Protein AF-0000000065790594 (afdb_homodimer)

InterPro domains:
  IPR002811 Aspartate dehydrogenase [PF01958] (142-223)
  IPR005106 Aspartate/homoserine dehydrogenase, NAD-binding [PF03447] (7-107)
  IPR011182 L-aspartate dehydrogenase [PIRSF005227] (1-236)
  IPR020626 L-aspartate dehydrogenase, prokaryotic [MF_01265] (1-236)
  IPR022487 L-aspartate dehydrogenase, archaeal [TIGR03855] (24-236)
  IPR036291 NAD(P)-binding domain superfamily [SSF51735] (3-116)

pLDDT: mean 95.72, std 4.86, range [65.0, 98.94]

Organism: Archaeoglobus fulgidus (strain ATCC 49558 / DSM 4304 / JCM 9628 / NBRC 100126 / VC-16) (NCBI:txid224325)

Radius of gyration: 21.97 Å; Cα contacts (8 Å, |Δi|>4): 1138; chains: 2; bounding box: 49×54×53 Å

GO terms:
  GO:0033735 L-aspartate dehydrogenase [NAD(P)+] activity (F, EXP)

Foldseek 3Di:
DEEEEEDCALLNVVVVVVCVVPPHHYFAYEDCPDDDPRYDDDLVVSLPTDGAAYEYDHELVCCLVPLLVQLLSVHAYEYLHLLVCLPVVSVVVSVVSCVVRVHYYHYFLFQFDDLVVLLVCLVFWPAKAKEKEDALVVVVDWFWPDWDWLSVCCVVPVGPPSNQSSSCVSNVDRHIYIYTHDNDQFMKMWMWIQGPVGIDITIGTFQADPRDRVGGPVRSVSVVLVVCQVVDPDHD/DEEEEEDCALLNVVVVVVCVVPPYHYFAYEDCPDDDPRYDDDLVVSLPTDGAAYEYDHELVCCLVPLLVCLLSVHAYEYLHLLVCLPVVSVVVSVVSCVVRVHYYHYFLFQFDDLVVLLVCLVFWPAKEKEKEDALVVVVDWFWPDWDWLNVCCVVPVGPPSNQSSSCVSNVDRHIYIYTHDNDQFIKMWMWIQGPVGIDITIGGFQADPSDSVGGPVRSVSVVLVVCQVVDPDHD

Sequence (472 aa):
MLVGLIGYGAIGKFLAEWLERNGFEIAAILDVRGEHEKMVRGIDEFLQREMDVAVEAASQQAVKDYAEKILKAGIDLIVLSTGAFADRDFLSRVREVCRKTGRRVYIASGAIGGLDAIFSASELIEEIVLTTRKNWRQFGRKGVIFEGSASEAAQKFPKNLNVAATLSIASGKDVKVRLVADEVEENIHEILVRGEFGEMEIRVRNRPMRENPKTSYLAALSVTRILRNLKEGLVVMLVGLIGYGAIGKFLAEWLERNGFEIAAILDVRGEHEKMVRGIDEFLQREMDVAVEAASQQAVKDYAEKILKAGIDLIVLSTGAFADRDFLSRVREVCRKTGRRVYIASGAIGGLDAIFSASELIEEIVLTTRKNWRQFGRKGVIFEGSASEAAQKFPKNLNVAATLSIASGKDVKVRLVADEVEENIHEILVRGEFGEMEIRVRNRPMRENPKTSYLAALSVTRILRNLKEGLVV

Solvent-accessible surface area (backbone atoms only — not comparable to full-atom values): 23390 Å² total; per-residue (Å²): 100,32,34,28,34,31,22,56,50,61,54,24,49,52,48,55,55,48,35,61,75,67,71,35,42,78,46,32,33,36,33,87,81,58,87,57,99,50,53,31,78,41,71,71,64,48,66,70,45,73,49,61,32,35,37,40,48,66,41,34,67,52,46,71,71,39,49,62,60,40,29,72,70,67,21,26,36,36,38,49,45,35,38,44,49,66,39,59,68,57,40,52,50,47,47,51,50,16,65,75,58,72,23,39,39,35,56,37,59,25,71,46,59,26,52,53,36,43,36,26,41,23,93,43,55,75,44,49,39,37,37,37,36,32,40,18,78,83,70,75,44,73,42,79,76,45,74,47,38,29,69,56,43,44,72,76,37,63,86,71,34,34,62,46,30,43,49,20,65,37,36,74,42,79,30,37,35,34,37,31,24,36,103,40,91,40,50,30,42,36,38,41,38,33,34,77,44,28,38,39,40,38,37,29,39,30,29,49,30,91,84,34,73,86,39,39,36,40,29,50,28,25,49,53,37,54,54,49,36,74,71,43,31,65,29,109,101,32,34,27,35,31,24,5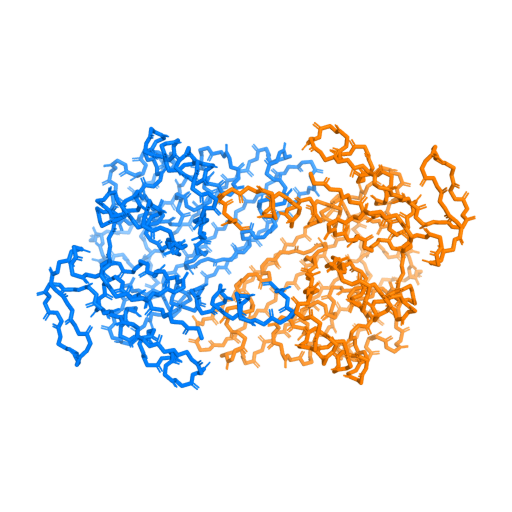6,51,62,53,24,49,52,47,56,55,49,34,62,75,67,71,36,42,80,47,33,32,36,32,86,81,58,87,57,100,50,54,32,80,42,70,69,63,47,68,69,44,73,48,60,32,35,36,41,48,65,42,34,65,52,46,71,71,39,48,63,60,40,29,72,72,67,22,28,37,38,36,48,44,35,37,44,49,66,41,59,66,57,40,51,51,48,47,49,49,16,65,75,59,71,23,39,39,36,55,36,58,24,72,48,59,27,52,53,37,42,38,25,41,23,93,42,55,75,44,49,39,37,38,37,36,33,40,18,7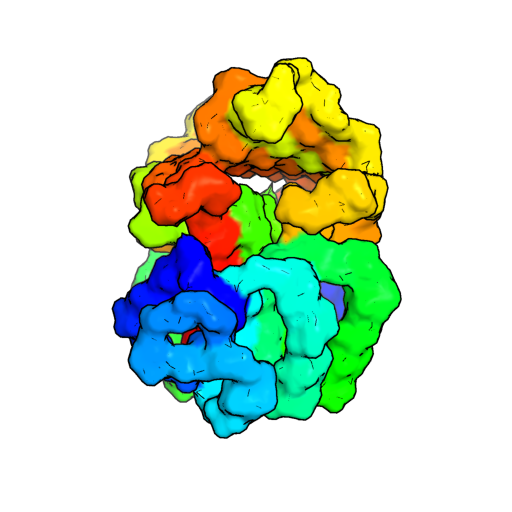8,84,71,75,46,74,43,79,77,45,75,46,37,30,70,56,42,45,70,77,37,66,88,70,36,31,64,46,28,43,50,18,67,38,35,73,42,78,30,37,34,34,36,31,24,35,102,41,91,40,48,29,42,34,37,42,38,33,34,76,44,29,38,37,39,38,37,29,41,29,28,49,30,91,85,35,74,90,38,40,36,41,28,51,27,24,48,53,37,54,54,48,36,73,73,43,31,64,30,108

Nearest PDB structures (foldseek):
  2dc1-assembly1_B  TM=9.946E-01  e=1.504E-48  Archaeoglobus fulgidus
  1j5p-assembly1_A  TM=8.747E-01  e=6.022E-23  Thermotoga maritima
  4jn6-assembly1_D  TM=6.124E-01  e=2.803E-08  Mycobacterium tuberculosis
  3bio-assembly1_B  TM=5.410E-01  e=1.619E-08  Porphyromonas gingivalis W83
  8ih7-assembly1_D  TM=5.312E-01  e=1.454E-07  Pseudomonas sp.

Secondary structure (DSSP, 8-state):
-EEEEE--SHHHHHHHHHHHHTT-EEEEEE-SS---TTEESSHHHHHTS--SEEEE-S-HHHHHHHHHHHHHTT-EEEES-GGGGGSHHHHHHHHHHHHHH---EEE--TT---HHHHHHTGGGEEEEEEEEEEEGGGTTS-EEEEEEEHHHHHHH-TTT-HHHHHHHHHHSS--EEEEEEES-SSEEEEEEEEETTEEEEEEEEEPEETTEEEEEHHHHHHHHHHHHHHH-SEE-/-EEEEE--SHHHHHHHHHHHHTT-EEEEEE-SS---TTEESSHHHHHTS--SEEEE-S-HHHHHHHHHHHHHTT-EEEES-GGGGGSHHHHHHHHHHHHHH---EEE--TT---HHHHHHTGGGEEEEEEEEEEEGGGTTS-EEEEEEEHHHHHHH-TTT-HHHHHHHHHHSS--EEEEEEES-SSEEEEEEEEETTEEEEEEEEEPEETTEEEEEHHHHHHHHHHHHHHH-SEE-

Structure (mmCIF, N/CA/C/O backbone):
data_AF-0000000065790594-model_v1
#
loop_
_entity.id
_entity.type
_entity.pdbx_description
1 polymer 'L-aspartate dehydrogenase'
#
loop_
_atom_site.group_PDB
_atom_site.id
_atom_site.type_symbol
_atom_site.label_atom_id
_atom_site.label_alt_id
_atom_site.label_comp_id
_atom_site.label_asym_id
_atom_site.label_entity_id
_atom_site.label_seq_id
_atom_site.pdbx_PDB_ins_code
_atom_site.Cartn_x
_atom_site.Cartn_y
_atom_site.Cartn_z
_atom_site.occupancy
_atom_site.B_iso_or_equiv
_atom_site.auth_seq_id
_atom_site.auth_comp_id
_atom_site.auth_asym_id
_atom_site.auth_atom_id
_atom_site.pdbx_PDB_model_num
ATOM 1 N N . MET A 1 1 ? 12.477 0.064 15.352 1 96.38 1 MET A N 1
ATOM 2 C CA . MET A 1 1 ? 12.578 1.176 14.414 1 96.38 1 MET A CA 1
ATOM 3 C C . MET A 1 1 ? 12.258 2.5 15.094 1 96.38 1 MET A C 1
ATOM 5 O O . MET A 1 1 ? 11.281 2.602 15.836 1 96.38 1 MET A O 1
ATOM 9 N N . LEU A 1 2 ? 13.133 3.502 14.969 1 98.5 2 LEU A N 1
ATOM 10 C CA . LEU A 1 2 ? 12.992 4.816 15.586 1 98.5 2 LEU A CA 1
ATOM 11 C C . LEU A 1 2 ? 12.289 5.789 14.641 1 98.5 2 LEU A C 1
ATOM 13 O O . LEU A 1 2 ? 12.734 5.984 13.508 1 98.5 2 LEU A O 1
ATOM 17 N N . VAL A 1 3 ? 11.164 6.395 15.172 1 98.88 3 VAL A N 1
ATOM 18 C CA . VAL A 1 3 ? 10.32 7.23 14.32 1 98.88 3 VAL A CA 1
ATOM 19 C C . VAL A 1 3 ? 10.266 8.648 14.891 1 98.88 3 VAL A C 1
ATOM 21 O O . VAL A 1 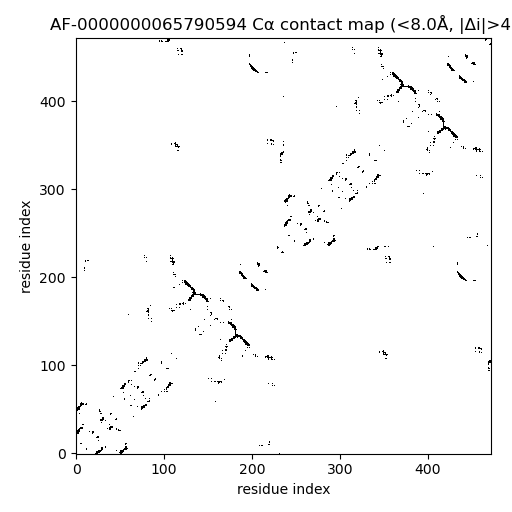3 ? 10.031 8.836 16.094 1 98.88 3 VAL A O 1
ATOM 24 N N . GLY A 1 4 ? 10.594 9.656 14.07 1 98.88 4 GLY A N 1
ATOM 25 C CA . GLY A 1 4 ? 10.312 11.039 14.414 1 98.88 4 GLY A CA 1
ATOM 26 C C . GLY A 1 4 ? 8.969 11.523 13.898 1 98.88 4 GLY A C 1
ATOM 27 O O . GLY A 1 4 ? 8.578 11.18 12.781 1 98.88 4 GLY A O 1
ATOM 28 N N . LEU A 1 5 ? 8.281 12.266 14.719 1 98.81 5 LEU A N 1
ATOM 29 C CA . LEU A 1 5 ? 6.992 12.82 14.328 1 98.81 5 LEU A CA 1
ATOM 30 C C . LEU A 1 5 ? 7.074 14.336 14.188 1 98.81 5 LEU A C 1
ATOM 32 O O . LEU A 1 5 ? 7.645 15.016 15.047 1 98.81 5 LEU A O 1
ATOM 36 N N . ILE A 1 6 ? 6.605 14.82 13.055 1 98.75 6 ILE A N 1
ATOM 37 C CA . ILE A 1 6 ? 6.449 16.25 12.859 1 98.75 6 ILE A CA 1
ATOM 38 C C . ILE A 1 6 ? 4.965 16.625 12.875 1 98.75 6 ILE A C 1
ATOM 40 O O . ILE A 1 6 ? 4.223 16.266 11.953 1 98.75 6 ILE A O 1
ATOM 44 N N . GLY A 1 7 ? 4.559 17.375 13.828 1 97.69 7 GLY A N 1
ATOM 45 C CA . GLY A 1 7 ? 3.154 17.641 14.086 1 97.69 7 GLY A CA 1
ATOM 46 C C . GLY A 1 7 ? 2.578 16.781 15.188 1 97.69 7 GLY A C 1
ATOM 47 O O . GLY A 1 7 ? 2.746 15.555 15.18 1 97.69 7 GLY A O 1
ATOM 48 N N . TYR A 1 8 ? 1.907 17.359 16.125 1 97.06 8 TYR A N 1
ATOM 49 C CA . TYR A 1 8 ? 1.313 16.656 17.25 1 97.06 8 TYR A CA 1
ATOM 50 C C . TYR A 1 8 ? -0.138 17.062 17.453 1 97.06 8 TYR A C 1
ATOM 52 O O . TYR A 1 8 ? -0.567 17.312 18.594 1 97.06 8 TYR A O 1
ATOM 60 N N . GLY A 1 9 ? -0.785 17.297 16.359 1 94.69 9 GLY A N 1
ATOM 61 C CA . GLY A 1 9 ? -2.232 17.438 16.375 1 94.69 9 GLY A CA 1
ATOM 62 C C . GLY A 1 9 ? -2.961 16.109 16.484 1 94.69 9 GLY A C 1
ATOM 63 O O . GLY A 1 9 ? -2.484 15.195 17.141 1 94.69 9 GLY A O 1
ATOM 64 N N . ALA A 1 10 ? -4.156 15.984 15.898 1 94.44 10 ALA A N 1
ATOM 65 C CA . ALA A 1 10 ? -4.98 14.789 16 1 94.44 10 ALA A CA 1
ATOM 66 C C . ALA A 1 10 ? -4.25 13.57 15.438 1 94.44 10 ALA A C 1
ATOM 68 O O . ALA A 1 10 ? -4.172 12.531 16.094 1 94.44 10 ALA A O 1
ATOM 69 N N . ILE A 1 11 ? -3.66 13.711 14.242 1 96.44 11 ILE A N 1
ATOM 70 C CA . ILE A 1 11 ? -2.963 12.594 13.609 1 96.44 11 ILE A CA 1
ATOM 71 C C . ILE A 1 11 ? -1.686 12.281 14.383 1 96.44 11 ILE A C 1
ATOM 73 O O . ILE A 1 11 ? -1.38 11.117 14.641 1 96.44 11 ILE A O 1
ATOM 77 N N . GLY A 1 12 ? -0.949 13.328 14.711 1 97.19 12 GLY A N 1
ATOM 78 C CA . GLY A 1 12 ? 0.274 13.125 15.469 1 97.19 12 GLY A CA 1
ATOM 79 C C . GLY A 1 12 ? 0.05 12.391 16.781 1 97.19 12 GLY A C 1
ATOM 80 O O . GLY A 1 12 ? 0.805 11.477 17.109 1 97.19 12 GLY A O 1
ATOM 81 N N . LYS A 1 13 ? -0.963 12.742 17.531 1 96.62 13 LYS A N 1
ATOM 82 C CA . LYS A 1 13 ? -1.293 12.094 18.797 1 96.62 13 LYS A CA 1
ATOM 83 C C . LYS A 1 13 ? -1.691 10.633 18.578 1 96.62 13 LYS A C 1
ATOM 85 O O . LYS A 1 13 ? -1.264 9.75 19.328 1 96.62 13 LYS A O 1
ATOM 90 N N . PHE A 1 14 ? -2.51 10.391 17.609 1 96.94 14 PHE A N 1
ATOM 91 C CA . PHE A 1 14 ? -2.9 9.031 17.266 1 96.94 14 PHE A CA 1
ATOM 92 C C . PHE A 1 14 ? -1.676 8.18 16.953 1 96.94 14 PHE A C 1
ATOM 94 O O . PHE A 1 14 ? -1.548 7.062 17.453 1 96.94 14 PHE A O 1
ATOM 101 N N . LEU A 1 15 ? -0.745 8.742 16.125 1 98.25 15 LEU A N 1
ATOM 102 C CA . LEU A 1 15 ? 0.437 7.992 15.711 1 98.25 15 LEU A CA 1
ATOM 103 C C . LEU A 1 15 ? 1.356 7.727 16.891 1 98.25 15 LEU A C 1
ATOM 105 O O . LEU A 1 15 ? 1.941 6.645 17 1 98.25 15 LEU A O 1
ATOM 109 N N . ALA A 1 16 ? 1.481 8.703 17.75 1 97.94 16 ALA A N 1
ATOM 110 C CA . ALA A 1 16 ? 2.326 8.516 18.922 1 97.94 16 ALA A CA 1
ATOM 111 C C . ALA A 1 16 ? 1.854 7.32 19.75 1 97.94 16 ALA A C 1
ATOM 113 O O . ALA A 1 16 ? 2.662 6.48 20.156 1 97.94 16 ALA A O 1
ATOM 114 N N . GLU A 1 17 ? 0.571 7.234 19.969 1 96.88 17 GLU A N 1
ATOM 115 C CA . GLU A 1 17 ? 0.005 6.121 20.719 1 96.88 17 GLU A CA 1
ATOM 116 C C . GLU A 1 17 ? 0.164 4.805 19.969 1 96.88 17 GLU A C 1
ATOM 118 O O . GLU A 1 17 ? 0.532 3.787 20.562 1 96.88 17 GLU A O 1
ATOM 123 N N . TRP A 1 18 ? -0.109 4.816 18.703 1 97.5 18 TRP A N 1
ATOM 124 C CA . TRP A 1 18 ? -0.039 3.623 17.875 1 97.5 18 TRP A CA 1
ATOM 125 C C . TRP A 1 18 ? 1.383 3.072 17.828 1 97.5 18 TRP A C 1
ATOM 127 O O . TRP A 1 18 ? 1.587 1.858 17.906 1 97.5 18 TRP A O 1
ATOM 137 N N . LEU A 1 19 ? 2.363 3.979 17.672 1 98.25 19 LEU A N 1
ATOM 138 C CA . LEU A 1 19 ? 3.76 3.57 17.594 1 98.25 19 LEU A CA 1
ATOM 139 C C . LEU A 1 19 ? 4.168 2.789 18.828 1 98.25 19 LEU A C 1
ATOM 141 O O . LEU A 1 19 ? 4.762 1.714 18.734 1 98.25 19 LEU A O 1
ATOM 145 N N . GLU A 1 20 ? 3.773 3.305 19.953 1 95.75 20 GLU A N 1
ATOM 146 C CA . GLU A 1 20 ? 4.133 2.689 21.234 1 95.75 20 GLU A CA 1
ATOM 147 C C . GLU A 1 20 ? 3.49 1.313 21.375 1 95.75 20 GLU A C 1
ATOM 149 O O . GLU A 1 20 ? 4.117 0.385 21.906 1 95.75 20 GLU A O 1
ATOM 154 N N . ARG A 1 21 ? 2.383 1.157 20.859 1 96.5 21 ARG A N 1
ATOM 155 C CA . ARG A 1 21 ? 1.626 -0.083 21 1 96.5 21 ARG A CA 1
ATOM 156 C C . ARG A 1 21 ? 2.08 -1.12 19.984 1 96.5 21 ARG A C 1
ATOM 158 O O . ARG A 1 21 ? 1.793 -2.311 20.125 1 96.5 21 ARG A O 1
ATOM 165 N N . ASN A 1 22 ? 2.828 -0.697 18.922 1 96.75 22 ASN A N 1
ATOM 166 C CA . ASN A 1 22 ? 3.111 -1.611 17.828 1 96.75 22 ASN A CA 1
ATOM 167 C C . ASN A 1 22 ? 4.613 -1.816 17.641 1 96.75 22 ASN A C 1
ATOM 169 O O . ASN A 1 22 ? 5.074 -2.082 16.531 1 96.75 22 ASN A O 1
ATOM 173 N N . GLY A 1 23 ? 5.324 -1.587 18.656 1 96.19 23 GLY A N 1
ATOM 174 C CA . GLY A 1 23 ? 6.723 -1.986 18.719 1 96.19 23 GLY A CA 1
ATOM 175 C C . GLY A 1 23 ? 7.652 -0.988 18.047 1 96.19 23 GLY A C 1
ATOM 176 O O . GLY A 1 23 ? 8.766 -1.338 17.656 1 96.19 23 GLY A O 1
ATOM 177 N N . PHE A 1 24 ? 7.195 0.181 17.828 1 98.19 24 PHE A N 1
ATOM 178 C CA . PHE A 1 24 ? 8.055 1.269 17.375 1 98.19 24 PHE A CA 1
ATOM 179 C C . PHE A 1 24 ? 8.5 2.131 18.547 1 98.19 24 PHE A C 1
ATOM 181 O O . PHE A 1 24 ? 7.934 2.051 19.641 1 98.19 24 PHE A O 1
ATOM 188 N N . GLU A 1 25 ? 9.547 2.869 18.359 1 98.19 25 GLU A N 1
ATOM 189 C CA . GLU A 1 25 ? 10.031 3.832 19.344 1 98.19 25 GLU A CA 1
ATOM 190 C C . GLU A 1 25 ? 9.984 5.254 18.797 1 98.19 25 GLU A C 1
ATOM 192 O O . GLU A 1 25 ? 10.344 5.496 17.641 1 98.19 25 GLU A O 1
ATOM 197 N N . ILE A 1 26 ? 9.508 6.125 19.625 1 98.69 26 ILE A N 1
ATOM 198 C CA . ILE A 1 26 ? 9.469 7.527 19.234 1 98.69 26 ILE A CA 1
ATOM 199 C C . ILE A 1 26 ? 10.805 8.188 19.531 1 98.69 26 ILE A C 1
ATOM 201 O O . ILE A 1 26 ? 11.242 8.227 20.688 1 98.69 26 ILE A O 1
ATOM 205 N N . ALA A 1 27 ? 11.406 8.727 18.531 1 98.69 27 ALA A N 1
ATOM 206 C CA . ALA A 1 27 ? 12.688 9.406 18.688 1 98.69 27 ALA A CA 1
ATOM 207 C C . ALA A 1 27 ? 12.492 10.836 19.172 1 98.69 27 ALA A C 1
ATOM 209 O O . ALA A 1 27 ? 13.227 11.312 20.047 1 98.69 27 ALA A O 1
ATOM 210 N N . ALA A 1 28 ? 11.594 11.555 18.547 1 98.56 28 ALA A N 1
ATOM 211 C CA . ALA A 1 28 ? 11.281 12.953 18.859 1 98.56 28 ALA A CA 1
ATOM 212 C C . ALA A 1 28 ? 9.961 13.367 18.203 1 98.56 28 ALA A C 1
ATOM 214 O O . ALA A 1 28 ? 9.516 12.75 17.25 1 98.56 28 ALA A O 1
ATOM 215 N N . ILE A 1 29 ? 9.359 14.281 18.844 1 98.69 29 ILE A N 1
ATOM 216 C CA . ILE A 1 29 ? 8.148 14.906 18.297 1 98.69 29 ILE A CA 1
ATOM 217 C C . ILE A 1 29 ? 8.375 16.406 18.125 1 98.69 29 ILE A C 1
ATOM 219 O O . ILE A 1 29 ? 8.594 17.125 19.109 1 98.69 29 ILE A O 1
ATOM 223 N N . LEU A 1 30 ? 8.336 16.844 16.891 1 98.62 30 LEU A N 1
ATOM 224 C CA . LEU A 1 30 ? 8.492 18.266 16.594 1 98.62 30 LEU A CA 1
ATOM 225 C C . LEU A 1 30 ? 7.129 18.953 16.484 1 98.62 30 LEU A C 1
ATOM 227 O O . LEU A 1 30 ? 6.383 18.719 15.539 1 98.62 30 LEU A O 1
ATOM 231 N N . ASP A 1 31 ? 6.812 19.719 17.359 1 95.81 31 ASP A N 1
ATOM 232 C CA . ASP A 1 31 ? 5.594 20.516 17.406 1 95.81 31 ASP A CA 1
ATOM 233 C C . ASP A 1 31 ? 5.789 21.766 18.25 1 95.81 31 ASP A C 1
ATOM 235 O O . ASP A 1 31 ? 6.508 21.734 19.25 1 95.81 31 ASP A O 1
ATOM 239 N N . VAL A 1 32 ? 5.172 22.812 17.844 1 87.56 32 VAL A N 1
ATOM 240 C CA . VAL A 1 32 ? 5.41 24.078 18.531 1 87.56 32 VAL A CA 1
ATOM 241 C C . VAL A 1 32 ? 4.492 24.188 19.75 1 87.56 32 VAL A C 1
ATOM 243 O O . VAL A 1 32 ? 4.777 24.938 20.672 1 87.56 32 VAL A O 1
ATOM 246 N N . ARG A 1 33 ? 3.318 23.531 19.812 1 86.69 33 ARG A N 1
ATOM 247 C CA . ARG A 1 33 ? 2.334 23.781 20.875 1 86.69 33 ARG A CA 1
ATOM 248 C C . ARG A 1 33 ? 2.129 22.531 21.719 1 86.69 33 ARG A C 1
ATOM 250 O O . ARG A 1 33 ? 1.643 22.625 22.859 1 86.69 33 ARG A O 1
ATOM 257 N N . GLY A 1 34 ? 2.58 21.422 21.219 1 86.19 34 GLY A N 1
ATOM 258 C CA . GLY A 1 34 ? 2.23 20.188 21.906 1 86.19 34 GLY A CA 1
ATOM 259 C C . GLY A 1 34 ? 3.092 19.922 23.125 1 86.19 34 GLY A C 1
ATOM 260 O O . GLY A 1 34 ? 4.113 20.578 23.328 1 86.19 34 GLY A O 1
ATOM 261 N N . GLU A 1 35 ? 2.498 19.031 24.016 1 90.06 35 GLU A N 1
ATOM 262 C CA . GLU A 1 35 ? 3.246 18.578 25.188 1 90.06 35 GLU A CA 1
ATOM 263 C C . GLU A 1 35 ? 3.408 17.062 25.188 1 90.06 35 GLU A C 1
ATOM 265 O O . GLU A 1 35 ? 2.43 16.328 25.047 1 90.06 35 GLU A O 1
ATOM 270 N N . HIS A 1 36 ? 4.566 16.594 25.219 1 93.56 36 HIS A N 1
ATOM 271 C CA . HIS A 1 36 ? 4.984 15.203 25.281 1 93.56 36 HIS A CA 1
ATOM 272 C C . HIS A 1 36 ? 6.41 15.078 25.812 1 93.56 36 HIS A C 1
ATOM 274 O O . HIS A 1 36 ? 7.211 16 25.672 1 93.56 36 HIS A O 1
ATOM 280 N N . GLU A 1 37 ? 6.723 13.992 26.453 1 94.69 37 GLU A N 1
ATOM 281 C CA . GLU A 1 37 ? 8.039 13.82 27.062 1 94.69 37 GLU A CA 1
ATOM 282 C C . GLU A 1 37 ? 9.141 13.875 26.016 1 94.69 37 GLU A C 1
ATOM 284 O O . GLU A 1 37 ? 10.273 14.266 26.312 1 94.69 37 GLU A O 1
ATOM 289 N N . LYS A 1 38 ? 8.828 13.57 24.734 1 96.19 38 LYS A N 1
ATOM 290 C CA . LYS A 1 38 ? 9.828 13.523 23.672 1 96.19 38 LYS A CA 1
ATOM 291 C C . LYS A 1 38 ? 9.711 14.742 22.75 1 96.19 38 LYS A C 1
ATOM 293 O O . LYS A 1 38 ? 10.156 14.695 21.594 1 96.19 38 LYS A O 1
ATOM 298 N N . MET A 1 39 ? 9.109 15.781 23.234 1 97 39 MET A N 1
ATOM 299 C CA . MET A 1 39 ? 8.844 16.969 22.438 1 97 39 MET A CA 1
ATOM 300 C C . MET A 1 39 ? 10.125 17.766 22.203 1 97 39 MET A C 1
ATOM 302 O O . MET A 1 39 ? 10.93 17.922 23.125 1 97 39 MET A O 1
ATOM 306 N N . VAL A 1 40 ? 10.281 18.203 20.984 1 96.81 40 VAL A N 1
ATOM 307 C CA . VAL A 1 40 ? 11.328 19.172 20.656 1 96.81 40 VAL A CA 1
ATOM 308 C C . VAL A 1 40 ? 10.711 20.375 19.953 1 96.81 40 VAL A C 1
ATOM 310 O O . VAL A 1 40 ? 9.625 20.281 19.375 1 96.81 40 VAL A O 1
ATOM 313 N N . ARG A 1 41 ? 11.422 21.531 19.859 1 93.12 41 ARG A N 1
ATOM 314 C CA . ARG A 1 41 ? 10.781 22.781 19.422 1 93.12 41 ARG A CA 1
ATOM 315 C C . ARG A 1 41 ? 11.359 23.266 18.109 1 93.12 41 ARG A C 1
ATOM 317 O O . ARG A 1 41 ? 10.812 24.172 17.484 1 93.12 41 ARG A O 1
ATOM 324 N N . GLY A 1 42 ? 12.406 22.625 17.672 1 95.81 42 GLY A N 1
ATOM 325 C CA . GLY A 1 42 ? 12.977 23.062 16.406 1 95.81 42 GLY A CA 1
ATOM 326 C C . GLY A 1 42 ? 13.562 21.938 15.586 1 95.81 42 GLY A C 1
ATOM 327 O O . GLY A 1 42 ? 13.836 20.859 16.125 1 95.81 42 GLY A O 1
ATOM 328 N N . ILE A 1 43 ? 13.695 22.266 14.312 1 97.94 43 ILE A N 1
ATOM 329 C CA . ILE A 1 43 ? 14.117 21.25 13.359 1 97.94 43 ILE A CA 1
ATOM 330 C C . ILE A 1 43 ? 15.555 20.828 13.664 1 97.94 43 ILE A C 1
ATOM 332 O O . ILE A 1 43 ? 15.922 19.656 13.5 1 97.94 43 ILE A O 1
ATOM 336 N N . ASP A 1 44 ? 16.359 21.766 14.102 1 97.44 44 ASP A N 1
ATOM 337 C CA . ASP A 1 44 ? 17.75 21.438 14.406 1 97.44 44 ASP A CA 1
ATOM 338 C C . ASP A 1 44 ? 17.844 20.422 15.531 1 97.44 44 ASP A C 1
ATOM 340 O O . ASP A 1 44 ? 18.594 19.453 15.445 1 97.44 44 ASP A O 1
ATOM 344 N N . GLU A 1 45 ? 17.078 20.656 16.578 1 97.5 45 GLU A N 1
ATOM 345 C CA . GLU A 1 45 ? 17.031 19.688 17.672 1 97.5 45 GLU A CA 1
ATOM 346 C C . GLU A 1 45 ? 16.438 18.359 17.219 1 97.5 45 GLU A C 1
ATOM 348 O O . GLU A 1 45 ? 16.906 17.297 17.641 1 97.5 45 GLU A O 1
ATOM 353 N N . PHE A 1 46 ? 15.453 18.375 16.453 1 98.62 46 PHE A N 1
ATOM 354 C CA . PHE A 1 46 ? 14.789 17.203 15.906 1 98.62 46 PHE A CA 1
ATOM 355 C C . PHE A 1 46 ? 15.789 16.328 15.148 1 98.62 46 PHE A C 1
ATOM 357 O O . PHE A 1 46 ? 15.812 15.109 15.328 1 98.62 46 PHE A O 1
ATOM 364 N N . LEU A 1 47 ? 16.672 16.984 14.352 1 98.38 47 LEU A N 1
ATOM 365 C CA . LEU A 1 47 ? 17.578 16.266 13.469 1 98.38 47 LEU A CA 1
ATOM 366 C C . LEU A 1 47 ? 18.781 15.734 14.242 1 98.38 47 LEU A C 1
ATOM 368 O O . LEU A 1 47 ? 19.531 14.906 13.727 1 98.38 47 LEU A O 1
ATOM 372 N N . GLN A 1 48 ? 18.953 16.141 15.492 1 97.5 48 GLN A N 1
ATOM 373 C CA . GLN A 1 48 ? 20.031 15.648 16.344 1 97.5 48 GLN A CA 1
ATOM 374 C C . GLN A 1 48 ? 19.703 14.289 16.922 1 97.5 48 GLN A C 1
ATOM 376 O O . GLN A 1 48 ? 20.578 13.586 17.438 1 97.5 48 GLN A O 1
ATOM 381 N N . ARG A 1 49 ? 18.422 13.961 16.906 1 97.94 49 ARG A N 1
ATOM 382 C CA . ARG A 1 49 ? 18 12.664 17.438 1 97.94 49 ARG A CA 1
ATOM 383 C C . ARG A 1 49 ? 18.188 11.57 16.391 1 97.94 49 ARG A C 1
ATOM 385 O O . ARG A 1 49 ? 17.938 11.781 15.203 1 97.94 49 ARG A O 1
ATOM 392 N N . GLU A 1 50 ? 18.641 10.461 16.844 1 97.94 50 GLU A N 1
ATOM 393 C CA . GLU A 1 50 ? 18.734 9.32 15.945 1 97.9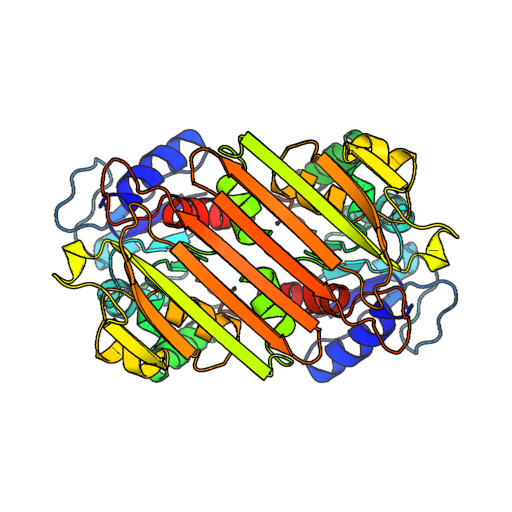4 50 GLU A CA 1
ATOM 394 C C . GLU A 1 50 ? 17.344 8.797 15.578 1 97.94 50 GLU A C 1
ATOM 396 O O . GLU A 1 50 ? 16.516 8.578 16.453 1 97.94 50 GLU A O 1
ATOM 401 N N . MET A 1 51 ? 17.125 8.656 14.266 1 98.5 51 MET A N 1
ATOM 402 C CA . MET A 1 51 ? 15.844 8.102 13.828 1 98.5 51 MET A CA 1
ATOM 403 C C . MET A 1 51 ? 15.984 7.441 12.461 1 98.5 51 MET A C 1
ATOM 405 O O . MET A 1 51 ? 16.859 7.805 11.68 1 98.5 51 MET A O 1
ATOM 409 N N . ASP A 1 52 ? 15.133 6.469 12.172 1 98.06 52 ASP A N 1
ATOM 410 C CA . ASP A 1 52 ? 15.117 5.738 10.906 1 98.06 52 ASP A CA 1
ATOM 411 C C . ASP A 1 52 ? 14.25 6.449 9.875 1 98.06 52 ASP A C 1
ATOM 413 O O . ASP A 1 52 ? 14.555 6.422 8.68 1 98.06 52 ASP A O 1
ATOM 417 N N . VAL A 1 53 ? 13.18 7.059 10.328 1 98.88 53 VAL A N 1
ATOM 418 C CA . VAL A 1 53 ? 12.203 7.684 9.438 1 98.88 53 VAL A CA 1
ATOM 419 C C . VAL A 1 53 ? 11.461 8.789 10.18 1 98.88 53 VAL A C 1
ATOM 421 O O . VAL A 1 53 ? 11.195 8.664 11.383 1 98.88 53 VAL A O 1
ATOM 424 N N . ALA A 1 54 ? 11.227 9.875 9.508 1 98.94 54 ALA A N 1
ATOM 425 C CA . ALA A 1 54 ? 10.375 10.945 10.016 1 98.94 54 ALA A CA 1
ATOM 426 C C . ALA A 1 54 ? 9 10.906 9.359 1 98.94 54 ALA A C 1
ATOM 428 O O . ALA A 1 54 ? 8.875 10.617 8.164 1 98.94 54 ALA A O 1
ATOM 429 N N . VAL A 1 55 ? 7.969 11.188 10.125 1 98.94 55 VAL A N 1
ATOM 430 C CA . VAL A 1 55 ? 6.598 11.273 9.633 1 98.94 55 VAL A CA 1
ATOM 431 C C . VAL A 1 55 ? 6.102 12.711 9.742 1 98.94 55 VAL A C 1
ATOM 433 O O . VAL A 1 55 ? 6.09 13.297 10.828 1 98.94 55 VAL A O 1
ATOM 436 N N . GLU A 1 56 ? 5.727 13.242 8.648 1 98.75 56 GLU A N 1
ATOM 437 C CA . GLU A 1 56 ? 5.125 14.57 8.648 1 98.75 56 GLU A CA 1
ATOM 438 C C . GLU A 1 56 ? 3.602 14.484 8.711 1 98.75 56 GLU A C 1
ATOM 440 O O . GLU A 1 56 ? 2.979 13.859 7.848 1 98.75 56 GLU A O 1
ATOM 445 N N . ALA A 1 57 ? 3.029 14.977 9.719 1 96.69 57 ALA A N 1
ATOM 446 C CA . ALA A 1 57 ? 1.592 15.164 9.898 1 96.69 57 ALA A CA 1
ATOM 447 C C . ALA A 1 57 ? 1.285 16.547 10.477 1 96.69 57 ALA A C 1
ATOM 449 O O . ALA A 1 57 ? 0.536 16.656 11.445 1 96.69 57 ALA A O 1
ATOM 450 N N . ALA A 1 58 ? 1.823 17.562 9.891 1 95.62 58 ALA A N 1
ATOM 451 C CA . ALA A 1 58 ? 1.724 18.938 10.391 1 95.62 58 ALA A CA 1
ATOM 452 C C . ALA A 1 58 ? 1.084 19.859 9.352 1 95.62 58 ALA A C 1
ATOM 454 O O . ALA A 1 58 ? -0.095 20.203 9.461 1 95.62 58 ALA A O 1
ATOM 455 N N . SER A 1 59 ? 1.842 20.219 8.281 1 94.88 59 SER A N 1
ATOM 456 C CA . SER A 1 59 ? 1.344 21.141 7.277 1 94.88 59 SER A CA 1
ATOM 457 C C . SER A 1 59 ? 2.182 21.078 6.004 1 94.88 59 SER A C 1
ATOM 459 O O . SER A 1 59 ? 3.312 20.594 6.02 1 94.88 59 SER A O 1
ATOM 461 N N . GLN A 1 60 ? 1.584 21.594 4.934 1 95.44 60 GLN A N 1
ATOM 462 C CA . GLN A 1 60 ? 2.328 21.703 3.684 1 95.44 60 GLN A CA 1
ATOM 463 C C . GLN A 1 60 ? 3.58 22.562 3.859 1 95.44 60 GLN A C 1
ATOM 465 O O . GLN A 1 60 ? 4.633 22.25 3.293 1 95.44 60 GLN A O 1
ATOM 470 N N . GLN A 1 61 ? 3.428 23.609 4.629 1 95.38 61 GLN A N 1
ATOM 471 C CA . GLN A 1 61 ? 4.566 24.484 4.883 1 95.38 61 GLN A CA 1
ATOM 472 C C . GLN A 1 61 ? 5.688 23.734 5.605 1 95.38 61 GLN A C 1
ATOM 474 O O . GLN A 1 61 ? 6.863 23.953 5.312 1 95.38 61 GLN A O 1
ATOM 479 N N . ALA A 1 62 ? 5.348 22.859 6.551 1 96.94 62 ALA A N 1
ATOM 480 C CA . ALA A 1 62 ? 6.355 22.047 7.23 1 96.94 62 ALA A CA 1
ATOM 481 C C . ALA A 1 62 ? 7.121 21.188 6.238 1 96.94 62 ALA A C 1
ATOM 483 O O . ALA A 1 62 ? 8.344 21.031 6.348 1 96.94 62 ALA A O 1
ATOM 484 N N . VAL A 1 63 ? 6.434 20.594 5.305 1 97.81 63 VAL A N 1
ATOM 485 C CA . VAL A 1 63 ? 7.09 19.797 4.277 1 97.81 63 VAL A CA 1
ATOM 486 C C . VAL A 1 63 ? 8.109 20.641 3.521 1 97.81 63 VAL A C 1
ATOM 488 O O . VAL A 1 63 ? 9.266 20.25 3.369 1 97.81 63 VAL A O 1
ATOM 491 N N . LYS A 1 64 ? 7.676 21.812 3.092 1 97.62 64 LYS A N 1
ATOM 492 C CA . LYS A 1 64 ? 8.539 22.703 2.332 1 97.62 64 LYS A CA 1
ATOM 493 C C . LYS A 1 64 ? 9.75 23.125 3.156 1 97.62 64 LYS A C 1
ATOM 495 O O . LYS A 1 64 ? 10.867 23.234 2.631 1 97.62 64 LYS A O 1
ATOM 500 N N . ASP A 1 65 ? 9.539 23.297 4.406 1 98.12 65 ASP A N 1
ATOM 501 C CA . ASP A 1 65 ? 10.594 23.812 5.277 1 98.12 65 ASP A CA 1
ATOM 502 C C . ASP A 1 65 ? 11.594 22.703 5.629 1 98.12 65 ASP A C 1
ATOM 504 O O . ASP A 1 65 ? 12.789 22.969 5.77 1 98.12 65 ASP A O 1
ATOM 508 N N . TYR A 1 66 ? 11.078 21.422 5.758 1 98.69 66 TYR A N 1
ATOM 509 C CA . TYR A 1 66 ? 11.891 20.469 6.496 1 98.69 66 TYR A CA 1
ATOM 510 C C . TYR A 1 66 ? 12.305 19.297 5.602 1 98.69 66 TYR A C 1
ATOM 512 O O . TYR A 1 66 ? 13.25 18.578 5.918 1 98.69 66 TYR A O 1
ATOM 520 N N . ALA A 1 67 ? 11.648 19 4.5 1 98.81 67 ALA A N 1
ATOM 521 C CA . ALA A 1 67 ? 11.852 17.766 3.74 1 98.81 67 ALA A CA 1
ATOM 522 C C . ALA A 1 67 ? 13.305 17.625 3.312 1 98.81 67 ALA A C 1
ATOM 524 O O . ALA A 1 67 ? 13.93 16.594 3.574 1 98.81 67 ALA A O 1
ATOM 525 N N . GLU A 1 68 ? 13.812 18.719 2.703 1 98.69 68 GLU A N 1
ATOM 526 C CA . GLU A 1 68 ? 15.18 18.641 2.213 1 98.69 68 GLU A CA 1
ATOM 527 C C . GLU A 1 68 ? 16.172 18.469 3.363 1 98.69 68 GLU A C 1
ATOM 529 O O . GLU A 1 68 ? 17.141 17.703 3.256 1 98.69 68 GLU A O 1
ATOM 534 N N . LYS A 1 69 ? 15.922 19.219 4.457 1 98.75 69 LYS A N 1
ATOM 535 C CA . LYS A 1 69 ? 16.797 19.109 5.629 1 98.75 69 LYS A CA 1
ATOM 536 C C . LYS A 1 69 ? 16.797 17.688 6.184 1 98.75 69 LYS A C 1
ATOM 538 O O . LYS A 1 69 ? 17.844 17.156 6.531 1 98.75 69 LYS A O 1
ATOM 543 N N . ILE A 1 70 ? 15.672 17.062 6.25 1 98.88 70 ILE A N 1
ATOM 544 C CA . ILE A 1 70 ? 15.508 15.727 6.801 1 98.88 70 ILE A CA 1
ATOM 545 C C . ILE A 1 70 ? 16.234 14.719 5.914 1 98.88 70 ILE A C 1
ATOM 547 O O . ILE A 1 70 ? 17 13.883 6.414 1 98.88 70 ILE A O 1
ATOM 551 N N . LEU A 1 71 ? 16.031 14.836 4.625 1 98.81 71 LEU A N 1
ATOM 552 C CA . LEU A 1 71 ? 16.656 13.914 3.682 1 98.81 71 LEU A CA 1
ATOM 553 C C . LEU A 1 71 ? 18.172 14.062 3.701 1 98.81 71 LEU A C 1
ATOM 555 O O . LEU A 1 71 ? 18.891 13.062 3.691 1 98.81 71 LEU A O 1
ATOM 559 N N . LYS A 1 72 ? 18.625 15.312 3.766 1 98.5 72 LYS A N 1
ATOM 560 C CA . LYS A 1 72 ? 20.062 15.578 3.783 1 98.5 72 LYS A CA 1
ATOM 561 C C . LYS A 1 72 ? 20.703 15.07 5.074 1 98.5 72 LYS A C 1
ATOM 563 O O . LYS A 1 72 ? 21.906 14.781 5.109 1 98.5 72 LYS A O 1
ATOM 568 N N . ALA A 1 73 ? 19.906 14.938 6.117 1 98.44 73 ALA A N 1
ATOM 569 C CA . ALA A 1 73 ? 20.391 14.398 7.391 1 98.44 73 ALA A CA 1
ATOM 570 C C . ALA A 1 73 ? 20.422 12.875 7.359 1 98.44 73 ALA A C 1
ATOM 572 O O . ALA A 1 73 ? 20.797 12.234 8.344 1 98.44 73 ALA A O 1
ATOM 573 N N . GLY A 1 74 ? 20 12.281 6.289 1 98.19 74 GLY A N 1
ATOM 574 C CA . GLY A 1 74 ? 20.062 10.836 6.109 1 98.19 74 GLY A CA 1
ATOM 575 C C . GLY A 1 74 ? 18.828 10.117 6.613 1 98.19 74 GLY A C 1
ATOM 576 O O . GLY A 1 74 ? 18.891 8.93 6.938 1 98.19 74 GLY A O 1
ATOM 577 N N . ILE A 1 75 ? 17.719 10.805 6.695 1 98.75 75 ILE A N 1
ATOM 578 C CA . ILE A 1 75 ? 16.5 10.258 7.266 1 98.75 75 ILE A CA 1
ATOM 579 C C . ILE A 1 75 ? 15.422 10.156 6.188 1 98.75 75 ILE A C 1
ATOM 581 O O . ILE A 1 75 ? 15.227 11.094 5.406 1 98.75 75 ILE A O 1
ATOM 585 N N . ASP A 1 76 ? 14.758 8.977 6.043 1 98.88 76 ASP A N 1
ATOM 586 C CA . ASP A 1 76 ? 13.594 8.844 5.168 1 98.88 76 ASP A CA 1
ATOM 587 C C . ASP A 1 76 ? 12.414 9.656 5.695 1 98.88 76 ASP A C 1
ATOM 589 O O . ASP A 1 76 ? 12.352 9.961 6.887 1 98.88 76 ASP A O 1
ATOM 593 N N . LEU A 1 77 ? 11.5 10.016 4.777 1 98.94 77 LEU A N 1
ATOM 594 C CA . LEU A 1 77 ? 10.406 10.898 5.152 1 98.94 77 LEU A CA 1
ATOM 595 C C . LEU A 1 77 ? 9.078 10.375 4.633 1 98.94 77 LEU A C 1
ATOM 597 O O . LEU A 1 77 ? 8.961 10.023 3.455 1 98.94 77 LEU A O 1
ATOM 601 N N . ILE A 1 78 ? 8.094 10.188 5.512 1 98.94 78 ILE A N 1
ATOM 602 C CA . ILE A 1 78 ? 6.707 9.93 5.141 1 98.94 78 ILE A CA 1
ATOM 603 C C . ILE A 1 78 ? 5.918 11.242 5.152 1 98.94 78 ILE A C 1
ATOM 605 O O . ILE A 1 78 ? 5.949 11.984 6.137 1 98.94 78 ILE A O 1
ATOM 609 N N . VAL A 1 79 ? 5.156 11.508 4.102 1 98.69 79 VAL A N 1
ATOM 610 C CA . VAL A 1 79 ? 4.492 12.797 3.979 1 98.69 79 VAL A CA 1
ATOM 611 C C . VAL A 1 79 ? 2.982 12.594 3.85 1 98.69 79 VAL A C 1
ATOM 613 O O . VAL A 1 79 ? 2.521 11.883 2.957 1 98.69 79 VAL A O 1
ATOM 616 N N . LEU A 1 80 ? 2.205 13.227 4.695 1 97.19 80 LEU A N 1
ATOM 617 C CA . LEU A 1 80 ? 0.75 13.281 4.605 1 97.19 80 LEU A CA 1
ATOM 618 C C . LEU A 1 80 ? 0.297 14.539 3.875 1 97.19 80 LEU A C 1
ATOM 620 O O . LEU A 1 80 ? -0.64 14.5 3.076 1 97.19 80 LEU A O 1
ATOM 624 N N . SER A 1 81 ? 0.941 15.625 4.133 1 95.75 81 SER A N 1
ATOM 625 C CA . SER A 1 81 ? 0.573 16.891 3.508 1 95.75 81 SER A CA 1
ATOM 626 C C . SER A 1 81 ? 1.144 17 2.098 1 95.75 81 SER A C 1
ATOM 628 O O . SER A 1 81 ? 1.941 17.891 1.811 1 95.75 81 SER A O 1
ATOM 630 N N . THR A 1 82 ? 0.648 16.203 1.199 1 95.88 82 THR A N 1
ATOM 631 C CA . THR A 1 82 ? 1.198 16.016 -0.139 1 95.88 82 THR A CA 1
ATOM 632 C C . THR A 1 82 ? 0.891 17.219 -1.026 1 95.88 82 THR A C 1
ATOM 634 O O . THR A 1 82 ? 1.475 17.359 -2.102 1 95.88 82 THR A O 1
ATOM 637 N N . GLY A 1 83 ? -0.027 18.094 -0.523 1 94.31 83 GLY A N 1
ATOM 638 C CA . GLY A 1 83 ? -0.292 19.328 -1.253 1 94.31 83 GLY A CA 1
ATOM 639 C C . GLY A 1 83 ? 0.952 20.156 -1.487 1 94.31 83 GLY A C 1
ATOM 640 O O . GLY A 1 83 ? 1.002 20.969 -2.424 1 94.31 83 GLY A O 1
ATOM 641 N N . ALA A 1 84 ? 1.994 19.953 -0.656 1 94.94 84 ALA A N 1
ATOM 642 C CA . ALA A 1 84 ? 3.264 20.656 -0.796 1 94.94 84 ALA A CA 1
ATOM 643 C C . ALA A 1 84 ? 3.908 20.359 -2.148 1 94.94 84 ALA A C 1
ATOM 645 O O . ALA A 1 84 ? 4.617 21.203 -2.703 1 94.94 84 ALA A O 1
ATOM 646 N N . PHE A 1 85 ? 3.576 19.234 -2.723 1 94.56 85 PHE A N 1
ATOM 647 C CA . PHE A 1 85 ? 4.234 18.781 -3.941 1 94.56 85 PHE A CA 1
ATOM 648 C C . PHE A 1 85 ? 3.502 19.297 -5.176 1 94.56 85 PHE A C 1
ATOM 650 O O . PHE A 1 85 ? 3.9 19 -6.305 1 94.56 85 PHE A O 1
ATOM 657 N N . ALA A 1 86 ? 2.363 20.031 -4.988 1 91.31 86 ALA A N 1
ATOM 658 C CA . ALA A 1 86 ? 1.745 20.734 -6.113 1 91.31 86 ALA A CA 1
ATOM 659 C C . ALA A 1 86 ? 2.707 21.75 -6.723 1 91.31 86 ALA A C 1
ATOM 661 O O . ALA A 1 86 ? 2.561 22.125 -7.887 1 91.31 86 ALA A O 1
ATOM 662 N N . ASP A 1 87 ? 3.611 22.203 -5.863 1 91.94 87 ASP A N 1
ATOM 663 C CA . ASP A 1 87 ? 4.727 23 -6.355 1 91.94 87 ASP A CA 1
ATOM 664 C C . ASP A 1 87 ? 5.746 22.141 -7.09 1 91.94 87 ASP A C 1
ATOM 666 O O . ASP A 1 87 ? 6.59 21.5 -6.465 1 91.94 87 ASP A O 1
ATOM 670 N N . ARG A 1 88 ? 5.758 22.219 -8.43 1 92.19 88 ARG A N 1
ATOM 671 C CA . ARG A 1 88 ? 6.539 21.328 -9.273 1 92.19 88 ARG A CA 1
ATOM 672 C C . ARG A 1 88 ? 8.031 21.547 -9.07 1 92.19 88 ARG A C 1
ATOM 674 O O . ARG A 1 88 ? 8.828 20.609 -9.164 1 92.19 88 ARG A O 1
ATOM 681 N N . ASP A 1 89 ? 8.414 22.781 -8.828 1 96.19 89 ASP A N 1
ATOM 682 C CA . ASP A 1 89 ? 9.82 23.078 -8.562 1 96.19 89 ASP A CA 1
ATOM 683 C C . ASP A 1 89 ? 10.281 22.438 -7.258 1 96.19 89 ASP A C 1
ATOM 685 O O . ASP A 1 89 ? 11.375 21.875 -7.188 1 96.19 89 ASP A O 1
ATOM 689 N N . PHE A 1 90 ? 9.438 22.578 -6.328 1 96.94 90 PHE A N 1
ATOM 690 C CA . PHE A 1 90 ? 9.75 21.969 -5.039 1 96.94 90 PHE A CA 1
ATOM 691 C C . PHE A 1 90 ? 9.852 20.453 -5.164 1 96.94 90 PHE A C 1
ATOM 693 O O . PHE A 1 90 ? 10.797 19.844 -4.656 1 96.94 90 PHE A O 1
ATOM 700 N N . LEU A 1 91 ? 8.945 19.828 -5.832 1 96.44 91 LEU A N 1
ATOM 701 C CA . LEU A 1 91 ? 8.953 18.375 -6.031 1 96.44 91 LEU A CA 1
ATOM 702 C C . LEU A 1 91 ? 10.227 17.938 -6.734 1 96.44 91 LEU A C 1
ATOM 704 O O . LEU A 1 91 ? 10.828 16.922 -6.355 1 96.44 91 LEU A O 1
ATOM 708 N N . SER A 1 92 ? 10.594 18.672 -7.73 1 97.31 92 SER A N 1
ATOM 709 C CA . SER A 1 92 ? 11.805 18.359 -8.469 1 97.31 92 SER A CA 1
ATOM 710 C C . SER A 1 92 ? 13.031 18.406 -7.57 1 97.31 92 SER A C 1
ATOM 712 O O . SER A 1 92 ? 13.914 17.547 -7.652 1 97.31 92 SER A O 1
ATOM 714 N N . ARG A 1 93 ? 13.117 19.375 -6.719 1 98.12 93 ARG A N 1
ATOM 715 C CA . ARG A 1 93 ? 14.227 19.516 -5.785 1 98.12 93 ARG A CA 1
ATOM 716 C C . ARG A 1 93 ? 14.266 18.344 -4.805 1 98.12 93 ARG A C 1
ATOM 718 O O . ARG A 1 93 ? 15.328 17.797 -4.508 1 98.12 93 ARG A O 1
ATOM 725 N N . VAL A 1 94 ? 13.102 17.984 -4.363 1 98.56 94 VAL A N 1
ATOM 726 C CA . VAL A 1 94 ? 13.008 16.859 -3.426 1 98.56 94 VAL A CA 1
ATOM 727 C C . VAL A 1 94 ? 13.5 15.586 -4.098 1 98.56 94 VAL A C 1
ATOM 729 O O . VAL A 1 94 ? 14.266 14.82 -3.508 1 98.56 94 VAL A O 1
ATOM 732 N N . ARG A 1 95 ? 13.109 15.359 -5.312 1 97.88 95 ARG A N 1
ATOM 733 C CA . ARG A 1 95 ? 13.555 14.188 -6.062 1 97.88 95 ARG A CA 1
ATOM 734 C C . ARG A 1 95 ? 15.07 14.18 -6.215 1 97.88 95 ARG A C 1
ATOM 736 O O . ARG A 1 95 ? 15.711 13.133 -6.078 1 97.88 95 ARG A O 1
ATOM 743 N N . GLU A 1 96 ? 15.586 15.344 -6.504 1 98.19 96 GLU A N 1
ATOM 744 C CA . GLU A 1 96 ? 17.031 15.469 -6.66 1 98.19 96 GLU A CA 1
ATOM 745 C C . GLU A 1 96 ? 17.766 15.156 -5.352 1 98.19 96 GLU A C 1
ATOM 747 O O . GLU A 1 96 ? 18.781 14.469 -5.352 1 98.19 96 GLU A O 1
ATOM 752 N N . VAL A 1 97 ? 17.234 15.641 -4.277 1 98.69 97 VAL A N 1
ATOM 753 C CA . VAL A 1 97 ? 17.844 15.383 -2.977 1 98.69 97 VAL A CA 1
ATOM 754 C C . VAL A 1 97 ? 17.781 13.891 -2.664 1 98.69 97 VAL A C 1
ATOM 756 O O . VAL A 1 97 ? 18.734 13.312 -2.127 1 98.69 97 VAL A O 1
ATOM 759 N N . CYS A 1 98 ? 16.656 13.25 -3.008 1 98.69 98 CYS A N 1
ATOM 760 C CA . CYS A 1 98 ? 16.531 11.812 -2.828 1 98.69 98 CYS A CA 1
ATOM 761 C C . CYS A 1 98 ? 17.625 11.07 -3.609 1 98.69 98 CYS A C 1
ATOM 763 O O . CYS A 1 98 ? 18.25 10.156 -3.084 1 98.69 98 CYS A O 1
ATOM 765 N N . ARG A 1 99 ? 17.797 11.492 -4.812 1 97.44 99 ARG A N 1
ATOM 766 C CA . ARG A 1 99 ? 18.797 10.867 -5.664 1 97.44 99 ARG A CA 1
ATOM 767 C C . ARG A 1 99 ? 20.188 11.016 -5.066 1 97.44 99 ARG A C 1
ATOM 769 O O . ARG A 1 99 ? 20.969 10.062 -5.055 1 97.44 99 ARG A O 1
ATOM 776 N N . LYS A 1 100 ? 20.547 12.164 -4.539 1 97.94 100 LYS A N 1
ATOM 777 C CA . LYS A 1 100 ? 21.875 12.477 -4.031 1 97.94 100 LYS A CA 1
ATOM 778 C C . LYS A 1 100 ? 22.125 11.781 -2.701 1 97.94 100 LYS A C 1
ATOM 780 O O . LYS A 1 100 ? 23.25 11.352 -2.426 1 97.94 100 LYS A O 1
ATOM 785 N N . THR A 1 101 ? 21.125 11.664 -1.888 1 98.25 101 THR A N 1
ATOM 786 C CA . THR A 1 101 ? 21.312 11.18 -0.526 1 98.25 101 THR A CA 1
ATOM 787 C C . THR A 1 101 ? 21.016 9.688 -0.436 1 98.25 101 THR A C 1
ATOM 789 O O . THR A 1 101 ? 21.391 9.031 0.532 1 98.25 101 THR A O 1
ATOM 792 N N . GLY A 1 102 ? 20.25 9.156 -1.379 1 97.88 102 GLY A N 1
ATOM 793 C CA . GLY A 1 102 ? 19.781 7.781 -1.325 1 97.88 102 GLY A CA 1
ATOM 794 C C . GLY A 1 102 ? 18.609 7.586 -0.389 1 97.88 102 GLY A C 1
ATOM 795 O O . GLY A 1 102 ? 18.188 6.453 -0.143 1 97.88 102 GLY A O 1
ATOM 796 N N . ARG A 1 103 ? 18.109 8.711 0.172 1 98.56 103 ARG A N 1
ATOM 797 C CA . ARG A 1 103 ? 16.938 8.641 1.054 1 98.56 103 ARG A CA 1
ATOM 798 C C . ARG A 1 103 ? 15.641 8.719 0.256 1 98.56 103 ARG A C 1
ATOM 800 O O . ARG A 1 103 ? 15.656 9.047 -0.93 1 98.56 103 ARG A O 1
ATOM 807 N N . ARG A 1 104 ? 14.578 8.359 0.926 1 98.69 104 ARG A N 1
ATOM 808 C CA . ARG A 1 104 ? 13.312 8.211 0.215 1 98.69 104 ARG A CA 1
ATOM 809 C C . ARG A 1 104 ? 12.227 9.055 0.865 1 98.69 104 ARG A C 1
ATOM 811 O O . ARG A 1 104 ? 12.258 9.305 2.072 1 98.69 104 ARG A O 1
ATOM 818 N N . VAL A 1 105 ? 11.297 9.5 0.017 1 98.94 105 VAL A N 1
ATOM 819 C CA . VAL A 1 105 ? 10.047 10.117 0.453 1 98.94 105 VAL A CA 1
ATOM 820 C C . VAL A 1 105 ? 8.883 9.18 0.15 1 98.94 105 VAL A C 1
ATOM 822 O O . VAL A 1 105 ? 8.68 8.773 -0.998 1 98.94 105 VAL A O 1
ATOM 825 N N . TYR A 1 106 ? 8.148 8.797 1.172 1 98.88 106 TYR A N 1
ATOM 826 C CA . TYR A 1 106 ? 6.949 7.973 1.037 1 98.88 106 TYR A CA 1
ATOM 827 C C . TYR A 1 106 ? 5.691 8.836 1.027 1 98.88 106 TYR A C 1
ATOM 829 O O . TYR A 1 106 ? 5.465 9.625 1.948 1 98.88 106 TYR A O 1
ATOM 837 N N . ILE A 1 107 ? 4.844 8.648 0.01 1 98.56 107 ILE A N 1
ATOM 838 C CA . ILE A 1 107 ? 3.592 9.391 -0.132 1 98.56 107 ILE A CA 1
ATOM 839 C C . ILE A 1 107 ? 2.457 8.609 0.53 1 98.56 107 ILE A C 1
ATOM 841 O O . ILE A 1 107 ? 2.098 7.52 0.081 1 98.56 107 ILE A O 1
ATOM 845 N N . ALA A 1 108 ? 1.955 9.117 1.554 1 98.19 108 ALA A N 1
ATOM 846 C CA . ALA A 1 108 ? 0.797 8.484 2.184 1 98.19 108 ALA A CA 1
ATOM 847 C C . ALA A 1 108 ? -0.468 8.719 1.363 1 98.19 108 ALA A C 1
ATOM 849 O O . ALA A 1 108 ? -0.667 9.805 0.815 1 98.19 108 ALA A O 1
ATOM 850 N N . SER A 1 109 ? -1.356 7.727 1.309 1 97.75 109 SER A N 1
ATOM 851 C CA . SER A 1 109 ? -2.582 7.832 0.522 1 97.75 109 SER A CA 1
ATOM 852 C C . SER A 1 109 ? -3.586 8.766 1.184 1 97.75 109 SER A C 1
ATOM 854 O O . SER A 1 109 ? -4.512 9.258 0.53 1 97.75 109 SER A O 1
ATOM 856 N N . GLY A 1 110 ? -3.396 9.016 2.537 1 96.5 110 GLY A N 1
ATOM 857 C CA . GLY A 1 110 ? -4.293 9.906 3.25 1 96.5 110 GLY A CA 1
ATOM 858 C C . GLY A 1 110 ? -5.703 9.367 3.375 1 96.5 110 GLY A C 1
ATOM 859 O O . GLY A 1 110 ? -5.902 8.234 3.811 1 96.5 110 GLY A O 1
ATOM 860 N N . ALA A 1 111 ? -6.68 10.195 2.854 1 96.38 111 ALA A N 1
ATOM 861 C CA . ALA A 1 111 ? -8.094 9.914 3.076 1 96.38 111 ALA A CA 1
ATOM 862 C C . ALA A 1 111 ? -8.672 9.062 1.948 1 96.38 111 ALA A C 1
ATOM 864 O O . ALA A 1 111 ? -9.883 8.883 1.856 1 96.38 111 ALA A O 1
ATOM 865 N N . ILE A 1 112 ? -7.797 8.57 1.052 1 97.44 112 ILE A N 1
ATOM 866 C CA . ILE A 1 112 ? -8.305 7.805 -0.082 1 97.44 112 ILE A CA 1
ATOM 867 C C . ILE A 1 112 ? -7.57 6.473 -0.18 1 97.44 112 ILE A C 1
ATOM 869 O O . ILE A 1 112 ? -6.785 6.125 0.704 1 97.44 112 ILE A O 1
ATOM 873 N N . GLY A 1 113 ? -7.926 5.672 -1.146 1 97.44 113 GLY A N 1
ATOM 874 C CA . GLY A 1 113 ? -7.281 4.441 -1.572 1 97.44 113 GLY A CA 1
ATOM 875 C C . GLY A 1 113 ? -7.148 4.328 -3.078 1 97.44 113 GLY A C 1
ATOM 876 O O . GLY A 1 113 ? -7.539 5.238 -3.812 1 97.44 113 GLY A O 1
ATOM 877 N N . GLY A 1 114 ? -6.473 3.303 -3.439 1 98.25 114 GLY A N 1
ATOM 878 C CA . GLY A 1 114 ? -6.367 3.037 -4.863 1 98.25 114 GLY A CA 1
ATOM 879 C C . GLY A 1 114 ? -5.098 3.594 -5.484 1 98.25 114 GLY A C 1
ATOM 880 O O . GLY A 1 114 ? -4.875 3.447 -6.688 1 98.25 114 GLY A O 1
ATOM 881 N N . LEU A 1 115 ? -4.219 4.254 -4.672 1 98.31 115 LEU A N 1
ATOM 882 C CA . LEU A 1 115 ? -2.984 4.816 -5.211 1 98.31 115 LEU A CA 1
ATOM 883 C C . LEU A 1 115 ? -2.129 3.729 -5.852 1 98.31 115 LEU A C 1
ATOM 885 O O . LEU A 1 115 ? -1.43 3.984 -6.836 1 98.31 115 LEU A O 1
ATOM 889 N N . ASP A 1 116 ? -2.236 2.502 -5.301 1 98.12 116 ASP A N 1
ATOM 890 C CA . ASP A 1 116 ? -1.474 1.384 -5.844 1 98.12 116 ASP A CA 1
ATOM 891 C C . ASP A 1 116 ? -1.849 1.121 -7.301 1 98.12 116 ASP A C 1
ATOM 893 O O . ASP A 1 116 ? -0.978 1.075 -8.172 1 98.12 116 ASP A O 1
ATOM 897 N N . ALA A 1 117 ? -3.109 1.096 -7.59 1 98.31 117 ALA A N 1
ATOM 898 C CA . ALA A 1 117 ? -3.562 0.833 -8.953 1 98.31 117 ALA A CA 1
ATOM 899 C C . ALA A 1 117 ? -3.361 2.055 -9.844 1 98.31 117 ALA A C 1
ATOM 901 O O . ALA A 1 117 ? -3.002 1.923 -11.016 1 98.31 117 ALA A O 1
ATOM 902 N N . ILE A 1 118 ? -3.623 3.24 -9.289 1 98.75 118 ILE A N 1
ATOM 903 C CA . ILE A 1 118 ? -3.512 4.469 -10.062 1 98.75 118 ILE A CA 1
ATOM 904 C C . ILE A 1 118 ? -2.064 4.672 -10.508 1 98.75 118 ILE A C 1
ATOM 906 O O . ILE A 1 118 ? -1.801 4.973 -11.672 1 98.75 118 ILE A O 1
ATOM 910 N N . PHE A 1 119 ? -1.095 4.488 -9.617 1 98.56 119 PHE A N 1
ATOM 911 C CA . PHE A 1 119 ? 0.315 4.625 -9.969 1 98.56 119 PHE A CA 1
ATOM 912 C C . PHE A 1 119 ? 0.74 3.531 -10.945 1 98.56 119 PHE A C 1
ATOM 914 O O . PHE A 1 119 ? 1.516 3.785 -11.867 1 98.56 119 PHE A O 1
ATOM 921 N N . SER A 1 120 ? 0.22 2.311 -10.742 1 98.12 120 SER A N 1
ATOM 922 C CA . SER A 1 120 ? 0.497 1.208 -11.656 1 98.12 120 SER A CA 1
ATOM 923 C C . SER A 1 120 ? 0.114 1.569 -13.086 1 98.12 120 SER A C 1
ATOM 925 O O . SER A 1 120 ? 0.868 1.299 -14.023 1 98.12 120 SER A O 1
ATOM 927 N N . ALA A 1 121 ? -1.03 2.23 -13.25 1 97.88 121 ALA A N 1
ATOM 928 C CA . ALA A 1 121 ? -1.607 2.479 -14.57 1 97.88 121 ALA A CA 1
ATOM 929 C C . ALA A 1 121 ? -1.222 3.861 -15.086 1 97.88 121 ALA A C 1
ATOM 931 O O . ALA A 1 121 ? -1.707 4.297 -16.125 1 97.88 121 ALA A O 1
ATOM 932 N N . SER A 1 122 ? -0.379 4.598 -14.398 1 97.94 122 SER A N 1
ATOM 933 C CA . SER A 1 122 ? -0.18 6.031 -14.578 1 97.94 122 SER A CA 1
ATOM 934 C C . SER A 1 122 ? 0.133 6.367 -16.031 1 97.94 122 SER A C 1
ATOM 936 O O . SER A 1 122 ? -0.381 7.352 -16.578 1 97.94 122 SER A O 1
ATOM 938 N N . GLU A 1 123 ? 0.926 5.535 -16.781 1 95.44 123 GLU A N 1
ATOM 939 C CA . GLU A 1 123 ? 1.335 5.828 -18.156 1 95.44 123 GLU A CA 1
ATOM 940 C C . GLU A 1 123 ? 0.189 5.598 -19.125 1 95.44 123 GLU A C 1
ATOM 942 O O . GLU A 1 123 ? 0.256 6.023 -20.281 1 95.44 123 GLU A O 1
ATOM 947 N N . LEU A 1 124 ? -0.854 4.934 -18.672 1 96.81 124 LEU A N 1
ATOM 948 C CA . LEU A 1 124 ? -1.936 4.523 -19.562 1 96.81 124 LEU A CA 1
ATOM 949 C C . LEU A 1 124 ? -3.225 5.27 -19.234 1 96.81 124 LEU A C 1
ATOM 951 O O . LEU A 1 124 ? -4.262 5.035 -19.859 1 96.81 124 LEU A O 1
ATOM 955 N N . ILE A 1 125 ? -3.195 6.156 -18.234 1 98.12 125 ILE A N 1
ATOM 956 C CA . ILE A 1 125 ? -4.383 6.883 -17.812 1 98.12 125 ILE A CA 1
ATOM 957 C C . ILE A 1 125 ? -4.73 7.965 -18.828 1 98.12 125 ILE A C 1
ATOM 959 O O . ILE A 1 125 ? -3.873 8.766 -19.219 1 98.12 125 ILE A O 1
ATOM 963 N N . GLU A 1 126 ? -5.949 7.93 -19.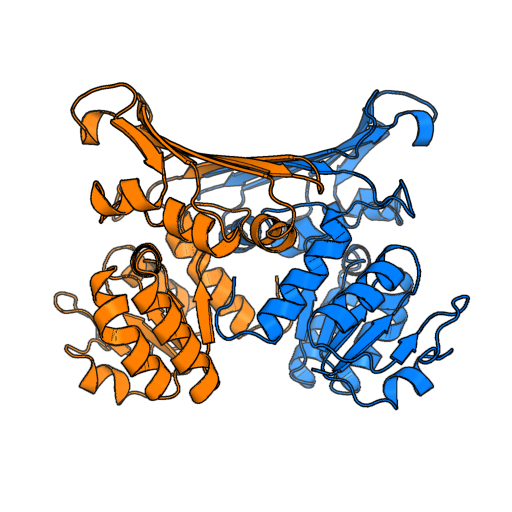312 1 98.19 126 GLU A N 1
ATOM 964 C CA . GLU A 1 126 ? -6.465 8.945 -20.219 1 98.19 126 GLU A CA 1
ATOM 965 C C . GLU A 1 126 ? -7.27 10.008 -19.469 1 98.19 126 GLU A C 1
ATOM 967 O O . GLU A 1 126 ? -7.301 11.172 -19.875 1 98.19 126 GLU A O 1
ATOM 972 N N . GLU A 1 127 ? -7.938 9.547 -18.422 1 98.06 127 GLU A N 1
ATOM 973 C CA . GLU A 1 127 ? -8.781 10.438 -17.641 1 98.06 127 GLU A CA 1
ATOM 974 C C . GLU A 1 127 ? -8.781 10.039 -16.172 1 98.06 127 GLU A C 1
ATOM 976 O O . GLU A 1 127 ? -8.836 8.852 -15.836 1 98.06 127 GLU A O 1
ATOM 981 N N . ILE A 1 128 ? -8.695 11.031 -15.32 1 98.69 128 ILE A N 1
ATOM 982 C CA . ILE A 1 128 ? -8.828 10.852 -13.883 1 98.69 128 ILE A CA 1
ATOM 983 C C . ILE A 1 128 ? -9.594 12.023 -13.273 1 98.69 128 ILE A C 1
ATOM 985 O O . ILE A 1 128 ? -9.234 13.188 -13.508 1 98.69 128 ILE A O 1
ATOM 989 N N . VAL A 1 129 ? -10.656 11.75 -12.523 1 98.69 129 VAL A N 1
ATOM 990 C CA . VAL A 1 129 ? -11.531 12.766 -11.93 1 98.69 129 VAL A CA 1
ATOM 991 C C . VAL A 1 129 ? -11.711 12.477 -10.438 1 98.69 129 VAL A C 1
ATOM 993 O O . VAL A 1 129 ? -11.992 11.336 -10.055 1 98.69 129 VAL A O 1
ATOM 996 N N . LEU A 1 130 ? -11.539 13.445 -9.688 1 98.19 130 LEU A N 1
ATOM 997 C CA . LEU A 1 130 ? -11.805 13.398 -8.258 1 98.19 130 LEU A CA 1
ATOM 998 C C . LEU A 1 130 ? -13.023 14.25 -7.898 1 98.19 130 LEU A C 1
ATOM 1000 O O . LEU A 1 130 ? -13.078 15.438 -8.227 1 98.19 130 LEU A O 1
ATOM 1004 N N . THR A 1 131 ? -13.961 13.711 -7.27 1 98.38 131 THR A N 1
ATOM 1005 C CA . THR A 1 131 ? -15.07 14.438 -6.656 1 98.38 131 THR A CA 1
ATOM 1006 C C . THR A 1 131 ? -15.047 14.281 -5.137 1 98.38 131 THR A C 1
ATOM 1008 O O . THR A 1 131 ? -15.102 13.164 -4.625 1 98.38 131 THR A O 1
ATOM 1011 N N . THR A 1 132 ? -14.977 15.336 -4.496 1 96.25 132 THR A N 1
ATOM 1012 C CA . THR A 1 132 ? -15.023 15.352 -3.039 1 96.25 132 THR A CA 1
ATOM 1013 C C . THR A 1 132 ? -16.297 16.016 -2.543 1 96.25 132 THR A C 1
ATOM 1015 O O . THR A 1 132 ? -16.625 17.125 -2.943 1 96.25 132 THR A O 1
ATOM 1018 N N . ARG A 1 133 ? -16.984 15.352 -1.701 1 96.88 133 ARG A N 1
ATOM 1019 C CA . ARG A 1 133 ? -18.188 15.891 -1.062 1 96.88 133 ARG A CA 1
ATOM 1020 C C . ARG A 1 133 ? -17.953 16.125 0.427 1 96.88 133 ARG A C 1
ATOM 1022 O O . ARG A 1 133 ? -17.469 15.234 1.135 1 96.88 133 ARG A O 1
ATOM 1029 N N . LYS A 1 134 ? -18.297 17.281 0.849 1 93.12 134 LYS A N 1
ATOM 1030 C CA . LYS A 1 134 ? -18.156 17.656 2.254 1 93.12 134 LYS A CA 1
ATOM 1031 C C . LYS A 1 134 ? -19.438 18.297 2.779 1 93.12 134 LYS A C 1
ATOM 1033 O O . LYS A 1 134 ? -20.312 18.672 2 1 93.12 134 LYS A O 1
ATOM 1038 N N . ASN A 1 135 ? -19.484 18.406 4.105 1 93.88 135 ASN A N 1
ATOM 1039 C CA . ASN A 1 135 ? -20.656 19.031 4.719 1 93.88 135 ASN A CA 1
ATOM 1040 C C . ASN A 1 135 ? -20.797 20.5 4.301 1 93.88 135 ASN A C 1
ATOM 1042 O O . ASN A 1 135 ? -19.828 21.266 4.379 1 93.88 135 ASN A O 1
ATOM 1046 N N . TRP A 1 136 ? -22.047 20.844 3.861 1 95.06 136 TRP A N 1
ATOM 1047 C CA . TRP A 1 136 ? -22.297 22.172 3.305 1 95.06 136 TRP A CA 1
ATOM 1048 C C . TRP A 1 136 ? -22.016 23.266 4.336 1 95.06 136 TRP A C 1
ATOM 1050 O O . TRP A 1 136 ? -21.688 24.391 3.975 1 95.06 136 TRP A O 1
ATOM 1060 N N . ARG A 1 137 ? -22.094 22.984 5.582 1 94.38 137 ARG A N 1
ATOM 1061 C CA . ARG A 1 137 ? -21.922 23.953 6.652 1 94.38 137 ARG A CA 1
ATOM 1062 C C . ARG A 1 137 ? -20.516 24.562 6.621 1 94.38 137 ARG A C 1
ATOM 1064 O O . ARG A 1 137 ? -20.328 25.719 7.02 1 94.38 137 ARG A O 1
ATOM 1071 N N . GLN A 1 138 ? -19.516 23.75 6.07 1 89.75 138 GLN A N 1
ATOM 1072 C CA . GLN A 1 138 ? -18.141 24.219 5.98 1 89.75 138 GLN A CA 1
ATOM 1073 C C . GLN A 1 138 ? -18.016 25.359 4.965 1 89.75 138 GLN A C 1
ATOM 1075 O O . GLN A 1 138 ? -17.062 26.125 4.996 1 89.75 138 GLN A O 1
ATOM 1080 N N . PHE A 1 139 ? -19.016 25.438 4.062 1 92.69 139 PHE A N 1
ATOM 1081 C CA . PHE A 1 139 ? -18.922 26.406 2.973 1 92.69 139 PHE A CA 1
ATOM 1082 C C . PHE A 1 139 ? -20.047 27.438 3.057 1 92.69 139 PHE A C 1
ATOM 1084 O O . PHE A 1 139 ? -20.031 28.453 2.357 1 92.69 139 PHE A O 1
ATOM 1091 N N . GLY A 1 140 ? -21.047 27.188 3.879 1 94.5 140 GLY A N 1
ATOM 1092 C CA . GLY A 1 140 ? -22.188 28.094 4.055 1 94.5 140 GLY A CA 1
ATOM 1093 C C . GLY A 1 140 ? -23.188 28 2.924 1 94.5 140 GLY A C 1
ATOM 1094 O O . GLY A 1 140 ? -24.094 28.844 2.824 1 94.5 140 GLY A O 1
ATOM 1095 N N . ARG A 1 141 ? -23 27.125 1.988 1 95.69 141 ARG A N 1
ATOM 1096 C CA . ARG A 1 141 ? -23.922 26.906 0.87 1 95.69 141 ARG A CA 1
ATOM 1097 C C . ARG A 1 141 ? -23.812 25.484 0.353 1 95.69 141 ARG A C 1
ATOM 1099 O O . ARG A 1 141 ? -22.828 24.781 0.624 1 95.69 141 ARG A O 1
ATOM 1106 N N . LYS A 1 142 ? -24.828 25.094 -0.36 1 97.06 142 LYS A N 1
ATOM 1107 C CA . LYS A 1 142 ? -24.828 23.781 -1.019 1 97.06 142 LYS A CA 1
ATOM 1108 C C . LYS A 1 142 ? -24.469 23.922 -2.496 1 97.06 142 LYS A C 1
ATOM 1110 O O . LYS A 1 142 ? -24.609 25 -3.08 1 97.06 142 LYS A O 1
ATOM 1115 N N . GLY A 1 143 ? -24 22.797 -3.055 1 97.44 143 GLY A N 1
ATOM 1116 C CA . GLY A 1 143 ? -23.719 22.766 -4.48 1 97.44 143 GLY A CA 1
ATOM 1117 C C . GLY A 1 143 ? -22.234 22.656 -4.789 1 97.44 143 GLY A C 1
ATOM 1118 O O . GLY A 1 143 ? -21.422 22.391 -3.902 1 97.44 143 GLY A O 1
ATOM 1119 N N . VAL A 1 144 ? -21.938 22.891 -6.07 1 97.75 144 VAL A N 1
ATOM 1120 C CA . VAL A 1 144 ? -20.547 22.797 -6.523 1 97.75 144 VAL A CA 1
ATOM 1121 C C . VAL A 1 144 ? -19.781 24.031 -6.055 1 97.75 144 VAL A C 1
ATOM 1123 O O . VAL A 1 144 ? -20.141 25.172 -6.375 1 97.75 144 VAL A O 1
ATOM 1126 N N . ILE A 1 145 ? -18.781 23.828 -5.27 1 95.5 145 ILE A N 1
ATOM 1127 C CA . ILE A 1 145 ? -17.953 24.891 -4.711 1 95.5 145 ILE A CA 1
ATOM 1128 C C . ILE A 1 145 ? -16.812 25.219 -5.672 1 95.5 145 ILE A C 1
ATOM 1130 O O . ILE A 1 145 ? -16.359 26.359 -5.75 1 95.5 145 ILE A O 1
ATOM 1134 N N . PHE A 1 146 ? -16.328 24.141 -6.359 1 95.88 146 PHE A N 1
ATOM 1135 C CA . PHE A 1 146 ? -15.188 24.297 -7.27 1 95.88 146 PHE A CA 1
ATOM 1136 C C . PHE A 1 146 ? -15.188 23.188 -8.32 1 95.88 146 PHE A C 1
ATOM 1138 O O . PHE A 1 146 ? -15.547 22.047 -8.031 1 95.88 146 PHE A O 1
ATOM 1145 N N . GLU A 1 147 ? -14.844 23.484 -9.477 1 97.44 147 GLU A N 1
ATOM 1146 C CA . GLU A 1 147 ? -14.555 22.562 -10.57 1 97.44 147 GLU A CA 1
ATOM 1147 C C . GLU A 1 147 ? -13.383 23.047 -11.414 1 97.44 147 GLU A C 1
ATOM 1149 O O . GLU A 1 147 ? -13.406 24.172 -11.938 1 97.44 147 GLU A O 1
ATOM 1154 N N . GLY A 1 148 ? -12.375 22.312 -11.5 1 96.81 148 GLY A N 1
ATOM 1155 C CA . GLY A 1 148 ? -11.164 22.672 -12.227 1 96.81 148 GLY A CA 1
ATOM 1156 C C . GLY A 1 148 ? -10.031 21.672 -12.031 1 96.81 148 GLY A C 1
ATOM 1157 O O . GLY A 1 148 ? -10.273 20.5 -11.758 1 96.81 148 GLY A O 1
ATOM 1158 N N . SER A 1 149 ? -8.836 22.078 -12.25 1 95.94 149 SER A N 1
ATOM 1159 C CA . SER A 1 149 ? -7.684 21.188 -12.133 1 95.94 149 SER A CA 1
ATOM 1160 C C . SER A 1 149 ? -7.137 21.188 -10.711 1 95.94 149 SER A C 1
ATOM 1162 O O . SER A 1 149 ? -7.434 22.094 -9.922 1 95.94 149 SER A O 1
ATOM 1164 N N . ALA A 1 150 ? -6.41 20.109 -10.422 1 94.31 150 ALA A N 1
ATOM 1165 C CA . ALA A 1 150 ? -5.762 20.031 -9.117 1 94.31 150 ALA A CA 1
ATOM 1166 C C . ALA A 1 150 ? -4.844 21.234 -8.883 1 94.31 150 ALA A C 1
ATOM 1168 O O . ALA A 1 150 ? -4.789 21.781 -7.777 1 94.31 150 ALA A O 1
ATOM 1169 N N . SER A 1 151 ? -4.164 21.672 -9.891 1 91.69 151 SER A N 1
ATOM 1170 C CA . SER A 1 151 ? -3.271 22.812 -9.773 1 91.69 151 SER A CA 1
ATOM 1171 C C . SER A 1 151 ? -4.043 24.078 -9.438 1 91.69 151 SER A C 1
ATOM 1173 O O . SER A 1 151 ? -3.6 24.891 -8.609 1 91.69 151 SER A O 1
ATOM 1175 N N . GLU A 1 152 ? -5.203 24.25 -10.008 1 92.88 152 GLU A N 1
ATOM 1176 C CA . GLU A 1 152 ? -6.059 25.391 -9.711 1 92.88 152 GLU A CA 1
ATOM 1177 C C . GLU A 1 152 ? -6.629 25.297 -8.297 1 92.88 152 GLU A C 1
ATOM 1179 O O . GLU A 1 152 ? -6.699 26.312 -7.586 1 92.88 152 GLU A O 1
ATOM 1184 N N . ALA A 1 153 ? -7 24.094 -7.977 1 90.81 153 ALA A N 1
ATOM 1185 C CA . ALA A 1 153 ? -7.551 23.875 -6.641 1 90.81 153 ALA A CA 1
ATOM 1186 C C . ALA A 1 153 ? -6.527 24.219 -5.562 1 90.81 153 ALA A C 1
ATOM 1188 O O . ALA A 1 153 ? -6.867 24.797 -4.527 1 90.81 153 ALA A O 1
ATOM 1189 N N . ALA A 1 154 ? -5.273 23.844 -5.82 1 84.75 154 ALA A N 1
ATOM 1190 C CA . ALA A 1 154 ? -4.203 24.094 -4.859 1 84.75 154 ALA A CA 1
ATOM 1191 C C . ALA A 1 154 ? -4.012 25.594 -4.637 1 84.75 154 ALA A C 1
ATOM 1193 O O . ALA A 1 154 ? -3.682 26.016 -3.527 1 84.75 154 ALA A O 1
ATOM 1194 N N . GLN A 1 155 ? -4.262 26.328 -5.57 1 85.19 155 GLN A N 1
ATOM 1195 C CA . GLN A 1 155 ? -4.137 27.766 -5.484 1 85.19 155 GLN A CA 1
ATOM 1196 C C . GLN A 1 155 ? -5.312 28.391 -4.727 1 85.19 155 GLN A C 1
ATOM 1198 O O . GLN A 1 155 ? -5.129 29.297 -3.922 1 85.19 155 GLN A O 1
ATOM 1203 N N . LYS A 1 156 ? -6.465 27.859 -4.902 1 86.62 156 LYS A N 1
ATOM 1204 C CA . LYS A 1 156 ? -7.688 28.438 -4.352 1 86.62 156 LYS A CA 1
ATOM 1205 C C . LYS A 1 156 ? -7.949 27.922 -2.939 1 86.62 156 LYS A C 1
ATOM 1207 O O . LYS A 1 156 ? -8.492 28.641 -2.1 1 86.62 156 LYS A O 1
ATOM 1212 N N . PHE A 1 157 ? -7.566 26.547 -2.799 1 83.69 157 PHE A N 1
ATOM 1213 C CA . PHE A 1 157 ? -7.828 25.891 -1.523 1 83.69 157 PHE A CA 1
ATOM 1214 C C . PHE A 1 157 ? -6.559 25.266 -0.973 1 83.69 157 PHE A C 1
ATOM 1216 O O . PHE A 1 157 ? -6.496 24.047 -0.792 1 83.69 157 PHE A O 1
ATOM 1223 N N . PRO A 1 158 ? -5.656 25.984 -0.645 1 73.31 158 PRO A N 1
ATOM 1224 C CA . PRO A 1 158 ? -4.332 25.453 -0.293 1 73.31 158 PRO A CA 1
ATOM 1225 C C . PRO A 1 158 ? -4.375 24.5 0.891 1 73.31 158 PRO A C 1
ATOM 1227 O O . PRO A 1 158 ? -3.531 23.594 0.992 1 73.31 158 PRO A O 1
ATOM 1230 N N . LYS A 1 159 ? -5.316 24.562 1.719 1 68.19 159 LYS A N 1
ATOM 1231 C CA . LYS A 1 159 ? -5.328 23.734 2.92 1 68.19 159 LYS A CA 1
ATOM 1232 C C . LYS A 1 159 ? -6.109 22.438 2.686 1 68.19 159 LYS A C 1
ATOM 1234 O O . LYS A 1 159 ? -6 21.5 3.467 1 68.19 159 LYS A O 1
ATOM 1239 N N . ASN A 1 160 ? -6.801 22.438 1.533 1 65.12 160 ASN A N 1
ATOM 1240 C CA . ASN A 1 160 ? -7.812 21.375 1.555 1 65.12 160 ASN A CA 1
ATOM 1241 C C . ASN A 1 160 ? -7.609 20.375 0.421 1 65.12 160 ASN A C 1
ATOM 1243 O O . ASN A 1 160 ? -8.398 19.453 0.261 1 65.12 160 ASN A O 1
ATOM 1247 N N . LEU A 1 161 ? -6.418 20.422 -0.032 1 79.94 161 LEU A N 1
ATOM 1248 C CA . LEU A 1 161 ? -6.543 19.484 -1.142 1 79.94 161 LEU A CA 1
ATOM 1249 C C . LEU A 1 161 ? -5.289 18.625 -1.267 1 79.94 161 LEU A C 1
ATOM 1251 O O . LEU A 1 161 ? -4.637 18.625 -2.312 1 79.94 161 LEU A O 1
ATOM 1255 N N . ASN A 1 162 ? -5.016 17.859 -0.23 1 91.81 162 ASN A N 1
ATOM 1256 C CA . ASN A 1 162 ? -3.959 16.844 -0.266 1 91.81 162 ASN A CA 1
ATOM 1257 C C . ASN A 1 162 ? -4.332 15.68 -1.175 1 91.81 162 ASN A C 1
ATOM 1259 O O . ASN A 1 162 ? -3.48 15.156 -1.897 1 91.81 162 ASN A O 1
ATOM 1263 N N . VAL A 1 163 ? -5.617 15.398 -1.221 1 95.69 163 VAL A N 1
ATOM 1264 C CA . VAL A 1 163 ? -6.094 14.258 -1.998 1 95.69 163 VAL A CA 1
ATOM 1265 C C . VAL A 1 163 ? -5.832 14.5 -3.482 1 95.69 163 VAL A C 1
ATOM 1267 O O . VAL A 1 163 ? -5.309 13.625 -4.176 1 95.69 163 VAL A O 1
ATOM 1270 N N . ALA A 1 164 ? -6.164 15.734 -3.916 1 96.12 164 ALA A N 1
ATOM 1271 C CA . ALA A 1 164 ? -5.953 16.062 -5.324 1 96.12 164 ALA A CA 1
ATOM 1272 C C . ALA A 1 164 ? -4.473 16 -5.688 1 96.12 164 ALA A C 1
ATOM 1274 O O . ALA A 1 164 ? -4.109 15.461 -6.734 1 96.12 164 ALA A O 1
ATOM 1275 N N . ALA A 1 165 ? -3.621 16.5 -4.828 1 95 165 ALA A N 1
ATOM 1276 C CA . ALA A 1 165 ? -2.18 16.484 -5.062 1 95 165 ALA A CA 1
ATOM 1277 C C . ALA A 1 165 ? -1.646 15.055 -5.074 1 95 165 ALA A C 1
ATOM 1279 O O . ALA A 1 165 ? -0.806 14.711 -5.906 1 95 165 ALA A O 1
ATOM 1280 N N . THR A 1 166 ? -2.111 14.234 -4.156 1 96.88 166 THR A N 1
ATOM 1281 C CA . THR A 1 166 ? -1.706 12.836 -4.07 1 96.88 166 THR A CA 1
ATOM 1282 C C . THR A 1 166 ? -2.02 12.102 -5.375 1 96.88 166 THR A C 1
ATOM 1284 O O . THR A 1 166 ? -1.169 11.391 -5.91 1 96.88 166 THR A O 1
ATOM 1287 N N . LEU A 1 167 ? -3.246 12.352 -5.844 1 97.81 167 LEU A N 1
ATOM 1288 C CA . LEU A 1 167 ? -3.674 11.695 -7.074 1 97.81 167 LEU A CA 1
ATOM 1289 C C . LEU A 1 167 ? -2.85 12.18 -8.266 1 97.81 167 LEU A C 1
ATOM 1291 O O . LEU A 1 167 ? -2.531 11.398 -9.164 1 97.81 167 LEU A O 1
ATOM 1295 N N . SER A 1 168 ? -2.494 13.484 -8.242 1 97.25 168 SER A N 1
ATOM 1296 C CA . SER A 1 168 ? -1.681 14.031 -9.328 1 97.25 168 SER A CA 1
ATOM 1297 C C . SER A 1 168 ? -0.281 13.422 -9.328 1 97.25 168 SER A C 1
ATOM 1299 O O . SER A 1 168 ? 0.265 13.109 -10.383 1 97.25 168 SER A O 1
ATOM 1301 N N . ILE A 1 169 ? 0.279 13.227 -8.156 1 96.25 169 ILE A N 1
ATOM 1302 C CA . ILE A 1 169 ? 1.592 12.602 -8.031 1 96.25 169 ILE A CA 1
ATOM 1303 C C . ILE A 1 169 ? 1.531 11.164 -8.547 1 96.25 169 ILE A C 1
ATOM 1305 O O . ILE A 1 169 ? 2.387 10.742 -9.328 1 96.25 169 ILE A O 1
ATOM 1309 N N . ALA A 1 170 ? 0.508 10.445 -8.195 1 97.75 170 ALA A N 1
ATOM 1310 C CA . ALA A 1 170 ? 0.39 9.023 -8.523 1 97.75 170 ALA A CA 1
ATOM 1311 C C . ALA A 1 170 ? 0.117 8.828 -10.008 1 97.75 170 ALA A C 1
ATOM 1313 O O . ALA A 1 170 ? 0.645 7.898 -10.625 1 97.75 170 ALA A O 1
ATOM 1314 N N . SER A 1 171 ? -0.727 9.688 -10.586 1 97.94 171 SER A N 1
ATOM 1315 C CA . SER A 1 171 ? -1.174 9.492 -11.961 1 97.94 171 SER A CA 1
ATOM 1316 C C . SER A 1 171 ? -0.251 10.203 -12.945 1 97.94 171 SER A C 1
ATOM 1318 O O . SER A 1 171 ? -0.287 9.922 -14.148 1 97.94 171 SER A O 1
ATOM 1320 N N . GLY A 1 172 ? 0.522 11.195 -12.422 1 95.69 172 GLY A N 1
ATOM 1321 C CA . GLY A 1 172 ? 1.339 12.023 -13.305 1 95.69 172 GLY A CA 1
ATOM 1322 C C . GLY A 1 172 ? 0.53 13.016 -14.109 1 95.69 172 GLY A C 1
ATOM 1323 O O . GLY A 1 172 ? 1.036 13.609 -15.062 1 95.69 172 GLY A O 1
ATOM 1324 N N . LYS A 1 173 ? -0.771 13.188 -13.773 1 96.44 173 LYS A N 1
ATOM 1325 C CA . LYS A 1 173 ? -1.676 14.094 -14.477 1 96.44 173 LYS A CA 1
ATOM 1326 C C . LYS A 1 173 ? -2.127 15.234 -13.57 1 96.44 173 LYS A C 1
ATOM 1328 O O . LYS A 1 173 ? -2.023 15.133 -12.344 1 96.44 173 LYS A O 1
ATOM 1333 N N . ASP A 1 174 ? -2.449 16.344 -14.227 1 95.94 174 ASP A N 1
ATOM 1334 C CA . ASP A 1 174 ? -3.199 17.359 -13.492 1 95.94 174 ASP A CA 1
ATOM 1335 C C . ASP A 1 174 ? -4.668 16.953 -13.344 1 95.94 174 ASP A C 1
ATOM 1337 O O . ASP A 1 174 ? -5.492 17.281 -14.203 1 95.94 174 ASP A O 1
ATOM 1341 N N . VAL A 1 175 ? -5.051 16.375 -12.266 1 97.25 175 VAL A N 1
ATOM 1342 C CA . VAL A 1 175 ? -6.32 15.688 -12.047 1 97.25 175 VAL A CA 1
ATOM 1343 C C . VAL A 1 175 ? -7.465 16.703 -12.078 1 97.25 175 VAL A C 1
ATOM 1345 O O . VAL A 1 175 ? -7.332 17.812 -11.562 1 97.25 175 VAL A O 1
ATOM 1348 N N . LYS A 1 176 ? -8.602 16.281 -12.734 1 98.06 176 LYS A N 1
ATOM 1349 C CA . LYS A 1 176 ? -9.82 17.078 -12.664 1 98.06 176 LYS A CA 1
ATOM 1350 C C . LYS A 1 176 ? -10.484 16.938 -11.297 1 98.06 176 LYS A C 1
ATOM 1352 O O . LYS A 1 176 ? -10.695 15.828 -10.812 1 98.06 176 LYS A O 1
ATOM 1357 N N . VAL A 1 177 ? -10.852 18.078 -10.719 1 97.44 177 VAL A N 1
ATOM 1358 C CA . VAL A 1 177 ? -11.352 18.094 -9.344 1 97.44 177 VAL A CA 1
ATOM 1359 C C . VAL A 1 177 ? -12.727 18.766 -9.305 1 97.44 177 VAL A C 1
ATOM 1361 O O . VAL A 1 177 ? -12.938 19.797 -9.945 1 97.44 177 VAL A O 1
ATOM 1364 N N . ARG A 1 178 ? -13.617 18.156 -8.664 1 97.62 178 ARG A N 1
ATOM 1365 C CA . ARG A 1 178 ? -14.914 18.734 -8.32 1 97.62 178 ARG A CA 1
ATOM 1366 C C . ARG A 1 178 ? -15.148 18.688 -6.812 1 97.62 178 ARG A C 1
ATOM 1368 O O . ARG A 1 178 ? -15.133 17.609 -6.203 1 97.62 178 ARG A O 1
ATOM 1375 N N . LEU A 1 179 ? -15.273 19.781 -6.246 1 96.12 179 LEU A N 1
ATOM 1376 C CA . LEU A 1 179 ? -15.609 19.922 -4.832 1 96.12 179 LEU A CA 1
ATOM 1377 C C . LEU A 1 179 ? -17.078 20.281 -4.652 1 96.12 179 LEU A C 1
ATOM 1379 O O . LEU A 1 179 ? -17.547 21.297 -5.156 1 96.12 179 LEU A O 1
ATOM 1383 N N . VAL A 1 180 ? -17.797 19.5 -3.865 1 97.62 180 VAL A N 1
ATOM 1384 C CA . VAL A 1 180 ? -19.25 19.656 -3.732 1 97.62 180 VAL A CA 1
ATOM 1385 C C . VAL A 1 180 ? -19.609 19.797 -2.258 1 97.62 180 VAL A C 1
ATOM 1387 O O . VAL A 1 180 ? -19.25 18.953 -1.437 1 97.62 180 VAL A O 1
ATOM 1390 N N . ALA A 1 181 ? -20.266 20.859 -1.943 1 96.75 181 ALA A N 1
ATOM 1391 C CA . ALA A 1 181 ? -20.906 21.016 -0.64 1 96.75 181 ALA A CA 1
ATOM 1392 C C . ALA A 1 181 ? -22.266 20.328 -0.612 1 96.75 181 ALA A C 1
ATOM 1394 O O . ALA A 1 181 ? -23.172 20.703 -1.354 1 96.75 181 ALA A O 1
ATOM 1395 N N . ASP A 1 182 ? -22.406 19.359 0.226 1 96.5 182 ASP A N 1
ATOM 1396 C CA . ASP A 1 182 ? -23.594 18.5 0.23 1 96.5 182 ASP A CA 1
ATOM 1397 C C . ASP A 1 182 ? -24.062 18.234 1.655 1 96.5 182 ASP A C 1
ATOM 1399 O O . ASP A 1 182 ? -23.438 18.672 2.619 1 96.5 182 ASP A O 1
ATOM 1403 N N . GLU A 1 183 ? -25.328 17.594 1.805 1 95.62 183 GLU A N 1
ATOM 1404 C CA . GLU A 1 183 ? -25.859 17.188 3.098 1 95.62 183 GLU A CA 1
ATOM 1405 C C . GLU A 1 183 ? -25.297 15.836 3.525 1 95.62 183 GLU A C 1
ATOM 1407 O O . GLU A 1 183 ? -26 14.828 3.529 1 95.62 183 GLU A O 1
ATOM 1412 N N . VAL A 1 184 ? -23.984 15.898 3.779 1 93.81 184 VAL A N 1
ATOM 1413 C CA . VAL A 1 184 ? -23.281 14.711 4.242 1 93.81 184 VAL A CA 1
ATOM 1414 C C . VAL A 1 184 ? -22.578 15.008 5.562 1 93.81 184 VAL A C 1
ATOM 1416 O O . VAL A 1 184 ? -22.25 16.156 5.852 1 93.81 184 VAL A O 1
ATOM 1419 N N . GLU A 1 185 ? -22.438 14.008 6.328 1 89.25 185 GLU A N 1
ATOM 1420 C CA . GLU A 1 185 ? -21.719 14.164 7.598 1 89.25 185 GLU A CA 1
ATOM 1421 C C . GLU A 1 185 ? -20.25 13.781 7.457 1 89.25 185 GLU A C 1
ATOM 1423 O O . GLU A 1 185 ? -19.391 14.344 8.141 1 89.25 185 GLU A O 1
ATOM 1428 N N . GLU A 1 186 ? -20.016 12.805 6.566 1 92.44 186 GLU A N 1
ATOM 1429 C CA . GLU A 1 186 ? -18.641 12.336 6.332 1 92.44 186 GLU A CA 1
ATOM 1430 C C . GLU A 1 186 ? -18.047 12.977 5.086 1 92.44 186 GLU A C 1
ATOM 1432 O O . GLU A 1 186 ? -18.766 13.414 4.191 1 92.44 186 GLU A O 1
ATOM 1437 N N . ASN A 1 187 ? -16.734 13.141 5.074 1 92.94 187 ASN A N 1
ATOM 1438 C CA . ASN A 1 187 ? -16.062 13.453 3.818 1 92.94 187 ASN A CA 1
ATOM 1439 C C . ASN A 1 187 ? -16.078 12.273 2.855 1 92.94 187 ASN A C 1
ATOM 1441 O O . ASN A 1 187 ? -15.711 11.156 3.227 1 92.94 187 ASN A O 1
ATOM 1445 N N . ILE A 1 188 ? -16.562 12.531 1.675 1 97.19 188 ILE A N 1
ATOM 1446 C CA . ILE A 1 188 ? -16.641 11.477 0.675 1 97.19 188 ILE A CA 1
ATOM 1447 C C . ILE A 1 188 ? -15.734 11.812 -0.506 1 97.19 188 ILE A C 1
ATOM 1449 O O . ILE A 1 188 ? -15.766 12.93 -1.025 1 97.19 188 ILE A O 1
ATOM 1453 N N . HIS A 1 189 ? -14.906 10.93 -0.912 1 97.62 189 HIS A N 1
ATOM 1454 C CA . HIS A 1 189 ? -14.07 11.055 -2.1 1 97.62 189 HIS A CA 1
ATOM 1455 C C . HIS A 1 189 ? -14.43 10 -3.143 1 97.62 189 HIS A C 1
ATOM 1457 O O . HIS A 1 189 ? -14.461 8.805 -2.836 1 97.62 189 HIS A O 1
ATOM 1463 N N . GLU A 1 190 ? -14.688 10.453 -4.277 1 98.62 190 GLU A N 1
ATOM 1464 C CA . GLU A 1 190 ? -14.945 9.594 -5.422 1 98.62 190 GLU A CA 1
ATOM 1465 C C . GLU A 1 190 ? -13.914 9.812 -6.523 1 98.62 190 GLU A C 1
ATOM 1467 O O . GLU A 1 190 ? -13.688 10.945 -6.957 1 98.62 190 GLU A O 1
ATOM 1472 N N . ILE A 1 191 ? -13.273 8.734 -6.965 1 98.81 191 ILE A N 1
ATOM 1473 C CA . ILE A 1 191 ? -12.242 8.805 -7.988 1 98.81 191 ILE A CA 1
ATOM 1474 C C . ILE A 1 191 ? -12.633 7.941 -9.188 1 98.81 191 ILE A C 1
ATOM 1476 O O . ILE A 1 191 ? -12.984 6.77 -9.031 1 98.81 191 ILE A O 1
ATOM 1480 N N . LEU A 1 192 ? -12.68 8.516 -10.289 1 98.81 192 LEU A N 1
ATOM 1481 C CA . LEU A 1 192 ? -12.891 7.805 -11.547 1 98.81 192 LEU A CA 1
ATOM 1482 C C . LEU A 1 192 ? -11.641 7.855 -12.414 1 98.81 192 LEU A C 1
ATOM 1484 O O . LEU A 1 192 ? -11.094 8.93 -12.664 1 98.81 192 LEU A O 1
ATOM 1488 N N . VAL A 1 193 ? -11.125 6.699 -12.859 1 98.75 193 VAL A N 1
ATOM 1489 C CA . VAL A 1 193 ? -9.938 6.602 -13.703 1 98.75 193 VAL A CA 1
ATOM 1490 C C . VAL A 1 193 ? -10.25 5.766 -14.938 1 98.75 193 VAL A C 1
ATOM 1492 O O . VAL A 1 193 ? -10.82 4.676 -14.828 1 98.75 193 VAL A O 1
ATOM 1495 N N . ARG A 1 194 ? -9.898 6.227 -16.094 1 98.31 194 ARG A N 1
ATOM 1496 C CA . ARG A 1 194 ? -10.07 5.504 -17.344 1 98.31 194 ARG A CA 1
ATOM 1497 C C . ARG A 1 194 ? -8.789 5.543 -18.172 1 98.31 194 ARG A C 1
ATOM 1499 O O . ARG A 1 194 ? -8.07 6.539 -18.172 1 98.31 194 ARG A O 1
ATOM 1506 N N . GLY A 1 195 ? -8.508 4.547 -18.828 1 97.62 195 GLY A N 1
ATOM 1507 C CA . GLY A 1 195 ? -7.371 4.457 -19.734 1 97.62 195 GLY A CA 1
ATOM 1508 C C . GLY A 1 195 ? -7.277 3.121 -20.438 1 97.62 195 GLY A C 1
ATOM 1509 O O . GLY A 1 195 ? -8.242 2.354 -20.469 1 97.62 195 GLY A O 1
ATOM 1510 N N . GLU A 1 196 ? -6.16 2.811 -21.094 1 95.44 196 GLU A N 1
ATOM 1511 C CA . GLU A 1 196 ? -5.965 1.603 -21.891 1 95.44 196 GLU A CA 1
ATOM 1512 C C . GLU A 1 196 ? -6.031 0.352 -21.016 1 95.44 196 GLU A C 1
ATOM 1514 O O . GLU A 1 196 ? -6.34 -0.737 -21.5 1 95.44 196 GLU A O 1
ATOM 1519 N N . PHE A 1 197 ? -5.848 0.511 -19.719 1 95.94 197 PHE A N 1
ATOM 1520 C CA . PHE A 1 197 ? -5.887 -0.625 -18.812 1 95.94 197 PHE A CA 1
ATOM 1521 C C . PHE A 1 197 ? -7.324 -1.031 -18.516 1 95.94 197 PHE A C 1
ATOM 1523 O O . PHE A 1 197 ? -7.578 -2.15 -18.062 1 95.94 197 PHE A O 1
ATOM 1530 N N . GLY A 1 198 ? -8.234 -0.064 -18.656 1 97.19 198 GLY A N 1
ATOM 1531 C CA . GLY A 1 198 ? -9.633 -0.237 -18.281 1 97.19 198 GLY A CA 1
ATOM 1532 C C . GLY A 1 198 ? -10.203 0.951 -17.531 1 97.19 198 GLY A C 1
ATOM 1533 O O . GLY A 1 198 ? -9.961 2.102 -17.906 1 97.19 198 GLY A O 1
ATOM 1534 N N . GLU A 1 199 ? -11.078 0.59 -16.641 1 98.25 199 GLU A N 1
ATOM 1535 C CA . GLU A 1 199 ? -11.734 1.618 -15.828 1 98.25 199 GLU A CA 1
ATOM 1536 C C . GLU A 1 199 ? -11.719 1.252 -14.352 1 98.25 199 GLU A C 1
ATOM 1538 O O . GLU A 1 199 ? -11.852 0.079 -13.992 1 98.25 199 GLU A O 1
ATOM 1543 N N . MET A 1 200 ? -11.594 2.234 -13.516 1 98.38 200 MET A N 1
ATOM 1544 C CA . MET A 1 200 ? -11.578 2.049 -12.062 1 98.38 200 MET A CA 1
ATOM 1545 C C . MET A 1 200 ? -12.391 3.139 -11.375 1 98.38 200 MET A C 1
ATOM 1547 O O . MET A 1 200 ? -12.312 4.309 -11.75 1 98.38 200 MET A O 1
ATOM 1551 N N . GLU A 1 201 ? -13.188 2.762 -10.477 1 98.81 201 GLU A N 1
ATOM 1552 C CA . GLU A 1 201 ? -13.93 3.664 -9.609 1 98.81 201 GLU A CA 1
ATOM 1553 C C . GLU A 1 201 ? -13.656 3.363 -8.133 1 98.81 201 GLU A C 1
ATOM 1555 O O . GLU A 1 201 ? -13.711 2.207 -7.711 1 98.81 201 GLU A O 1
ATOM 1560 N N . ILE A 1 202 ? -13.391 4.363 -7.418 1 98.75 202 ILE A N 1
ATOM 1561 C CA . ILE A 1 202 ? -13.141 4.242 -5.988 1 98.75 202 ILE A CA 1
ATOM 1562 C C . ILE A 1 202 ? -13.984 5.262 -5.227 1 98.75 202 ILE A C 1
ATOM 1564 O O . ILE A 1 202 ? -14.016 6.441 -5.586 1 98.75 202 ILE A O 1
ATOM 1568 N N . ARG A 1 203 ? -14.656 4.855 -4.25 1 98.69 203 ARG A N 1
ATOM 1569 C CA . ARG A 1 203 ? -15.414 5.734 -3.365 1 98.69 203 ARG A CA 1
ATOM 1570 C C . ARG A 1 203 ? -15.086 5.453 -1.902 1 98.69 203 ARG A C 1
ATOM 1572 O O . ARG A 1 203 ? -15.195 4.316 -1.443 1 98.69 203 ARG A O 1
ATOM 1579 N N . VAL A 1 204 ? -14.695 6.422 -1.24 1 98.44 204 VAL A N 1
ATOM 1580 C CA . VAL A 1 204 ? -14.398 6.301 0.182 1 98.44 204 VAL A CA 1
ATOM 1581 C C . VAL A 1 204 ? -15.273 7.258 0.979 1 98.44 204 VAL A C 1
ATOM 1583 O O . VAL A 1 204 ? -15.289 8.461 0.712 1 98.44 204 VAL A O 1
ATOM 1586 N N . ARG A 1 205 ? -16.016 6.82 1.906 1 97.88 205 ARG A N 1
ATOM 1587 C CA . ARG A 1 205 ? -16.75 7.578 2.912 1 97.88 205 ARG A CA 1
ATOM 1588 C C . ARG A 1 205 ? -16.047 7.531 4.262 1 97.88 205 ARG A C 1
ATOM 1590 O O . ARG A 1 205 ? -16.156 6.547 4.996 1 97.88 205 ARG A O 1
ATOM 1597 N N . ASN A 1 206 ? -15.453 8.586 4.621 1 96.94 206 ASN A N 1
ATOM 1598 C CA . ASN A 1 206 ? -14.523 8.594 5.75 1 96.94 206 ASN A CA 1
ATOM 1599 C C . ASN A 1 206 ? -15.242 8.922 7.055 1 96.94 206 ASN A C 1
ATOM 1601 O O . ASN A 1 206 ? -15.984 9.906 7.133 1 96.94 206 ASN A O 1
ATOM 1605 N N . ARG A 1 207 ? -14.953 8.148 8.039 1 94.44 207 ARG A N 1
ATOM 1606 C CA . ARG A 1 207 ? -15.312 8.57 9.391 1 94.44 207 ARG A CA 1
ATOM 1607 C C . ARG A 1 207 ? -14.273 9.539 9.961 1 94.44 207 ARG A C 1
ATOM 1609 O O . ARG A 1 207 ? -13.07 9.281 9.875 1 94.44 207 ARG A O 1
ATOM 1616 N N . PRO A 1 208 ? -14.797 10.633 10.492 1 91.44 208 PRO A N 1
ATOM 1617 C CA . PRO A 1 208 ? -13.852 11.586 11.07 1 91.44 208 PRO A CA 1
ATOM 1618 C C . PRO A 1 208 ? -13.18 11.055 12.336 1 91.44 208 PRO A C 1
ATOM 1620 O O . PRO A 1 208 ? -13.742 10.203 13.023 1 91.44 208 PRO A O 1
ATOM 1623 N N . MET A 1 209 ? -12.008 11.508 12.539 1 89 209 MET A N 1
ATOM 1624 C CA . MET A 1 209 ? -11.375 11.203 13.82 1 89 209 MET A CA 1
ATOM 1625 C C . MET A 1 209 ? -12.133 11.852 14.969 1 89 209 MET A C 1
ATOM 1627 O O . MET A 1 209 ? -12.625 12.977 14.844 1 89 209 MET A O 1
ATOM 1631 N N . ARG A 1 210 ? -12.18 11.234 16.109 1 80.94 210 ARG A N 1
ATOM 1632 C CA . ARG A 1 210 ? -12.922 11.734 17.266 1 80.94 210 ARG A CA 1
ATOM 1633 C C . ARG A 1 210 ? -12.344 13.055 17.766 1 80.94 210 ARG A C 1
ATOM 1635 O O . ARG A 1 210 ? -13.094 13.977 18.094 1 80.94 210 ARG A O 1
ATOM 1642 N N . GLU A 1 211 ? -11.062 13.164 17.656 1 81.94 211 GLU A N 1
ATOM 1643 C CA . GLU A 1 211 ? -10.367 14.328 18.203 1 81.94 211 GLU A CA 1
ATOM 1644 C C . GLU A 1 211 ? -10.422 15.508 17.234 1 81.94 211 GLU A C 1
ATOM 1646 O O . GLU A 1 211 ? -10.164 16.656 17.625 1 81.94 211 GLU A O 1
ATOM 1651 N N . ASN A 1 212 ? -10.609 15.266 15.977 1 83.44 212 ASN A N 1
ATOM 1652 C CA . ASN A 1 212 ? -10.68 16.297 14.945 1 83.44 212 ASN A CA 1
ATOM 1653 C C . ASN A 1 212 ? -11.648 15.906 13.836 1 83.44 212 ASN A C 1
ATOM 1655 O O . ASN A 1 212 ? -11.273 15.203 12.898 1 83.44 212 ASN A O 1
ATOM 1659 N N . PRO A 1 213 ? -12.82 16.453 13.867 1 79.75 213 PRO A N 1
ATOM 1660 C CA . PRO A 1 213 ? -13.852 16.031 12.914 1 79.75 213 PRO A CA 1
ATOM 1661 C C . PRO A 1 213 ? -13.5 16.375 11.477 1 79.75 213 PRO A C 1
ATOM 1663 O O . PRO A 1 213 ? -14.148 15.898 10.539 1 79.75 213 PRO A O 1
ATOM 1666 N N . LYS A 1 214 ? -12.453 17.156 11.273 1 78.81 214 LYS A N 1
ATOM 1667 C CA . LYS A 1 214 ? -12.062 17.547 9.922 1 78.81 214 LYS A CA 1
ATOM 1668 C C . LYS A 1 214 ? -11.07 16.531 9.336 1 78.81 214 LYS A C 1
ATOM 1670 O O . LYS A 1 214 ? -10.758 16.594 8.141 1 78.81 214 LYS A O 1
ATOM 1675 N N . THR A 1 215 ? -10.633 15.648 10.141 1 85.06 215 THR A N 1
ATOM 1676 C CA . THR A 1 215 ? -9.586 14.719 9.719 1 85.06 215 THR A CA 1
ATOM 1677 C C . THR A 1 215 ? -10.148 13.312 9.57 1 85.06 215 THR A C 1
ATOM 1679 O O . THR A 1 215 ? -10.883 12.836 10.445 1 85.06 215 THR A O 1
ATOM 1682 N N . SER A 1 216 ? -9.875 12.742 8.445 1 91.25 216 SER A N 1
ATOM 1683 C CA . SER A 1 216 ? -10.312 11.375 8.18 1 91.25 216 SER A CA 1
ATOM 1684 C C . SER A 1 216 ? -9.445 10.359 8.922 1 91.25 216 SER A C 1
ATOM 1686 O O . SER A 1 216 ? -8.219 10.477 8.93 1 91.25 216 SER A O 1
ATOM 1688 N N . TYR A 1 217 ? -10.055 9.414 9.516 1 94.81 217 TYR A N 1
ATOM 1689 C CA . TYR A 1 217 ? -9.352 8.336 10.203 1 94.81 217 TYR A CA 1
ATOM 1690 C C . TYR A 1 217 ? -8.383 7.621 9.266 1 94.81 217 TYR A C 1
ATOM 1692 O O . TYR A 1 217 ? -7.254 7.312 9.648 1 94.81 217 TYR A O 1
ATOM 1700 N N . LEU A 1 218 ? -8.805 7.438 8.086 1 97.06 218 LEU A N 1
ATOM 1701 C CA . LEU A 1 218 ? -8.023 6.711 7.094 1 97.06 218 LEU A CA 1
ATOM 1702 C C . LEU A 1 218 ? -6.695 7.422 6.82 1 97.06 218 LEU A C 1
ATOM 1704 O O . LEU A 1 218 ? -5.691 6.773 6.516 1 97.06 218 LEU A O 1
ATOM 1708 N N . ALA A 1 219 ? -6.699 8.734 6.949 1 96 219 ALA A N 1
ATOM 1709 C CA . ALA A 1 219 ? -5.469 9.484 6.719 1 96 219 ALA A CA 1
ATOM 1710 C C . ALA A 1 219 ? -4.383 9.078 7.711 1 96 219 ALA A C 1
ATOM 1712 O O . ALA A 1 219 ? -3.242 8.812 7.324 1 96 219 ALA A O 1
ATOM 1713 N N . ALA A 1 220 ? -4.738 8.93 8.953 1 96.88 220 ALA A N 1
ATOM 1714 C CA . ALA A 1 220 ? -3.793 8.477 9.977 1 96.88 220 ALA A CA 1
ATOM 1715 C C . ALA A 1 220 ? -3.369 7.035 9.734 1 96.88 220 ALA A C 1
ATOM 1717 O O . ALA A 1 220 ? -2.184 6.703 9.828 1 96.88 220 ALA A O 1
ATOM 1718 N N . LEU A 1 221 ? -4.289 6.227 9.344 1 98.06 221 LEU A N 1
ATOM 1719 C CA . LEU A 1 221 ? -4.027 4.809 9.125 1 98.06 221 LEU A CA 1
ATOM 1720 C C . LEU A 1 221 ? -3.088 4.609 7.941 1 98.06 221 LEU A C 1
ATOM 1722 O O . LEU A 1 221 ? -2.299 3.662 7.922 1 98.06 221 LEU A O 1
ATOM 1726 N N . SER A 1 222 ? -3.158 5.504 6.949 1 98.38 222 SER A N 1
ATOM 1727 C CA . SER A 1 222 ? -2.301 5.391 5.773 1 98.38 222 SER A CA 1
ATOM 1728 C C . SER A 1 222 ? -0.827 5.477 6.152 1 98.38 222 SER A C 1
ATOM 1730 O O . SER A 1 222 ? 0.026 4.883 5.488 1 98.38 222 SER A O 1
ATOM 1732 N N . VAL A 1 223 ? -0.492 6.18 7.223 1 98.69 223 VAL A N 1
ATOM 1733 C CA . VAL A 1 223 ? 0.88 6.285 7.711 1 98.69 223 VAL A CA 1
ATOM 1734 C C . VAL A 1 223 ? 1.296 4.969 8.367 1 98.69 223 VAL A C 1
ATOM 1736 O O . VAL A 1 223 ? 2.414 4.492 8.156 1 98.69 223 VAL A O 1
ATOM 1739 N N . THR A 1 224 ? 0.391 4.359 9.156 1 98.44 224 THR A N 1
ATOM 1740 C CA . THR A 1 224 ? 0.712 3.117 9.852 1 98.44 224 THR A CA 1
ATOM 1741 C C . THR A 1 224 ? 1.04 2.01 8.852 1 98.44 224 THR A C 1
ATOM 1743 O O . THR A 1 224 ? 1.905 1.17 9.109 1 98.44 224 THR A O 1
ATOM 1746 N N . ARG A 1 225 ? 0.385 2.018 7.684 1 98.19 225 ARG A N 1
ATOM 1747 C CA . ARG A 1 225 ? 0.685 1.052 6.633 1 98.19 225 ARG A CA 1
ATOM 1748 C C . ARG A 1 225 ? 2.145 1.147 6.203 1 98.19 225 ARG A C 1
ATOM 1750 O O . ARG A 1 225 ? 2.834 0.131 6.102 1 98.19 225 ARG A O 1
ATOM 1757 N N . ILE A 1 226 ? 2.523 2.383 5.914 1 98.62 226 ILE A N 1
ATOM 1758 C CA . ILE A 1 226 ? 3.881 2.592 5.418 1 98.62 226 ILE A CA 1
ATOM 1759 C C . ILE A 1 226 ? 4.891 2.15 6.477 1 98.62 226 ILE A C 1
ATOM 1761 O O . ILE A 1 226 ? 5.879 1.489 6.164 1 98.62 226 ILE A O 1
ATOM 1765 N N . LEU A 1 227 ? 4.641 2.439 7.75 1 98.75 227 LEU A N 1
ATOM 1766 C CA . LEU A 1 227 ? 5.531 2.064 8.844 1 98.75 227 LEU A CA 1
ATOM 1767 C C . LEU A 1 227 ? 5.602 0.548 8.992 1 98.75 227 LEU A C 1
ATOM 1769 O O . LEU A 1 227 ? 6.684 -0.013 9.172 1 98.75 227 LEU A O 1
ATOM 1773 N N . ARG A 1 228 ? 4.449 -0.126 8.922 1 97.88 228 ARG A N 1
ATOM 1774 C CA . ARG A 1 228 ? 4.426 -1.585 8.969 1 97.88 228 ARG A CA 1
ATOM 1775 C C . ARG A 1 228 ? 5.246 -2.182 7.828 1 97.88 228 ARG A C 1
ATOM 1777 O O . ARG A 1 228 ? 6.004 -3.131 8.031 1 97.88 228 ARG A O 1
ATOM 1784 N N . ASN A 1 229 ? 5.09 -1.633 6.629 1 98 229 ASN A N 1
ATOM 1785 C CA . ASN A 1 229 ? 5.805 -2.121 5.453 1 98 229 ASN A CA 1
ATOM 1786 C C . ASN A 1 229 ? 7.312 -1.923 5.598 1 98 229 ASN A C 1
ATOM 1788 O O . ASN A 1 229 ? 8.102 -2.711 5.066 1 98 229 ASN A O 1
ATOM 1792 N N . LEU A 1 230 ? 7.703 -0.842 6.289 1 97.62 230 LEU A N 1
ATOM 1793 C CA . LEU A 1 230 ? 9.125 -0.575 6.48 1 97.62 230 LEU A CA 1
ATOM 1794 C C . LEU A 1 230 ? 9.734 -1.552 7.48 1 97.62 230 LEU A C 1
ATOM 1796 O O . LEU A 1 230 ? 10.938 -1.815 7.445 1 97.62 230 LEU A O 1
ATOM 1800 N N . LYS A 1 231 ? 8.93 -2.105 8.289 1 95.69 231 LYS A N 1
ATOM 1801 C CA . LYS A 1 231 ? 9.43 -2.928 9.383 1 95.69 231 LYS A CA 1
ATOM 1802 C C . LYS A 1 231 ? 9.297 -4.414 9.062 1 95.69 231 LYS A C 1
ATOM 1804 O O . LYS A 1 231 ? 10.148 -5.215 9.453 1 95.69 231 LYS A O 1
ATOM 1809 N N . GLU A 1 232 ? 8.273 -4.816 8.281 1 94.62 232 GLU A N 1
ATOM 1810 C CA . GLU A 1 232 ? 7.922 -6.223 8.094 1 94.62 232 GLU A CA 1
ATOM 1811 C C . GLU A 1 232 ? 8.531 -6.785 6.816 1 94.62 232 GLU A C 1
ATOM 1813 O O . GLU A 1 232 ? 8.938 -6.027 5.93 1 94.62 232 GLU A O 1
ATOM 1818 N N . GLY A 1 233 ? 8.586 -8.164 6.832 1 96 233 GLY A N 1
ATOM 1819 C CA . GLY A 1 233 ? 9.141 -8.852 5.676 1 96 233 GLY A CA 1
ATOM 1820 C C . GLY A 1 233 ? 8.164 -8.961 4.523 1 96 233 GLY A C 1
ATOM 1821 O O . GLY A 1 233 ? 8.562 -9.016 3.359 1 96 233 GLY A O 1
ATOM 1822 N N . LEU A 1 234 ? 6.941 -9.047 4.828 1 97.31 234 LEU A N 1
ATOM 1823 C CA . LEU A 1 234 ? 5.883 -9.055 3.83 1 97.31 234 LEU A CA 1
ATOM 1824 C C . LEU A 1 234 ? 5.352 -7.645 3.594 1 97.31 234 LEU A C 1
ATOM 1826 O O . LEU A 1 234 ? 4.805 -7.02 4.508 1 97.31 234 LEU A O 1
ATOM 1830 N N . VAL A 1 235 ? 5.496 -7.133 2.389 1 98.31 235 VAL A N 1
ATOM 1831 C CA . VAL A 1 235 ? 5.164 -5.754 2.045 1 98.31 235 VAL A CA 1
ATOM 1832 C C . VAL A 1 235 ? 3.877 -5.723 1.223 1 98.31 235 VAL A C 1
ATOM 1834 O O . VAL A 1 235 ? 3.77 -6.402 0.199 1 98.31 235 VAL A O 1
ATOM 1837 N N . VAL A 1 236 ? 2.896 -4.945 1.685 1 96.69 236 VAL A N 1
ATOM 1838 C CA . VAL A 1 236 ? 1.58 -4.887 1.057 1 96.69 236 VAL A CA 1
ATOM 1839 C C . VAL A 1 236 ? 1.287 -3.457 0.604 1 96.69 236 VAL A C 1
ATOM 1841 O O . VAL A 1 236 ? 1.45 -2.51 1.376 1 96.69 236 VAL A O 1
ATOM 1844 N N . MET B 1 1 ? 19.297 -1.662 -11.641 1 96.44 1 MET B N 1
ATOM 1845 C CA . MET B 1 1 ? 18.734 -2.727 -10.82 1 96.44 1 MET B CA 1
ATOM 1846 C C . MET B 1 1 ? 18.547 -4.004 -11.633 1 96.44 1 MET B C 1
ATOM 1848 O O . MET B 1 1 ? 18.047 -3.961 -12.758 1 96.44 1 MET B O 1
ATOM 1852 N N . LEU B 1 2 ? 19.062 -5.125 -11.13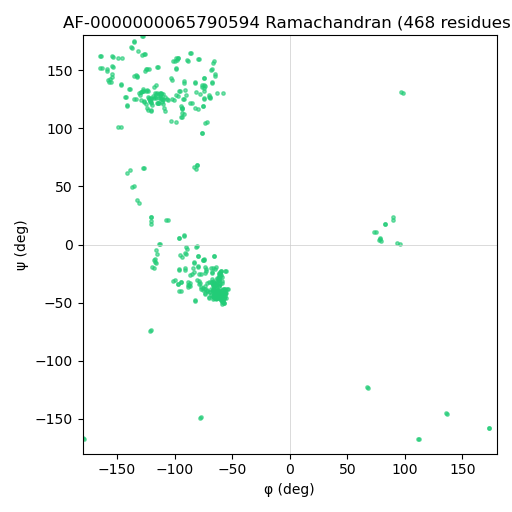3 1 98.5 2 LEU B N 1
ATOM 1853 C CA . LEU B 1 2 ? 19.016 -6.418 -11.805 1 98.5 2 LEU B CA 1
ATOM 1854 C C . LEU B 1 2 ? 17.781 -7.203 -11.359 1 98.5 2 LEU B C 1
ATOM 1856 O O . LEU B 1 2 ? 17.578 -7.418 -10.164 1 98.5 2 LEU B O 1
ATOM 1860 N N . VAL B 1 3 ? 16.953 -7.637 -12.391 1 98.88 3 VAL B N 1
ATOM 1861 C CA . VAL B 1 3 ? 15.672 -8.273 -12.094 1 98.88 3 VAL B CA 1
ATOM 1862 C C . VAL B 1 3 ? 15.641 -9.68 -12.688 1 98.88 3 VAL B C 1
ATOM 1864 O O . VAL B 1 3 ? 15.992 -9.875 -13.852 1 98.88 3 VAL B O 1
ATOM 1867 N N . GLY B 1 4 ? 15.359 -10.672 -11.852 1 98.88 4 GLY B N 1
ATOM 1868 C CA . GLY B 1 4 ? 15.039 -12 -12.359 1 98.88 4 GLY B CA 1
ATOM 1869 C C . GLY B 1 4 ? 13.555 -12.211 -12.57 1 98.88 4 GLY B C 1
ATOM 1870 O O . GLY B 1 4 ? 12.734 -11.766 -11.758 1 98.88 4 GLY B O 1
ATOM 1871 N N . LEU B 1 5 ? 13.219 -12.875 -13.633 1 98.81 5 LEU B N 1
ATOM 1872 C CA . LEU B 1 5 ? 11.82 -13.18 -13.938 1 98.81 5 LEU B CA 1
ATOM 1873 C C . LEU B 1 5 ? 11.555 -14.68 -13.844 1 98.81 5 LEU B C 1
ATOM 1875 O O . LEU B 1 5 ? 12.336 -15.484 -14.367 1 98.81 5 LEU B O 1
ATOM 1879 N N . ILE B 1 6 ? 10.539 -14.984 -13.133 1 98.75 6 ILE B N 1
ATOM 1880 C CA . ILE B 1 6 ? 10.055 -16.359 -13.109 1 98.75 6 ILE B CA 1
ATOM 1881 C C . ILE B 1 6 ? 8.719 -16.453 -13.852 1 98.75 6 ILE B C 1
ATOM 1883 O O . ILE B 1 6 ? 7.703 -15.93 -13.383 1 98.75 6 ILE B O 1
ATOM 1887 N N . GLY B 1 7 ? 8.695 -17.188 -14.891 1 97.69 7 GLY B N 1
ATOM 1888 C CA . GLY B 1 7 ? 7.566 -17.203 -15.812 1 97.69 7 GLY B CA 1
ATOM 1889 C C . GLY B 1 7 ? 7.758 -16.312 -17.016 1 97.69 7 GLY B C 1
ATOM 1890 O O . GLY B 1 7 ? 8.125 -15.141 -16.875 1 97.69 7 GLY B O 1
ATOM 1891 N N . TYR B 1 8 ? 7.523 -16.797 -18.203 1 97.12 8 TYR B N 1
ATOM 1892 C CA . TYR B 1 8 ? 7.68 -16.031 -19.438 1 97.12 8 TYR B CA 1
ATOM 1893 C C . TYR B 1 8 ? 6.457 -16.203 -20.328 1 97.12 8 TYR B C 1
ATOM 1895 O O . TYR B 1 8 ? 6.586 -16.406 -21.547 1 97.12 8 TYR B O 1
ATOM 1903 N N . GLY B 1 9 ? 5.324 -16.25 -19.688 1 94.69 9 GLY B N 1
ATOM 1904 C CA . GLY B 1 9 ? 4.062 -16.141 -20.391 1 94.69 9 GLY B CA 1
ATOM 1905 C C . GLY B 1 9 ? 3.725 -14.711 -20.781 1 94.69 9 GLY B C 1
ATOM 1906 O O . GLY B 1 9 ? 4.617 -13.922 -21.094 1 94.69 9 GLY B O 1
ATOM 1907 N N . ALA B 1 10 ? 2.438 -14.344 -20.844 1 94.44 10 ALA B N 1
ATOM 1908 C CA . ALA B 1 10 ? 1.989 -13.023 -21.281 1 94.44 10 ALA B CA 1
ATOM 1909 C C . ALA B 1 10 ? 2.564 -11.93 -20.375 1 94.44 10 ALA B C 1
ATOM 1911 O O . ALA B 1 10 ? 3.129 -10.953 -20.875 1 94.44 10 ALA B O 1
ATOM 1912 N N . ILE B 1 11 ? 2.475 -12.133 -19.047 1 96.44 11 ILE B N 1
ATOM 1913 C CA . ILE B 1 11 ? 2.967 -11.133 -18.094 1 96.44 11 ILE B CA 1
ATOM 1914 C C . ILE B 1 11 ? 4.492 -11.086 -18.141 1 96.44 11 ILE B C 1
ATOM 1916 O O . ILE B 1 11 ? 5.086 -10.008 -18.172 1 96.44 11 ILE B O 1
ATOM 1920 N N . GLY B 1 12 ? 5.098 -12.242 -18.141 1 97.12 12 GLY B N 1
ATOM 1921 C CA . GLY B 1 12 ? 6.551 -12.305 -18.203 1 97.12 12 GLY B CA 1
ATOM 1922 C C . GLY B 1 12 ? 7.117 -11.594 -19.422 1 97.12 12 GLY B C 1
ATOM 1923 O O . GLY B 1 12 ? 8.094 -10.852 -19.312 1 97.12 12 GLY B O 1
ATOM 1924 N N . LYS B 1 13 ? 6.559 -11.805 -20.578 1 96.56 13 LYS B N 1
ATOM 1925 C CA . LYS B 1 13 ? 6.996 -11.164 -21.812 1 96.56 13 LYS B CA 1
ATOM 1926 C C . LYS B 1 13 ? 6.809 -9.648 -21.75 1 96.56 13 LYS B C 1
ATOM 1928 O O . LYS B 1 13 ? 7.691 -8.891 -22.156 1 96.56 13 LYS B O 1
ATOM 1933 N N . PHE B 1 14 ? 5.652 -9.219 -21.281 1 96.94 14 PHE B N 1
ATOM 1934 C CA . PHE B 1 14 ? 5.391 -7.793 -21.094 1 96.94 14 PHE B CA 1
ATOM 1935 C C . PHE B 1 14 ? 6.449 -7.156 -20.203 1 96.94 14 PHE B C 1
ATOM 1937 O O . PHE B 1 14 ? 7 -6.105 -20.531 1 96.94 14 PHE B O 1
ATOM 1944 N N . LEU B 1 15 ? 6.773 -7.848 -19.062 1 98.19 15 LEU B N 1
ATOM 1945 C CA . LEU B 1 15 ? 7.723 -7.305 -18.094 1 98.19 15 LEU B CA 1
ATOM 1946 C C . LEU B 1 15 ? 9.133 -7.266 -18.672 1 98.19 15 LEU B C 1
ATOM 1948 O O . LEU B 1 15 ? 9.875 -6.312 -18.438 1 98.19 15 LEU B O 1
ATOM 1952 N N . ALA B 1 16 ? 9.469 -8.281 -19.422 1 97.94 16 ALA B N 1
ATOM 1953 C CA . ALA B 1 16 ? 10.797 -8.297 -20.031 1 97.94 16 ALA B CA 1
ATOM 1954 C C . ALA B 1 16 ? 11 -7.074 -20.922 1 97.94 16 ALA B C 1
ATOM 1956 O O . ALA B 1 16 ? 12.039 -6.414 -20.859 1 97.94 16 ALA B O 1
ATOM 1957 N N . GLU B 1 17 ? 10.008 -6.766 -21.734 1 96.88 17 GLU B N 1
ATOM 1958 C CA . GLU B 1 17 ? 10.086 -5.605 -22.609 1 96.88 17 GLU B CA 1
ATOM 1959 C C . GLU B 1 17 ? 10.094 -4.305 -21.812 1 96.88 17 GLU B C 1
ATOM 1961 O O . GLU B 1 17 ? 10.875 -3.395 -22.109 1 96.88 17 GLU B O 1
ATOM 1966 N N . TRP B 1 18 ? 9.234 -4.219 -20.828 1 97.5 18 TRP B N 1
ATOM 1967 C CA . TRP B 1 18 ? 9.109 -3.018 -20.016 1 97.5 18 TRP B CA 1
ATOM 1968 C C . TRP B 1 18 ? 10.406 -2.729 -19.266 1 97.5 18 TRP B C 1
ATOM 1970 O O . TRP B 1 18 ? 10.836 -1.576 -19.172 1 97.5 18 TRP B O 1
ATOM 1980 N N . LEU B 1 19 ? 11.023 -3.787 -18.703 1 98.25 19 LEU B N 1
ATOM 1981 C CA . LEU B 1 19 ? 12.266 -3.635 -17.953 1 98.25 19 LEU B CA 1
ATOM 1982 C C . LEU B 1 19 ? 13.352 -3 -18.797 1 98.25 19 LEU B C 1
ATOM 1984 O O . LEU B 1 19 ? 14.008 -2.047 -18.375 1 98.25 19 LEU B O 1
ATOM 1988 N N . GLU B 1 20 ? 13.469 -3.492 -19.984 1 95.75 20 GLU B N 1
ATOM 1989 C CA . GLU B 1 20 ? 14.492 -3.012 -20.906 1 95.75 20 GLU B CA 1
ATOM 1990 C C . GLU B 1 20 ? 14.266 -1.551 -21.281 1 95.75 20 GLU B C 1
ATOM 1992 O O . GLU B 1 20 ? 15.211 -0.775 -21.391 1 95.75 20 GLU B O 1
ATOM 1997 N N . ARG B 1 21 ? 13.07 -1.157 -21.359 1 96.5 21 ARG B N 1
ATOM 1998 C CA . ARG B 1 21 ? 12.711 0.19 -21.781 1 96.5 21 ARG B CA 1
ATOM 1999 C C . ARG B 1 21 ? 12.789 1.174 -20.625 1 96.5 21 ARG B C 1
ATOM 2001 O O . ARG B 1 21 ? 12.82 2.389 -20.828 1 96.5 21 ARG B O 1
ATOM 2008 N N . ASN B 1 22 ? 12.852 0.658 -19.359 1 96.75 22 ASN B N 1
ATOM 2009 C CA . ASN B 1 22 ? 12.727 1.557 -18.219 1 96.75 22 ASN B CA 1
ATOM 2010 C C . ASN B 1 22 ? 13.953 1.501 -17.328 1 96.75 22 ASN B C 1
ATOM 2012 O O . ASN B 1 22 ? 13.859 1.733 -16.109 1 96.75 22 ASN B O 1
ATOM 2016 N N . GLY B 1 23 ? 15.031 1.114 -17.875 1 96.19 23 GLY B N 1
ATOM 2017 C CA . GLY B 1 23 ? 16.328 1.257 -17.234 1 96.19 23 GLY B CA 1
ATOM 2018 C C . GLY B 1 23 ? 16.625 0.141 -16.25 1 96.19 23 GLY B C 1
ATOM 2019 O O . GLY B 1 23 ? 17.453 0.309 -15.344 1 96.19 23 GLY B O 1
ATOM 2020 N N . PHE B 1 24 ? 15.922 -0.956 -16.344 1 98.19 24 PHE B N 1
ATOM 2021 C CA . PHE B 1 24 ? 16.25 -2.156 -15.578 1 98.19 24 PHE B CA 1
ATOM 2022 C C . PHE B 1 24 ? 17.047 -3.137 -16.422 1 98.19 24 PHE B C 1
ATOM 2024 O O . PHE B 1 24 ? 17.094 -3.008 -17.656 1 98.19 24 PHE B O 1
ATOM 2031 N N . GLU B 1 25 ? 17.734 -3.998 -15.781 1 98.19 25 GLU B N 1
ATOM 2032 C CA . GLU B 1 25 ? 18.453 -5.074 -16.469 1 98.19 25 GLU B CA 1
ATOM 2033 C C . GLU B 1 25 ? 17.891 -6.441 -16.078 1 98.19 25 GLU B C 1
ATOM 2035 O O . GLU B 1 25 ? 17.609 -6.688 -14.898 1 98.19 25 GLU B O 1
ATOM 2040 N N . ILE B 1 26 ? 17.734 -7.293 -17.078 1 98.69 26 ILE B N 1
ATOM 2041 C CA . ILE B 1 26 ? 17.25 -8.648 -16.812 1 98.69 26 ILE B CA 1
ATOM 2042 C C . ILE B 1 26 ? 18.422 -9.555 -16.469 1 98.69 26 ILE B C 1
ATOM 2044 O O . ILE B 1 26 ? 19.344 -9.719 -17.266 1 98.69 26 ILE B O 1
ATOM 2048 N N . ALA B 1 27 ? 18.359 -10.117 -15.344 1 98.69 27 ALA B N 1
ATOM 2049 C CA . ALA B 1 27 ? 19.422 -11.023 -14.898 1 98.69 27 ALA B CA 1
ATOM 2050 C C . ALA B 1 27 ? 19.219 -12.414 -15.484 1 98.69 27 ALA B C 1
ATOM 2052 O O . ALA B 1 27 ? 20.188 -13.055 -15.922 1 98.69 27 ALA B O 1
ATOM 2053 N N . ALA B 1 28 ? 18.047 -12.93 -15.375 1 98.56 28 ALA B N 1
ATOM 2054 C CA . ALA B 1 28 ? 17.672 -14.258 -15.859 1 98.56 28 ALA B CA 1
ATOM 2055 C C . ALA B 1 28 ? 16.156 -14.398 -15.945 1 98.56 28 ALA B C 1
ATOM 2057 O O . ALA B 1 28 ? 15.414 -13.672 -15.281 1 98.56 28 ALA B O 1
ATOM 2058 N N . ILE B 1 29 ? 15.758 -15.242 -16.844 1 98.69 29 ILE B N 1
ATOM 2059 C CA . ILE B 1 29 ? 14.352 -15.617 -16.984 1 98.69 29 ILE B CA 1
ATOM 2060 C C . ILE B 1 29 ? 14.195 -17.125 -16.797 1 98.69 29 ILE B C 1
ATOM 2062 O O . ILE B 1 29 ? 14.727 -17.906 -17.578 1 98.69 29 ILE B O 1
ATOM 2066 N N . LEU B 1 30 ? 13.5 -17.469 -15.75 1 98.62 30 LEU B N 1
ATOM 2067 C CA . LEU B 1 30 ? 13.242 -18.875 -15.484 1 98.62 30 LEU B CA 1
ATOM 2068 C C . LEU B 1 30 ? 11.898 -19.312 -16.078 1 98.62 30 LEU B C 1
ATOM 2070 O O . LEU B 1 30 ? 10.844 -18.906 -15.586 1 98.62 30 LEU B O 1
ATOM 2074 N N . ASP B 1 31 ? 11.906 -20.047 -17.016 1 95.81 31 ASP B N 1
ATOM 2075 C CA . ASP B 1 31 ? 10.742 -20.625 -17.672 1 95.81 31 ASP B CA 1
ATOM 2076 C C . ASP B 1 31 ? 11.094 -21.938 -18.375 1 95.81 31 ASP B C 1
ATOM 2078 O O . ASP B 1 31 ? 12.195 -22.078 -18.906 1 95.81 31 ASP B O 1
ATOM 2082 N N . VAL B 1 32 ? 10.188 -22.797 -18.391 1 87.31 32 VAL B N 1
ATOM 2083 C CA . VAL B 1 32 ? 10.492 -24.125 -18.938 1 87.31 32 VAL B CA 1
ATOM 2084 C C . VAL B 1 32 ? 10.273 -24.125 -20.453 1 87.31 32 VAL B C 1
ATOM 2086 O O . VAL B 1 32 ? 10.828 -24.953 -21.172 1 87.31 32 VAL B O 1
ATOM 2089 N N . ARG B 1 33 ? 9.406 -23.281 -21.031 1 86.69 33 ARG B N 1
ATOM 2090 C CA . ARG B 1 33 ? 9.023 -23.406 -22.438 1 86.69 33 ARG B CA 1
ATOM 2091 C C . ARG B 1 33 ? 9.477 -22.172 -23.234 1 86.69 33 ARG B C 1
ATOM 2093 O O . ARG B 1 33 ? 9.586 -22.234 -24.453 1 86.69 33 ARG B O 1
ATOM 2100 N N . GLY B 1 34 ? 9.805 -21.141 -22.531 1 86.12 34 GLY B N 1
ATOM 2101 C CA . GLY B 1 34 ? 10.055 -19.891 -23.234 1 86.12 34 GLY B CA 1
ATOM 2102 C C . GLY B 1 34 ? 11.43 -19.844 -23.875 1 86.12 34 GLY B C 1
ATOM 2103 O O . GLY B 1 34 ? 12.289 -20.688 -23.594 1 86.12 34 GLY B O 1
ATOM 2104 N N . GLU B 1 35 ? 11.531 -18.891 -24.906 1 89.94 35 GLU B N 1
ATOM 2105 C CA . GLU B 1 35 ? 12.812 -18.641 -25.547 1 89.94 35 GLU B CA 1
ATOM 2106 C C . GLU B 1 35 ? 13.227 -17.172 -25.391 1 89.94 35 GLU B C 1
ATOM 2108 O O . GLU B 1 35 ? 12.445 -16.266 -25.703 1 89.94 35 GLU B O 1
ATOM 2113 N N . HIS B 1 36 ? 14.305 -16.953 -24.828 1 93.31 36 HIS B N 1
ATOM 2114 C CA . HIS B 1 36 ? 14.945 -15.664 -24.609 1 93.31 36 HIS B CA 1
ATOM 2115 C C . HIS B 1 36 ? 16.438 -15.82 -24.375 1 93.31 36 HIS B C 1
ATOM 2117 O O . HIS B 1 36 ? 16.891 -16.875 -23.922 1 93.31 36 HIS B O 1
ATOM 2123 N N . GLU B 1 37 ? 17.219 -14.797 -24.781 1 94.69 37 GLU B N 1
ATOM 2124 C CA . GLU B 1 37 ? 18.672 -14.891 -24.672 1 94.69 37 GLU B CA 1
ATOM 2125 C C . GLU B 1 37 ? 19.109 -15.102 -23.219 1 94.69 37 GLU B C 1
ATOM 2127 O O . GLU B 1 37 ? 20.156 -15.703 -22.953 1 94.69 37 GLU B O 1
ATOM 2132 N N . LYS B 1 38 ? 18.281 -14.719 -22.203 1 96.12 38 LYS B N 1
ATOM 2133 C CA . LYS B 1 38 ? 18.641 -14.805 -20.797 1 96.12 38 LYS B CA 1
ATOM 2134 C C . LYS B 1 38 ? 17.875 -15.938 -20.109 1 96.12 38 LYS B C 1
ATOM 2136 O O . LYS B 1 38 ? 17.719 -15.922 -18.891 1 96.12 38 LYS B O 1
ATOM 2141 N N . MET B 1 39 ? 17.391 -16.891 -20.875 1 96.94 39 MET B N 1
ATOM 2142 C CA . MET B 1 39 ? 16.562 -17.969 -20.344 1 96.94 39 MET B CA 1
ATOM 2143 C C . MET B 1 39 ? 17.406 -18.969 -19.578 1 96.94 39 MET B C 1
ATOM 2145 O O . MET B 1 39 ? 18.516 -19.328 -20 1 96.94 39 MET B O 1
ATOM 2149 N N . VAL B 1 40 ? 16.859 -19.344 -18.469 1 96.75 40 VAL B N 1
ATOM 2150 C CA . VAL B 1 40 ? 17.438 -20.469 -17.734 1 96.75 40 VAL B CA 1
ATOM 2151 C C . VAL B 1 40 ? 16.344 -21.5 -17.469 1 96.75 40 VAL B C 1
ATOM 2153 O O . VAL B 1 40 ? 15.156 -21.188 -17.484 1 96.75 40 VAL B O 1
ATOM 2156 N N . ARG B 1 41 ? 16.75 -22.812 -17.078 1 93.12 41 ARG B N 1
ATOM 2157 C CA . ARG B 1 41 ? 15.766 -23.891 -17.062 1 93.12 41 ARG B CA 1
ATOM 2158 C C . ARG B 1 41 ? 15.547 -24.422 -15.656 1 93.12 41 ARG B C 1
ATOM 2160 O O . ARG B 1 41 ? 14.609 -25.188 -15.414 1 93.12 41 ARG B O 1
ATOM 2167 N N . GLY B 1 42 ? 16.312 -23.922 -14.75 1 95.81 42 GLY B N 1
ATOM 2168 C CA . GLY B 1 42 ? 16.125 -24.406 -13.383 1 95.81 42 GLY B CA 1
ATOM 2169 C C . GLY B 1 42 ? 16.453 -23.359 -12.336 1 95.81 42 GLY B C 1
ATOM 2170 O O . GLY B 1 42 ? 17.141 -22.375 -12.625 1 95.81 42 GLY B O 1
ATOM 2171 N N . ILE B 1 43 ? 15.883 -23.688 -11.156 1 97.94 43 ILE B N 1
ATOM 2172 C CA . ILE B 1 43 ? 15.969 -22.703 -10.078 1 97.94 43 ILE B CA 1
ATOM 2173 C C . ILE B 1 43 ? 17.422 -22.562 -9.633 1 97.94 43 ILE B C 1
ATOM 2175 O O . ILE B 1 43 ? 17.859 -21.484 -9.242 1 97.94 43 ILE B O 1
ATOM 2179 N N . ASP B 1 44 ? 18.172 -23.625 -9.688 1 97.44 44 ASP B N 1
ATOM 2180 C CA . ASP B 1 44 ? 19.562 -23.562 -9.266 1 97.44 44 ASP B CA 1
ATOM 2181 C C . ASP B 1 44 ? 20.359 -22.625 -10.164 1 97.44 44 ASP B C 1
ATOM 2183 O O . ASP B 1 44 ? 21.156 -21.812 -9.68 1 97.44 44 ASP B O 1
ATOM 2187 N N . GLU B 1 45 ? 20.188 -22.781 -11.445 1 97.5 45 GLU B N 1
ATOM 2188 C CA . GLU B 1 45 ? 20.844 -21.875 -12.391 1 97.5 45 GLU B CA 1
ATOM 2189 C C . GLU B 1 45 ? 20.359 -20.438 -12.219 1 97.5 45 GLU B C 1
ATOM 2191 O O . GLU B 1 45 ? 21.141 -19.5 -12.32 1 97.5 45 GLU B O 1
ATOM 2196 N N . PHE B 1 46 ? 19.109 -20.25 -12.016 1 98.62 46 PHE B N 1
ATOM 2197 C CA . PHE B 1 46 ? 18.5 -18.953 -11.797 1 98.62 46 PHE B CA 1
ATOM 2198 C C . PHE B 1 46 ? 19.141 -18.234 -10.617 1 98.62 46 PHE B C 1
ATOM 2200 O O . PHE B 1 46 ? 19.469 -17.047 -10.711 1 98.62 46 PHE B O 1
ATOM 2207 N N . LEU B 1 47 ? 19.406 -19 -9.531 1 98.38 47 LEU B N 1
ATOM 2208 C CA . LEU B 1 47 ? 19.891 -18.422 -8.289 1 98.38 47 LEU B CA 1
ATOM 2209 C C . LEU B 1 47 ? 21.391 -18.141 -8.367 1 98.38 47 LEU B C 1
ATOM 2211 O O . LEU B 1 47 ? 21.953 -17.453 -7.512 1 98.38 47 LEU B O 1
ATOM 2215 N N . GLN B 1 48 ? 22.078 -18.625 -9.406 1 97.5 48 GLN B N 1
ATOM 2216 C CA . GLN B 1 48 ? 23.5 -18.375 -9.609 1 97.5 48 GLN B CA 1
ATOM 2217 C C . GLN B 1 48 ? 23.734 -17 -10.219 1 97.5 48 GLN B C 1
ATOM 2219 O O . GLN B 1 48 ? 24.859 -16.5 -10.219 1 97.5 48 GLN B O 1
ATOM 2224 N N . ARG B 1 49 ? 22.672 -16.453 -10.797 1 97.88 49 ARG B N 1
ATOM 2225 C CA . ARG B 1 49 ? 22.797 -15.125 -11.398 1 97.88 49 ARG B CA 1
ATOM 2226 C C . ARG B 1 49 ? 22.656 -14.031 -10.344 1 97.88 49 ARG B C 1
ATOM 2228 O O . ARG B 1 49 ? 21.828 -14.141 -9.438 1 97.88 49 ARG B O 1
ATOM 2235 N N . GLU B 1 50 ? 23.453 -13.039 -10.453 1 97.88 50 GLU B N 1
ATOM 2236 C CA . GLU B 1 50 ? 23.297 -11.883 -9.57 1 97.88 50 GLU B CA 1
ATOM 2237 C C . GLU B 1 50 ? 22.031 -11.109 -9.883 1 97.88 50 GLU B C 1
ATOM 2239 O O . GLU B 1 50 ? 21.766 -10.781 -11.047 1 97.88 50 GLU B O 1
ATOM 2244 N N . MET B 1 51 ? 21.234 -10.891 -8.852 1 98.5 51 MET B N 1
ATOM 2245 C CA . MET B 1 51 ? 20.031 -10.094 -9.055 1 98.5 51 MET B CA 1
ATOM 2246 C C . MET B 1 51 ? 19.594 -9.414 -7.754 1 98.5 51 MET B C 1
ATOM 2248 O O . MET B 1 51 ? 19.906 -9.898 -6.664 1 98.5 51 MET B O 1
ATOM 2252 N N . ASP B 1 52 ? 18.906 -8.266 -7.867 1 98.12 52 ASP B N 1
ATOM 2253 C CA . ASP B 1 52 ? 18.422 -7.488 -6.73 1 98.12 52 ASP B CA 1
ATOM 2254 C C . ASP B 1 52 ? 17.047 -7.984 -6.277 1 98.12 52 ASP B C 1
ATOM 2256 O O . ASP B 1 52 ? 16.734 -7.957 -5.082 1 98.12 52 ASP B O 1
ATOM 2260 N N . VAL B 1 53 ? 16.25 -8.438 -7.199 1 98.88 53 VAL B N 1
ATOM 2261 C CA . VAL B 1 53 ? 14.867 -8.836 -6.918 1 98.88 53 VAL B CA 1
ATOM 2262 C C . VAL B 1 53 ? 14.391 -9.82 -7.98 1 98.88 53 VAL B C 1
ATOM 2264 O O . VAL B 1 53 ? 14.766 -9.711 -9.148 1 98.88 53 VAL B O 1
ATOM 2267 N N . ALA B 1 54 ? 13.672 -10.797 -7.57 1 98.94 54 ALA B N 1
ATOM 2268 C CA . ALA B 1 54 ? 12.992 -11.719 -8.477 1 98.94 54 ALA B CA 1
ATOM 2269 C C . ALA B 1 54 ? 11.5 -11.398 -8.562 1 98.94 54 ALA B C 1
ATOM 2271 O O . ALA B 1 54 ? 10.875 -11.047 -7.559 1 98.94 54 ALA B O 1
ATOM 2272 N N . VAL B 1 55 ? 10.93 -11.547 -9.719 1 98.94 55 VAL B N 1
ATOM 2273 C CA . VAL B 1 55 ? 9.5 -11.367 -9.953 1 98.94 55 VAL B CA 1
ATOM 2274 C C . VAL B 1 55 ? 8.867 -12.695 -10.352 1 98.94 55 VAL B C 1
ATOM 2276 O O . VAL B 1 55 ? 9.281 -13.32 -11.336 1 98.94 55 VAL B O 1
ATOM 2279 N N . GLU B 1 56 ? 7.949 -13.07 -9.617 1 98.75 56 GLU B N 1
ATOM 2280 C CA . GLU B 1 56 ? 7.191 -14.266 -9.977 1 98.75 56 GLU B CA 1
ATOM 2281 C C . GLU B 1 56 ? 5.926 -13.914 -10.75 1 98.75 56 GLU B C 1
ATOM 2283 O O . GLU B 1 56 ? 5.094 -13.141 -10.273 1 98.75 56 GLU B O 1
ATOM 2288 N N . ALA B 1 57 ? 5.812 -14.367 -11.922 1 96.62 57 ALA B N 1
ATOM 2289 C CA . ALA B 1 57 ? 4.633 -14.305 -12.781 1 96.62 57 ALA B CA 1
ATOM 2290 C C . ALA B 1 57 ? 4.406 -15.633 -13.5 1 96.62 57 ALA B C 1
ATOM 2292 O O . ALA B 1 57 ? 4.219 -15.656 -14.719 1 96.62 57 ALA B O 1
ATOM 2293 N N . ALA B 1 58 ? 4.422 -16.703 -12.773 1 95.62 58 ALA B N 1
ATOM 2294 C CA . ALA B 1 58 ? 4.336 -18.062 -13.32 1 95.62 58 ALA B CA 1
ATOM 2295 C C . ALA B 1 58 ? 3.125 -18.797 -12.758 1 95.62 58 ALA B C 1
ATOM 2297 O O . ALA B 1 58 ? 2.104 -18.922 -13.438 1 95.62 58 ALA B O 1
ATOM 2298 N N . SER B 1 59 ? 3.176 -19.219 -11.484 1 94.88 59 SER B N 1
ATOM 2299 C CA . SER B 1 59 ? 2.098 -20 -10.883 1 94.88 59 SER B CA 1
ATOM 2300 C C . SER B 1 59 ? 2.215 -20.031 -9.359 1 94.88 59 SER B C 1
ATOM 2302 O O . SER B 1 59 ? 3.281 -19.75 -8.812 1 94.88 59 SER B O 1
ATOM 2304 N N . GLN B 1 60 ? 1.115 -20.391 -8.734 1 95.5 60 GLN B N 1
ATOM 2305 C CA . GLN B 1 60 ? 1.131 -20.578 -7.285 1 95.5 60 GLN B CA 1
ATOM 2306 C C . GLN B 1 60 ? 2.139 -21.641 -6.875 1 95.5 60 GLN B C 1
ATOM 2308 O O . GLN B 1 60 ? 2.82 -21.5 -5.855 1 95.5 60 GLN B O 1
ATOM 2313 N N . GLN B 1 61 ? 2.176 -22.672 -7.688 1 95.38 61 GLN B N 1
ATOM 2314 C CA . GLN B 1 61 ? 3.117 -23.75 -7.402 1 95.38 61 GLN B CA 1
ATOM 2315 C C . GLN B 1 61 ? 4.559 -23.25 -7.457 1 95.38 61 GLN B C 1
ATOM 2317 O O . GLN B 1 61 ? 5.395 -23.656 -6.648 1 95.38 61 GLN B O 1
ATOM 2322 N N . ALA B 1 62 ? 4.895 -22.375 -8.406 1 97 62 ALA B N 1
ATOM 2323 C CA . ALA B 1 62 ? 6.23 -21.797 -8.484 1 97 62 ALA B CA 1
ATOM 2324 C C . ALA B 1 62 ? 6.566 -21.031 -7.203 1 97 62 ALA B C 1
ATOM 2326 O O . ALA B 1 62 ? 7.695 -21.109 -6.707 1 97 62 ALA B O 1
ATOM 2327 N N . VAL B 1 63 ? 5.637 -20.281 -6.672 1 97.81 63 VAL B N 1
ATOM 2328 C CA . VAL B 1 63 ? 5.848 -19.562 -5.422 1 97.81 63 VAL B CA 1
ATOM 2329 C C . VAL B 1 63 ? 6.207 -20.562 -4.312 1 97.81 63 VAL B C 1
ATOM 2331 O O . VAL B 1 63 ? 7.191 -20.359 -3.596 1 97.81 63 VAL B O 1
ATOM 2334 N N . LYS B 1 64 ? 5.406 -21.609 -4.211 1 97.56 64 LYS B N 1
ATOM 2335 C CA . LYS B 1 64 ? 5.625 -22.609 -3.172 1 97.56 64 LYS B CA 1
ATOM 2336 C C . LYS B 1 64 ? 6.984 -23.281 -3.334 1 97.56 64 LYS B C 1
ATOM 2338 O O . LYS B 1 64 ? 7.664 -23.578 -2.344 1 97.56 64 LYS B O 1
ATOM 2343 N N . ASP B 1 65 ? 7.363 -23.469 -4.551 1 98.19 65 ASP B N 1
ATOM 2344 C CA . ASP B 1 65 ? 8.602 -24.203 -4.832 1 98.19 65 ASP B CA 1
ATOM 2345 C C . ASP B 1 65 ? 9.82 -23.312 -4.602 1 98.19 65 ASP B C 1
ATOM 2347 O O . ASP B 1 65 ? 10.867 -23.797 -4.168 1 98.19 65 ASP B O 1
ATOM 2351 N N . TYR B 1 66 ? 9.695 -21.953 -4.883 1 98.69 66 TYR B N 1
ATOM 2352 C CA . TYR B 1 66 ? 10.922 -21.203 -5.094 1 98.69 66 TYR B CA 1
ATOM 2353 C C . TYR B 1 66 ? 11.055 -20.078 -4.062 1 98.69 66 TYR B C 1
ATOM 2355 O O . TYR B 1 66 ? 12.148 -19.547 -3.854 1 98.69 66 TYR B O 1
ATOM 2363 N N . ALA B 1 67 ? 9.984 -19.641 -3.406 1 98.81 67 ALA B N 1
ATOM 2364 C CA . ALA B 1 67 ? 10.008 -18.422 -2.588 1 98.81 67 ALA B CA 1
ATOM 2365 C C . ALA B 1 67 ? 11.086 -18.516 -1.506 1 98.81 67 ALA B C 1
ATOM 2367 O O . ALA B 1 67 ? 11.93 -17.641 -1.384 1 98.81 67 ALA B O 1
ATOM 2368 N N . GLU B 1 68 ? 11.039 -19.641 -0.777 1 98.75 68 GLU B N 1
ATOM 2369 C CA . GLU B 1 68 ? 12 -19.797 0.315 1 98.75 68 GLU B CA 1
ATOM 2370 C C . GLU B 1 68 ? 13.43 -19.859 -0.21 1 98.75 68 GLU B C 1
ATOM 2372 O O . GLU B 1 68 ? 14.344 -19.281 0.385 1 98.75 68 GLU B O 1
ATOM 2377 N N . LYS B 1 69 ? 13.617 -20.609 -1.326 1 98.75 69 LYS B N 1
ATOM 2378 C CA . LYS B 1 69 ? 14.945 -20.703 -1.931 1 98.75 69 LYS B CA 1
ATOM 2379 C C . LYS B 1 69 ? 15.469 -19.344 -2.348 1 98.75 69 LYS B C 1
ATOM 2381 O O . LYS B 1 69 ? 16.641 -19.016 -2.127 1 98.75 69 LYS B O 1
ATOM 2386 N N . ILE B 1 70 ? 14.633 -18.531 -2.916 1 98.88 70 ILE B N 1
ATOM 2387 C CA . ILE B 1 70 ? 14.992 -17.203 -3.412 1 98.88 70 ILE B CA 1
ATOM 2388 C C . ILE B 1 70 ? 15.375 -16.297 -2.242 1 98.88 70 ILE B C 1
ATOM 2390 O O . ILE B 1 70 ? 16.422 -15.641 -2.271 1 98.88 70 ILE B O 1
ATOM 2394 N N . LEU B 1 71 ? 14.562 -16.328 -1.218 1 98.81 71 LEU B N 1
ATOM 2395 C CA . LEU B 1 71 ? 14.812 -15.5 -0.047 1 98.81 71 LEU B CA 1
ATOM 2396 C C . LEU B 1 71 ? 16.094 -15.914 0.66 1 98.81 71 LEU B C 1
ATOM 2398 O O . LEU B 1 71 ? 16.891 -15.07 1.063 1 98.81 71 LEU B O 1
ATOM 2402 N N . LYS B 1 72 ? 16.297 -17.219 0.765 1 98.5 72 LYS B N 1
ATOM 2403 C CA . LYS B 1 72 ? 17.5 -17.734 1.425 1 98.5 72 LYS B CA 1
ATOM 2404 C C . LYS B 1 72 ? 18.75 -17.406 0.624 1 98.5 72 LYS B C 1
ATOM 2406 O O . LYS B 1 72 ? 19.844 -17.328 1.184 1 98.5 72 LYS B O 1
ATOM 2411 N N . ALA B 1 73 ? 18.594 -17.203 -0.664 1 98.44 73 ALA B N 1
ATOM 2412 C CA . ALA B 1 73 ? 19.719 -16.812 -1.525 1 98.44 73 ALA B CA 1
ATOM 2413 C C . ALA B 1 73 ? 20 -15.32 -1.407 1 98.44 73 ALA B C 1
ATOM 2415 O O . ALA B 1 73 ? 20.906 -14.805 -2.061 1 98.44 73 ALA B O 1
ATOM 2416 N N . GLY B 1 74 ? 19.234 -14.594 -0.627 1 98.12 74 GLY B N 1
ATOM 2417 C CA . GLY B 1 74 ? 19.469 -13.18 -0.375 1 98.12 74 GLY B CA 1
ATOM 2418 C C . GLY B 1 74 ? 18.766 -12.273 -1.374 1 98.12 74 GLY B C 1
ATOM 2419 O O . GLY B 1 74 ? 19.188 -11.133 -1.577 1 98.12 74 GLY B O 1
ATOM 2420 N N . ILE B 1 75 ? 17.734 -12.766 -2.037 1 98.75 75 ILE B N 1
ATOM 2421 C CA . ILE B 1 75 ? 17.047 -12.031 -3.102 1 98.75 75 ILE B CA 1
ATOM 2422 C C . ILE B 1 75 ? 15.633 -11.688 -2.666 1 98.75 75 ILE B C 1
ATOM 2424 O O . ILE B 1 75 ? 14.922 -12.531 -2.119 1 98.75 75 ILE B O 1
ATOM 2428 N N . ASP B 1 76 ? 15.188 -10.398 -2.781 1 98.88 76 ASP B N 1
ATOM 2429 C CA . ASP B 1 76 ? 13.789 -10.023 -2.566 1 98.88 76 ASP B CA 1
ATOM 2430 C C . ASP B 1 76 ? 12.891 -10.641 -3.633 1 98.88 76 ASP B C 1
ATOM 2432 O O . ASP B 1 76 ? 13.352 -10.984 -4.723 1 98.88 76 ASP B O 1
ATOM 2436 N N . LEU B 1 77 ? 11.609 -10.758 -3.301 1 98.94 77 LEU B N 1
ATOM 2437 C CA . LEU B 1 77 ? 10.688 -11.453 -4.199 1 98.94 77 LEU B CA 1
ATOM 2438 C C . LEU B 1 77 ? 9.391 -10.672 -4.359 1 98.94 77 LEU B C 1
ATOM 2440 O O . LEU B 1 77 ? 8.781 -10.258 -3.369 1 98.94 77 LEU B O 1
ATOM 2444 N N . ILE B 1 78 ? 9 -10.367 -5.578 1 98.94 78 ILE B N 1
ATOM 2445 C CA . ILE B 1 78 ? 7.676 -9.844 -5.91 1 98.94 78 ILE B CA 1
ATOM 2446 C C . ILE B 1 78 ? 6.77 -10.992 -6.355 1 98.94 78 ILE B C 1
ATOM 2448 O O . ILE B 1 78 ? 7.137 -11.773 -7.238 1 98.94 78 ILE B O 1
ATOM 2452 N N . VAL B 1 79 ? 5.566 -11.055 -5.824 1 98.69 79 VAL B N 1
ATOM 2453 C CA . VAL B 1 79 ? 4.703 -12.203 -6.098 1 98.69 79 VAL B CA 1
ATOM 2454 C C . VAL B 1 79 ? 3.383 -11.719 -6.699 1 98.69 79 VAL B C 1
ATOM 2456 O O . VAL B 1 79 ? 2.686 -10.898 -6.102 1 98.69 79 VAL B O 1
ATOM 2459 N N . LEU B 1 80 ? 3.01 -12.258 -7.836 1 97.19 80 LEU B N 1
ATOM 2460 C CA . LEU B 1 80 ? 1.706 -12.039 -8.453 1 97.19 80 LEU B CA 1
ATOM 2461 C C . LEU B 1 80 ? 0.744 -13.172 -8.094 1 97.19 80 LEU B C 1
ATOM 2463 O O . LEU B 1 80 ? -0.437 -12.922 -7.832 1 97.19 80 LEU B O 1
ATOM 2467 N N . SER B 1 81 ? 1.221 -14.352 -8.07 1 95.75 81 SER B N 1
ATOM 2468 C CA . SER B 1 81 ? 0.379 -15.5 -7.762 1 95.75 81 SER B CA 1
ATOM 2469 C C . SER B 1 81 ? 0.175 -15.648 -6.258 1 95.75 81 SER B C 1
ATOM 2471 O O . SER B 1 81 ? 0.558 -16.656 -5.668 1 95.75 81 SER B O 1
ATOM 2473 N N . THR B 1 82 ? -0.524 -14.758 -5.668 1 95.88 82 THR B N 1
ATOM 2474 C CA . THR B 1 82 ? -0.662 -14.602 -4.223 1 95.88 82 THR B CA 1
ATOM 2475 C C . THR B 1 82 ? -1.562 -15.695 -3.65 1 95.88 82 THR B C 1
ATOM 2477 O O . THR B 1 82 ? -1.604 -15.898 -2.434 1 95.88 82 THR B O 1
ATOM 2480 N N . GLY B 1 83 ? -2.285 -16.406 -4.559 1 94.38 83 GLY B N 1
ATOM 2481 C CA . GLY B 1 83 ? -3.082 -17.531 -4.105 1 94.38 83 GLY B CA 1
ATOM 2482 C C . GLY B 1 83 ? -2.273 -18.562 -3.346 1 94.38 83 GLY B C 1
ATOM 2483 O O . GLY B 1 83 ? -2.822 -19.312 -2.543 1 94.38 83 GLY B O 1
ATOM 2484 N N . ALA B 1 84 ? -0.932 -18.578 -3.582 1 94.94 84 ALA B N 1
ATOM 2485 C CA . ALA B 1 84 ? -0.037 -19.5 -2.883 1 94.94 84 ALA B CA 1
ATOM 2486 C C . ALA B 1 84 ? -0.085 -19.266 -1.374 1 94.94 84 ALA B C 1
ATOM 2488 O O . ALA B 1 84 ? 0.1 -20.203 -0.59 1 94.94 84 ALA B O 1
ATOM 2489 N N . PHE B 1 85 ? -0.433 -18.094 -0.967 1 94.56 85 PHE B N 1
ATOM 2490 C CA . PHE B 1 85 ? -0.374 -17.703 0.438 1 94.56 85 PHE B CA 1
ATOM 2491 C C . PHE B 1 85 ? -1.687 -18.031 1.143 1 94.56 85 PHE B C 1
ATOM 2493 O O . PHE B 1 85 ? -1.835 -17.766 2.338 1 94.56 85 PHE B O 1
ATOM 2500 N N . ALA B 1 86 ? -2.713 -18.531 0.407 1 91.38 86 ALA B N 1
ATOM 2501 C CA . ALA B 1 86 ? -3.906 -19.062 1.06 1 91.38 86 ALA B CA 1
ATOM 2502 C C . ALA B 1 86 ? -3.555 -20.203 2.008 1 91.38 86 ALA B C 1
ATOM 2504 O O . ALA B 1 86 ? -4.301 -20.5 2.943 1 91.38 86 ALA B O 1
ATOM 2505 N N . ASP B 1 87 ? -2.463 -20.859 1.644 1 91.88 87 ASP B N 1
ATOM 2506 C CA . ASP B 1 87 ? -1.881 -21.828 2.57 1 91.88 87 ASP B CA 1
ATOM 2507 C C . ASP B 1 87 ? -1.207 -21.125 3.746 1 91.88 87 ASP B C 1
ATOM 2509 O O . ASP B 1 87 ? -0.058 -20.688 3.641 1 91.88 87 ASP B O 1
ATOM 2513 N N . ARG B 1 88 ? -1.832 -21.156 4.945 1 92.25 88 ARG B N 1
ATOM 2514 C CA . ARG B 1 88 ? -1.404 -20.375 6.098 1 92.25 88 ARG B CA 1
ATOM 2515 C C . ARG B 1 88 ? -0.066 -20.875 6.637 1 92.25 88 ARG B C 1
ATOM 2517 O O . ARG B 1 88 ? 0.739 -20.078 7.137 1 92.25 88 ARG B O 1
ATOM 2524 N N . ASP B 1 89 ? 0.148 -22.156 6.512 1 96.12 89 ASP B N 1
ATOM 2525 C CA . ASP B 1 89 ? 1.427 -22.703 6.945 1 96.12 89 ASP B CA 1
ATOM 2526 C C . ASP B 1 89 ? 2.566 -22.234 6.051 1 96.12 89 ASP B C 1
ATOM 2528 O O . ASP B 1 89 ? 3.641 -21.875 6.543 1 96.12 89 ASP B O 1
ATOM 2532 N N . PHE B 1 90 ? 2.275 -22.266 4.836 1 97 90 PHE B N 1
ATOM 2533 C CA . PHE B 1 90 ? 3.273 -21.781 3.891 1 97 90 PHE B CA 1
ATOM 2534 C C . PHE B 1 90 ? 3.566 -20.297 4.117 1 97 90 PHE B C 1
ATOM 2536 O O . PHE B 1 90 ? 4.73 -19.891 4.152 1 97 90 PHE B O 1
ATOM 2543 N N . LEU B 1 91 ? 2.557 -19.484 4.301 1 96.44 91 LEU B N 1
ATOM 2544 C CA . LEU B 1 91 ? 2.723 -18.062 4.547 1 96.44 91 LEU B CA 1
ATOM 2545 C C . LEU B 1 91 ? 3.559 -17.812 5.797 1 96.44 91 LEU B C 1
ATOM 2547 O O . LEU B 1 91 ? 4.434 -16.953 5.805 1 96.44 91 LEU B O 1
ATOM 2551 N N . SER B 1 92 ? 3.293 -18.562 6.812 1 97.25 92 SER B N 1
ATOM 2552 C CA . SER B 1 92 ? 4.039 -18.422 8.062 1 97.25 92 SER B CA 1
ATOM 2553 C C . SER B 1 92 ? 5.516 -18.75 7.859 1 97.25 92 SER B C 1
ATOM 2555 O O . SER B 1 92 ? 6.383 -18.062 8.398 1 97.25 92 SER B O 1
ATOM 2557 N N . ARG B 1 93 ? 5.809 -19.75 7.109 1 98.12 93 ARG B N 1
ATOM 2558 C CA . ARG B 1 93 ? 7.191 -20.125 6.82 1 98.12 93 ARG B CA 1
ATOM 2559 C C . ARG B 1 93 ? 7.898 -19.016 6.035 1 98.12 93 ARG B C 1
ATOM 2561 O O . ARG B 1 93 ? 9.055 -18.703 6.312 1 98.12 93 ARG B O 1
ATOM 2568 N N . VAL B 1 94 ? 7.172 -18.484 5.098 1 98.56 94 VAL B N 1
ATOM 2569 C CA . VAL B 1 94 ? 7.742 -17.422 4.285 1 98.56 94 VAL B CA 1
ATOM 2570 C C . VAL B 1 94 ? 8.07 -16.219 5.172 1 98.56 94 VAL B C 1
ATOM 2572 O O . VAL B 1 94 ? 9.141 -15.625 5.055 1 98.56 94 VAL B O 1
ATOM 2575 N N . ARG B 1 95 ? 7.199 -15.859 6.066 1 97.94 95 ARG B N 1
ATOM 2576 C CA . ARG B 1 95 ? 7.43 -14.758 6.996 1 97.94 95 ARG B CA 1
ATOM 2577 C C . ARG B 1 95 ? 8.664 -15.016 7.859 1 97.94 95 ARG B C 1
ATOM 2579 O O . ARG B 1 95 ? 9.461 -14.109 8.094 1 97.94 95 ARG B O 1
ATOM 2586 N N . GLU B 1 96 ? 8.75 -16.25 8.273 1 98.19 96 GLU B N 1
ATOM 2587 C CA . GLU B 1 96 ? 9.898 -16.625 9.102 1 98.19 96 GLU B CA 1
ATOM 2588 C C . GLU B 1 96 ? 11.203 -16.516 8.32 1 98.19 96 GLU B C 1
ATOM 2590 O O . GLU B 1 96 ? 12.203 -16.016 8.844 1 98.19 96 GLU B O 1
ATOM 2595 N N . VAL B 1 97 ? 11.18 -16.922 7.145 1 98.69 97 VAL B N 1
ATOM 2596 C CA . VAL B 1 97 ? 12.375 -16.828 6.309 1 98.69 97 VAL B CA 1
ATOM 2597 C C . VAL B 1 97 ? 12.734 -15.367 6.07 1 98.69 97 VAL B C 1
ATOM 2599 O O . VAL B 1 97 ? 13.906 -15 6.078 1 98.69 97 VAL B O 1
ATOM 2602 N N . CYS B 1 98 ? 11.734 -14.547 5.836 1 98.69 98 CYS B N 1
ATOM 2603 C CA . CYS B 1 98 ? 11.977 -13.109 5.691 1 98.69 98 CYS B CA 1
ATOM 2604 C C . CYS B 1 98 ? 12.656 -12.539 6.93 1 98.69 98 CYS B C 1
ATOM 2606 O O . CYS B 1 98 ? 13.617 -11.781 6.816 1 98.69 98 CYS B O 1
ATOM 2608 N N . ARG B 1 99 ? 12.141 -12.922 8.07 1 97.44 99 ARG B N 1
ATOM 2609 C CA . ARG B 1 99 ? 12.703 -12.445 9.328 1 97.44 99 ARG B CA 1
ATOM 2610 C C . ARG B 1 99 ? 14.164 -12.867 9.469 1 97.44 99 ARG B C 1
ATOM 2612 O O . ARG B 1 99 ? 15.008 -12.07 9.891 1 97.44 99 ARG B O 1
ATOM 2619 N N . LYS B 1 100 ? 14.523 -14.078 9.094 1 97.94 100 LYS B N 1
ATOM 2620 C CA . LYS B 1 100 ? 15.852 -14.656 9.273 1 97.94 100 LYS B CA 1
ATOM 2621 C C . LYS B 1 100 ? 16.844 -14.07 8.266 1 97.94 100 LYS B C 1
ATOM 2623 O O . LYS B 1 100 ? 18.016 -13.867 8.586 1 97.94 100 LYS B O 1
ATOM 2628 N N . THR B 1 101 ? 16.375 -13.836 7.086 1 98.25 101 THR B N 1
ATOM 2629 C CA . THR B 1 101 ? 17.281 -13.453 6.008 1 98.25 101 THR B CA 1
ATOM 2630 C C . THR B 1 101 ? 17.328 -11.938 5.852 1 98.25 101 THR B C 1
ATOM 2632 O O . THR B 1 101 ? 18.234 -11.398 5.219 1 98.25 101 THR B O 1
ATOM 2635 N N . GLY B 1 102 ? 16.312 -11.203 6.344 1 97.94 102 GLY B N 1
ATOM 2636 C CA . GLY B 1 102 ? 16.188 -9.766 6.137 1 97.94 102 GLY B CA 1
ATOM 2637 C C . GLY B 1 102 ? 15.648 -9.414 4.762 1 97.94 102 GLY B C 1
ATOM 2638 O O . GLY B 1 102 ? 15.594 -8.234 4.395 1 97.94 102 GLY B O 1
ATOM 2639 N N . ARG B 1 103 ? 15.305 -10.477 3.951 1 98.56 103 ARG B N 1
ATOM 2640 C CA . ARG B 1 103 ? 14.742 -10.234 2.625 1 98.56 103 ARG B CA 1
ATOM 2641 C C . ARG B 1 103 ? 13.234 -10.039 2.695 1 98.56 103 ARG B C 1
ATOM 2643 O O . ARG B 1 103 ? 12.609 -10.328 3.723 1 98.56 103 ARG B O 1
ATOM 2650 N N . ARG B 1 104 ? 12.672 -9.523 1.66 1 98.69 104 ARG B N 1
ATOM 2651 C CA . ARG B 1 104 ? 11.273 -9.117 1.682 1 98.69 104 ARG B CA 1
ATOM 2652 C C . ARG B 1 104 ? 10.492 -9.781 0.551 1 98.69 104 ARG B C 1
ATOM 2654 O O . ARG B 1 104 ? 11.055 -10.094 -0.501 1 98.69 104 ARG B O 1
ATOM 2661 N N . VAL B 1 105 ? 9.25 -9.984 0.784 1 98.94 105 VAL B N 1
ATOM 2662 C CA . VAL B 1 105 ? 8.273 -10.383 -0.227 1 98.94 105 VAL B CA 1
ATOM 2663 C C . VAL B 1 105 ? 7.293 -9.242 -0.479 1 98.94 105 VAL B C 1
ATOM 2665 O O . VAL B 1 105 ? 6.641 -8.758 0.45 1 98.94 105 VAL B O 1
ATOM 2668 N N . TYR B 1 106 ? 7.191 -8.805 -1.679 1 98.88 106 TYR B N 1
ATOM 2669 C CA . TYR B 1 106 ? 6.25 -7.773 -2.098 1 98.88 106 TYR B CA 1
ATOM 2670 C C . TYR B 1 106 ? 5.008 -8.391 -2.73 1 98.88 106 TYR B C 1
ATOM 2672 O O . TYR B 1 106 ? 5.113 -9.164 -3.686 1 98.88 106 TYR B O 1
ATOM 2680 N N . ILE B 1 107 ? 3.854 -8 -2.258 1 98.56 107 ILE B N 1
ATOM 2681 C CA . ILE B 1 107 ? 2.578 -8.5 -2.768 1 98.56 107 ILE B CA 1
ATOM 2682 C C . ILE B 1 107 ? 2.061 -7.559 -3.855 1 98.56 107 ILE B C 1
ATOM 2684 O O . ILE B 1 107 ? 1.732 -6.402 -3.582 1 98.56 107 ILE B O 1
ATOM 2688 N N . ALA B 1 108 ? 2.018 -8.016 -5.023 1 98.19 108 ALA B N 1
ATOM 2689 C CA . ALA B 1 108 ? 1.439 -7.219 -6.102 1 98.19 108 ALA B CA 1
ATOM 2690 C C . ALA B 1 108 ? -0.083 -7.184 -6.004 1 98.19 108 ALA B C 1
ATOM 2692 O O . ALA B 1 108 ? -0.712 -8.195 -5.672 1 98.19 108 ALA B O 1
ATOM 2693 N N . SER B 1 109 ? -0.687 -6.055 -6.328 1 97.75 109 SER B N 1
ATOM 2694 C CA . SER B 1 109 ? -2.135 -5.902 -6.23 1 97.75 109 SER B CA 1
ATOM 2695 C C . SER B 1 109 ? -2.848 -6.68 -7.336 1 97.75 109 SER B C 1
ATOM 2697 O O . SER B 1 109 ? -4.043 -6.965 -7.227 1 97.75 109 SER B O 1
ATOM 2699 N N . GLY B 1 110 ? -2.092 -6.992 -8.438 1 96.5 110 GLY B N 1
ATOM 2700 C CA . GLY B 1 110 ? -2.674 -7.75 -9.539 1 96.5 110 GLY B CA 1
ATOM 2701 C C . GLY B 1 110 ? -3.734 -6.98 -10.297 1 96.5 110 GLY B C 1
ATOM 2702 O O . GLY B 1 110 ? -3.5 -5.844 -10.719 1 96.5 110 GLY B O 1
ATOM 2703 N N . ALA B 1 111 ? -4.949 -7.582 -10.359 1 96.44 111 ALA B N 1
ATOM 2704 C CA . ALA B 1 111 ? -6.012 -7.066 -11.219 1 96.44 111 ALA B CA 1
ATOM 2705 C C . ALA B 1 111 ? -6.902 -6.082 -10.469 1 96.44 111 ALA B C 1
ATOM 2707 O O . ALA B 1 111 ? -7.965 -5.695 -10.961 1 96.44 111 ALA B O 1
ATOM 2708 N N . ILE B 1 112 ? -6.512 -5.715 -9.234 1 97.5 112 ILE B N 1
ATOM 2709 C CA . ILE B 1 112 ? -7.367 -4.828 -8.453 1 97.5 112 ILE B CA 1
ATOM 2710 C C . ILE B 1 112 ? -6.555 -3.633 -7.957 1 97.5 112 ILE B C 1
ATOM 2712 O O . ILE B 1 112 ? -5.391 -3.467 -8.336 1 97.5 112 ILE B O 1
ATOM 2716 N N . GLY B 1 113 ? -7.172 -2.756 -7.254 1 97.5 113 GLY B N 1
ATOM 2717 C CA . GLY B 1 113 ? -6.605 -1.635 -6.52 1 97.5 113 GLY B CA 1
ATOM 2718 C C . GLY B 1 113 ? -7.188 -1.48 -5.129 1 97.5 113 GLY B C 1
ATOM 2719 O O . GLY B 1 113 ? -8.023 -2.281 -4.707 1 97.5 113 GLY B O 1
ATOM 2720 N N . GLY B 1 114 ? -6.625 -0.555 -4.453 1 98.19 114 GLY B N 1
ATOM 2721 C CA . GLY B 1 114 ? -7.164 -0.25 -3.137 1 98.19 114 GLY B CA 1
ATOM 2722 C C . GLY B 1 114 ? -6.477 -1.01 -2.02 1 98.19 114 GLY B C 1
ATOM 2723 O O . GLY B 1 114 ? -6.832 -0.86 -0.848 1 98.19 114 GLY B O 1
ATOM 2724 N N . LEU B 1 115 ? -5.453 -1.842 -2.357 1 98.25 115 LEU B N 1
ATOM 2725 C CA . LEU B 1 115 ? -4.754 -2.604 -1.329 1 98.25 115 LEU B CA 1
ATOM 2726 C C . LEU B 1 115 ? -4.129 -1.674 -0.294 1 98.25 115 LEU B C 1
ATOM 2728 O O . LEU B 1 115 ? -4.051 -2.018 0.887 1 98.25 115 LEU B O 1
ATOM 2732 N N . ASP B 1 116 ? -3.703 -0.494 -0.755 1 98.12 116 ASP B N 1
ATOM 2733 C CA . ASP B 1 116 ? -3.1 0.482 0.147 1 98.12 116 ASP B CA 1
ATOM 2734 C C . ASP B 1 116 ? -4.07 0.875 1.259 1 98.12 116 ASP B C 1
ATOM 2736 O O . ASP B 1 116 ? -3.734 0.791 2.441 1 98.12 116 ASP B O 1
ATOM 2740 N N . ALA B 1 117 ? -5.305 1.183 0.901 1 98.31 117 ALA B N 1
ATOM 2741 C CA . ALA B 1 117 ? -6.293 1.589 1.895 1 98.31 117 ALA B CA 1
ATOM 2742 C C . ALA B 1 117 ? -6.77 0.394 2.715 1 98.31 117 ALA B C 1
ATOM 2744 O O . ALA B 1 117 ? -7 0.514 3.922 1 98.31 117 ALA B O 1
ATOM 2745 N N . ILE B 1 118 ? -6.934 -0.747 2.045 1 98.75 118 ILE B N 1
AT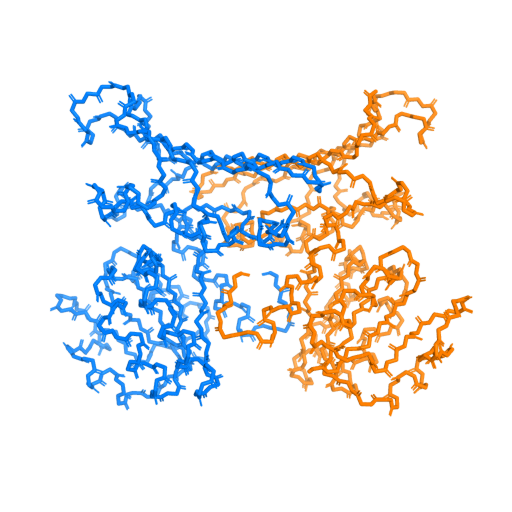OM 2746 C CA . ILE B 1 118 ? -7.434 -1.938 2.725 1 98.75 118 ILE B CA 1
ATOM 2747 C C . ILE B 1 118 ? -6.438 -2.375 3.797 1 98.75 118 ILE B C 1
ATOM 2749 O O . ILE B 1 118 ? -6.824 -2.66 4.934 1 98.75 118 ILE B O 1
ATOM 2753 N N . PHE B 1 119 ? -5.145 -2.424 3.502 1 98.62 119 PHE B N 1
ATOM 2754 C CA . PHE B 1 119 ? -4.125 -2.791 4.477 1 98.62 119 PHE B CA 1
ATOM 2755 C C . PHE B 1 119 ? -4.035 -1.749 5.5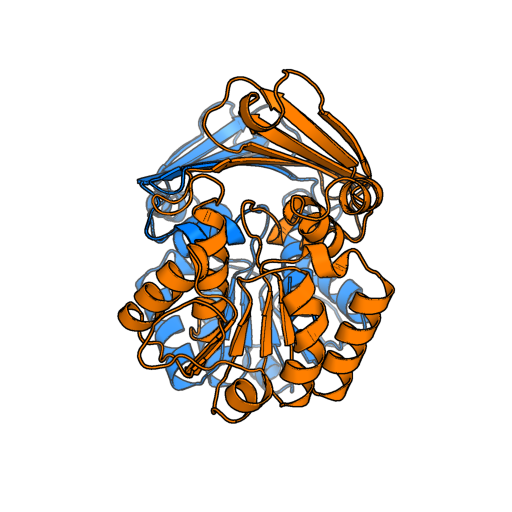86 1 98.62 119 PHE B C 1
ATOM 2757 O O . PHE B 1 119 ? -3.857 -2.094 6.758 1 98.62 119 PHE B O 1
ATOM 2764 N N . SER B 1 120 ? -4.168 -0.446 5.211 1 98.19 120 SER B N 1
ATOM 2765 C CA . SER B 1 120 ? -4.172 0.628 6.199 1 98.19 120 SER B CA 1
ATOM 2766 C C . SER B 1 120 ? -5.25 0.406 7.254 1 98.19 120 SER B C 1
ATOM 2768 O O . SER B 1 120 ? -5 0.577 8.453 1 98.19 120 SER B O 1
ATOM 2770 N N . ALA B 1 121 ? -6.434 -0.037 6.816 1 97.88 121 ALA B N 1
ATOM 2771 C CA . ALA B 1 121 ? -7.605 -0.117 7.684 1 97.88 121 ALA B CA 1
ATOM 2772 C C . ALA B 1 121 ? -7.766 -1.521 8.258 1 97.88 121 ALA B C 1
ATOM 2774 O O . ALA B 1 121 ? -8.766 -1.815 8.922 1 97.88 121 ALA B O 1
ATOM 2775 N N . SER B 1 122 ? -6.852 -2.418 8.039 1 97.94 122 SER B N 1
ATOM 2776 C CA . SER B 1 122 ? -7.02 -3.855 8.227 1 97.94 122 SER B CA 1
ATOM 2777 C C . SER B 1 122 ? -7.508 -4.172 9.641 1 97.94 122 SER B C 1
ATOM 2779 O O . SER B 1 122 ? -8.383 -5.02 9.82 1 97.94 122 SER B O 1
ATOM 2781 N N . GLU B 1 123 ? -7.043 -3.479 10.703 1 95.5 123 GLU B N 1
ATOM 2782 C CA . GLU B 1 123 ? -7.398 -3.779 12.086 1 95.5 123 GLU B CA 1
ATOM 2783 C C . GLU B 1 123 ? -8.812 -3.301 12.406 1 95.5 123 GLU B C 1
ATOM 2785 O O . GLU B 1 123 ? -9.383 -3.678 13.43 1 95.5 123 GLU B O 1
ATOM 2790 N N . LEU B 1 124 ? -9.367 -2.488 11.539 1 96.81 124 LEU B N 1
ATOM 2791 C CA . LEU B 1 124 ? -10.648 -1.851 11.82 1 96.81 124 LEU B CA 1
ATOM 2792 C C . LEU B 1 124 ? -11.734 -2.367 10.875 1 96.81 124 LEU B C 1
ATOM 2794 O O . LEU B 1 124 ? -12.883 -1.921 10.938 1 96.81 124 LEU B O 1
ATOM 2798 N N . ILE B 1 125 ? -11.391 -3.283 9.984 1 98.12 125 ILE B N 1
ATOM 2799 C CA . ILE B 1 125 ? -12.336 -3.805 9 1 98.12 125 ILE B CA 1
ATOM 2800 C C . ILE B 1 125 ? -13.32 -4.754 9.68 1 98.12 125 ILE B C 1
ATOM 2802 O O . ILE B 1 125 ? -12.906 -5.68 10.391 1 98.12 125 ILE B O 1
ATOM 2806 N N . GLU B 1 126 ? -14.586 -4.48 9.5 1 98.19 126 GLU B N 1
ATOM 2807 C CA . GLU B 1 126 ? -15.648 -5.348 10 1 98.19 126 GLU B CA 1
ATOM 2808 C C . GLU B 1 126 ? -16.156 -6.277 8.906 1 98.19 126 GLU B C 1
ATOM 2810 O O . GLU B 1 126 ? -16.594 -7.398 9.195 1 98.19 126 GLU B O 1
ATOM 2815 N N . GLU B 1 127 ? -16.156 -5.766 7.715 1 98.06 127 GLU B N 1
ATOM 2816 C CA . GLU B 1 127 ? -16.656 -6.535 6.582 1 98.06 127 GLU B CA 1
ATOM 2817 C C . GLU B 1 127 ? -15.883 -6.211 5.309 1 98.06 127 GLU B C 1
ATOM 2819 O O . GLU B 1 127 ? -15.555 -5.051 5.051 1 98.06 127 GLU B O 1
ATOM 2824 N N . ILE B 1 128 ? -15.594 -7.23 4.562 1 98.69 128 ILE B N 1
ATOM 2825 C CA . ILE B 1 128 ? -14.984 -7.086 3.244 1 98.69 128 ILE B CA 1
ATOM 2826 C C . ILE B 1 128 ? -15.555 -8.133 2.295 1 98.69 128 ILE B C 1
ATOM 2828 O O . ILE B 1 128 ? -15.57 -9.328 2.609 1 98.69 128 ILE B O 1
ATOM 2832 N N . VAL B 1 129 ? -16.062 -7.715 1.127 1 98.69 129 VAL B N 1
ATOM 2833 C CA . VAL B 1 129 ? -16.703 -8.578 0.143 1 98.69 129 VAL B CA 1
ATOM 2834 C C . VAL B 1 129 ? -16.094 -8.336 -1.235 1 98.69 129 VAL B C 1
ATOM 2836 O O . VAL B 1 129 ? -15.945 -7.188 -1.661 1 98.69 129 VAL B O 1
ATOM 2839 N N . LEU B 1 130 ? -15.758 -9.352 -1.852 1 98.25 130 LEU B N 1
ATOM 2840 C CA . LEU B 1 130 ? -15.281 -9.328 -3.23 1 98.25 130 LEU B CA 1
ATOM 2841 C C . LEU B 1 130 ? -16.312 -9.961 -4.168 1 98.25 130 LEU B C 1
ATOM 2843 O O . LEU B 1 130 ? -16.719 -11.102 -3.967 1 98.25 130 LEU B O 1
ATOM 2847 N N . THR B 1 131 ? -16.734 -9.289 -5.148 1 98.38 131 THR B N 1
ATOM 2848 C CA . THR B 1 131 ? -17.516 -9.836 -6.254 1 98.38 131 THR B CA 1
ATOM 2849 C C . THR B 1 131 ? -16.719 -9.758 -7.559 1 98.38 131 THR B C 1
ATOM 2851 O O . THR B 1 131 ? -16.312 -8.672 -7.98 1 98.38 131 THR B O 1
ATOM 2854 N N . THR B 1 132 ? -16.531 -10.867 -8.141 1 96.25 132 THR B N 1
ATOM 2855 C CA . THR B 1 132 ? -15.867 -10.938 -9.438 1 96.25 132 THR B CA 1
ATOM 2856 C C . THR B 1 132 ? -16.844 -11.383 -10.523 1 96.25 132 THR B C 1
ATOM 2858 O O . THR B 1 132 ? -17.5 -12.406 -10.383 1 96.25 132 THR B O 1
ATOM 2861 N N . ARG B 1 133 ? -16.938 -10.578 -11.57 1 96.94 133 ARG B N 1
ATOM 2862 C CA . ARG B 1 133 ? -17.75 -10.922 -12.734 1 96.94 133 ARG B CA 1
ATOM 2863 C C . ARG B 1 133 ? -16.875 -11.266 -13.93 1 96.94 133 ARG B C 1
ATOM 2865 O O . ARG B 1 133 ? -15.969 -10.508 -14.281 1 96.94 133 ARG B O 1
ATOM 2872 N N . LYS B 1 134 ? -17.141 -12.438 -14.508 1 93.06 134 LYS B N 1
ATOM 2873 C CA . LYS B 1 134 ? -16.422 -12.891 -15.695 1 93.06 134 LYS B CA 1
ATOM 2874 C C . LYS B 1 134 ? -17.375 -13.312 -16.797 1 93.06 134 LYS B C 1
ATOM 2876 O O . LYS B 1 134 ? -18.562 -13.492 -16.562 1 93.06 134 LYS B O 1
ATOM 2881 N N . ASN B 1 135 ? -16.844 -13.398 -18.016 1 93.81 135 ASN B N 1
ATOM 2882 C CA . ASN B 1 135 ? -17.656 -13.844 -19.141 1 93.81 135 ASN B CA 1
ATOM 2883 C C . ASN B 1 135 ? -18.234 -15.234 -18.906 1 93.81 135 ASN B C 1
ATOM 2885 O O . ASN B 1 135 ? -17.516 -16.156 -18.547 1 93.81 135 ASN B O 1
ATOM 2889 N N . TRP B 1 136 ? -19.547 -15.383 -19.125 1 95 136 TRP B N 1
ATOM 2890 C CA . TRP B 1 136 ? -20.281 -16.609 -18.828 1 95 136 TRP B CA 1
ATOM 2891 C C . TRP B 1 136 ? -19.734 -17.781 -19.641 1 95 136 TRP B C 1
ATOM 2893 O O . TRP B 1 136 ? -19.828 -18.938 -19.234 1 95 136 TRP B O 1
ATOM 2903 N N . ARG B 1 137 ? -19.188 -17.516 -20.75 1 94.25 137 ARG B N 1
ATOM 2904 C CA . ARG B 1 137 ? -18.703 -18.562 -21.656 1 94.25 137 ARG B CA 1
ATOM 2905 C C . ARG B 1 137 ? -17.625 -19.406 -21 1 94.25 137 ARG B C 1
ATOM 2907 O O . ARG B 1 137 ? -17.469 -20.578 -21.297 1 94.25 137 ARG B O 1
ATOM 2914 N N . GLN B 1 138 ? -16.859 -18.781 -20.016 1 89.75 138 GLN B N 1
ATOM 2915 C CA . GLN B 1 138 ? -15.805 -19.484 -19.297 1 89.75 138 GLN B CA 1
ATOM 2916 C C . GLN B 1 138 ? -16.391 -20.578 -18.406 1 89.75 138 GLN B C 1
ATOM 2918 O O . GLN B 1 138 ? -15.68 -21.516 -18.016 1 89.75 138 GLN B O 1
ATOM 2923 N N . PHE B 1 139 ? -17.688 -20.453 -18.094 1 92.81 139 PHE B N 1
ATOM 2924 C CA . PHE B 1 139 ? -18.297 -21.359 -17.141 1 92.81 139 PHE B CA 1
ATOM 2925 C C . PHE B 1 139 ? -19.406 -22.172 -17.797 1 92.81 139 PHE B C 1
ATOM 2927 O O . PHE B 1 139 ? -19.891 -23.141 -17.219 1 92.81 139 PHE B O 1
ATOM 2934 N N . GLY B 1 140 ? -19.844 -21.781 -18.984 1 94.5 140 GLY B N 1
ATOM 2935 C CA . GLY B 1 140 ? -20.891 -22.469 -19.703 1 94.5 140 GLY B CA 1
ATOM 2936 C C . GLY B 1 140 ? -22.281 -22.172 -19.203 1 94.5 140 GLY B C 1
ATOM 2937 O O . GLY B 1 140 ? -23.25 -22.828 -19.578 1 94.5 140 GLY B O 1
ATOM 2938 N N . ARG B 1 141 ? -22.406 -21.266 -18.266 1 95.69 141 ARG B N 1
ATOM 2939 C CA . ARG B 1 141 ? -23.688 -20.844 -17.703 1 95.69 141 ARG B CA 1
ATOM 2940 C C . ARG B 1 141 ? -23.594 -19.422 -17.141 1 95.69 141 ARG B C 1
ATOM 2942 O O . ARG B 1 141 ? -22.5 -18.922 -16.891 1 95.69 141 ARG B O 1
ATOM 2949 N N . LYS B 1 142 ? -24.734 -18.875 -16.969 1 97.12 142 LYS B N 1
ATOM 2950 C CA . LYS B 1 142 ? -24.828 -17.562 -16.328 1 97.12 142 LYS B CA 1
ATOM 2951 C C . LYS B 1 142 ? -25.25 -17.688 -14.859 1 97.12 142 LYS B C 1
ATOM 2953 O O . LYS B 1 142 ? -25.828 -18.719 -14.469 1 97.12 142 LYS B O 1
ATOM 2958 N N . GLY B 1 143 ? -24.906 -16.641 -14.109 1 97.44 143 GLY B N 1
ATOM 2959 C CA . GLY B 1 143 ? -25.344 -16.594 -12.727 1 97.44 143 GLY B CA 1
ATOM 2960 C C . GLY B 1 143 ? -24.203 -16.734 -11.734 1 97.44 143 GLY B C 1
ATOM 2961 O O . GLY B 1 143 ? -23.031 -16.656 -12.117 1 97.44 143 GLY B O 1
ATOM 2962 N N . VAL B 1 144 ? -24.625 -16.969 -10.469 1 97.62 144 VAL B N 1
ATOM 2963 C CA . VAL B 1 144 ? -23.641 -17.109 -9.406 1 97.62 144 VAL B CA 1
ATOM 2964 C C . VAL B 1 144 ? -22.969 -18.484 -9.5 1 97.62 144 VAL B C 1
ATOM 2966 O O . VAL B 1 144 ? -23.641 -19.516 -9.445 1 97.62 144 VAL B O 1
ATOM 2969 N N . ILE B 1 145 ? -21.656 -18.484 -9.703 1 95.56 145 ILE B N 1
ATOM 2970 C CA . ILE B 1 145 ? -20.875 -19.703 -9.844 1 95.56 145 ILE B CA 1
ATOM 2971 C C . ILE B 1 145 ? -20.406 -20.172 -8.469 1 95.56 145 ILE B C 1
ATOM 2973 O O . ILE B 1 145 ? -20.266 -21.375 -8.242 1 95.56 145 ILE B O 1
ATOM 2977 N N . PHE B 1 146 ? -20.156 -19.172 -7.566 1 95.88 146 PHE B N 1
ATOM 2978 C CA . PHE B 1 146 ? -19.641 -19.484 -6.238 1 95.88 146 PHE B CA 1
ATOM 2979 C C . PHE B 1 146 ? -19.953 -18.359 -5.258 1 95.88 146 PHE B C 1
ATOM 2981 O O . PHE B 1 146 ? -19.922 -17.188 -5.629 1 95.88 146 PHE B O 1
ATOM 2988 N N . GLU B 1 147 ? -20.266 -18.656 -4.102 1 97.44 147 GLU B N 1
ATOM 2989 C CA . GLU B 1 147 ? -20.391 -17.75 -2.967 1 97.44 147 GLU B CA 1
ATOM 2990 C C . GLU B 1 147 ? -19.875 -18.391 -1.683 1 97.44 147 GLU B C 1
ATOM 2992 O O . GLU B 1 147 ? -20.344 -19.469 -1.294 1 97.44 147 GLU B O 1
ATOM 2997 N N . GLY B 1 148 ? -18.906 -17.844 -1.079 1 96.81 148 GLY B N 1
ATOM 2998 C CA . GLY B 1 148 ? -18.281 -18.375 0.121 1 96.81 148 GLY B CA 1
ATOM 2999 C C . GLY B 1 148 ? -17.031 -17.609 0.538 1 96.81 148 GLY B C 1
ATOM 3000 O O . GLY B 1 148 ? -16.906 -16.422 0.242 1 96.81 148 GLY B O 1
ATOM 3001 N N . SER B 1 149 ? -16.203 -18.234 1.276 1 95.81 149 SER B N 1
ATOM 3002 C CA . SER B 1 149 ? -14.992 -17.578 1.766 1 95.81 149 SER B CA 1
ATOM 3003 C C . SER B 1 149 ? -13.836 -17.734 0.785 1 95.81 149 SER B C 1
ATOM 3005 O O . SER B 1 149 ? -13.875 -18.609 -0.089 1 95.81 149 SER B O 1
ATOM 3007 N N . ALA B 1 150 ? -12.891 -16.781 0.949 1 94.44 150 ALA B N 1
ATOM 3008 C CA . ALA B 1 150 ? -11.695 -16.891 0.12 1 94.44 150 ALA B CA 1
ATOM 3009 C C . ALA B 1 150 ? -11.016 -18.25 0.308 1 94.44 150 ALA B C 1
ATOM 3011 O O . ALA B 1 150 ? -10.531 -18.844 -0.656 1 94.44 150 ALA B O 1
ATOM 3012 N N . SER B 1 151 ? -10.969 -18.781 1.479 1 91.75 151 SER B N 1
ATOM 3013 C CA . SER B 1 151 ? -10.352 -20.062 1.755 1 91.75 151 SER B CA 1
ATOM 3014 C C . SER B 1 151 ? -11.086 -21.203 1.037 1 91.75 151 SER B C 1
ATOM 3016 O O . SER B 1 151 ? -10.453 -22.109 0.503 1 91.75 151 SER B O 1
ATOM 3018 N N . GLU B 1 152 ? -12.406 -21.094 0.971 1 93 152 GLU B N 1
ATOM 3019 C CA . GLU B 1 152 ? -13.203 -22.078 0.245 1 93 152 GLU B CA 1
ATOM 3020 C C . GLU B 1 152 ? -12.984 -21.969 -1.261 1 93 152 GLU B C 1
ATOM 3022 O O . GLU B 1 152 ? -12.891 -22.969 -1.961 1 93 152 GLU B O 1
ATOM 3027 N N . ALA B 1 153 ? -12.922 -20.734 -1.646 1 90.94 153 ALA B N 1
ATOM 3028 C CA . ALA B 1 153 ? -12.703 -20.484 -3.068 1 90.94 153 ALA B CA 1
ATOM 3029 C C . ALA B 1 153 ? -11.367 -21.062 -3.527 1 90.94 153 ALA B C 1
ATOM 3031 O O . ALA B 1 153 ? -11.266 -21.625 -4.625 1 90.94 153 ALA B O 1
ATOM 3032 N N . ALA B 1 154 ? -10.367 -20.891 -2.693 1 85.06 154 ALA B N 1
ATOM 3033 C CA . ALA B 1 154 ? -9.031 -21.391 -3.021 1 85.06 154 ALA B CA 1
ATOM 3034 C C . ALA B 1 154 ? -9.031 -22.906 -3.189 1 85.06 154 ALA B C 1
ATOM 3036 O O . ALA B 1 154 ? -8.289 -23.438 -4.012 1 85.06 154 ALA B O 1
ATOM 3037 N N . GLN B 1 155 ? -9.828 -23.531 -2.539 1 85.5 155 GLN B N 1
ATOM 3038 C CA . GLN B 1 155 ? -9.945 -24.984 -2.617 1 85.5 155 GLN B CA 1
ATOM 3039 C C . GLN B 1 155 ? -10.688 -25.406 -3.879 1 85.5 155 GLN B C 1
ATOM 3041 O O . GLN B 1 155 ? -10.312 -26.375 -4.531 1 85.5 155 GLN B O 1
ATOM 3046 N N . LYS B 1 156 ? -11.68 -24.672 -4.242 1 86.62 156 LYS B N 1
ATOM 3047 C CA . LYS B 1 156 ? -12.562 -25.031 -5.348 1 86.62 156 LYS B CA 1
ATOM 3048 C C . LYS B 1 156 ? -12 -24.547 -6.68 1 86.62 156 LYS B C 1
ATOM 3050 O O . LYS B 1 156 ? -12.188 -25.203 -7.711 1 86.62 156 LYS B O 1
ATOM 3055 N N . PHE B 1 157 ? -11.328 -23.297 -6.562 1 83.75 157 PHE B N 1
ATOM 3056 C CA . PHE B 1 157 ? -10.812 -22.672 -7.77 1 83.75 157 PHE B CA 1
ATOM 3057 C C . PHE B 1 157 ? -9.344 -22.312 -7.602 1 83.75 157 PHE B C 1
ATOM 3059 O O . PHE B 1 157 ? -8.977 -21.141 -7.672 1 83.75 157 PHE B O 1
ATOM 3066 N N . PRO B 1 158 ? -8.547 -23.188 -7.473 1 73.38 158 PRO B N 1
ATOM 3067 C CA . PRO B 1 158 ? -7.152 -22.938 -7.109 1 73.38 158 PRO B CA 1
ATOM 3068 C C . PRO B 1 158 ? -6.434 -22.047 -8.109 1 73.38 158 PRO B C 1
ATOM 3070 O O . PRO B 1 158 ? -5.496 -21.328 -7.746 1 73.38 158 PRO B O 1
ATOM 3073 N N . LYS B 1 159 ? -6.855 -21.953 -9.305 1 67.94 159 LYS B N 1
ATOM 3074 C CA . LYS B 1 159 ? -6.129 -21.188 -10.312 1 67.94 159 LYS B CA 1
ATOM 3075 C C . LYS B 1 159 ? -6.684 -19.766 -10.438 1 67.94 159 LYS B C 1
ATOM 3077 O O . LYS B 1 159 ? -6.043 -18.906 -11.031 1 67.94 159 LYS B O 1
ATOM 3082 N N . ASN B 1 160 ? -7.828 -19.578 -9.758 1 65 160 ASN B N 1
ATOM 3083 C CA . ASN B 1 160 ? -8.492 -18.375 -10.234 1 65 160 ASN B CA 1
ATOM 3084 C C . ASN B 1 160 ? -8.68 -17.359 -9.109 1 65 160 ASN B C 1
ATOM 3086 O O . ASN B 1 160 ? -9.211 -16.266 -9.328 1 65 160 ASN B O 1
ATOM 3090 N N . LEU B 1 161 ? -7.926 -17.625 -8.141 1 80 161 LEU B N 1
ATOM 3091 C CA . LEU B 1 161 ? -8.406 -16.609 -7.215 1 80 161 LEU B CA 1
ATOM 3092 C C . LEU B 1 161 ? -7.242 -15.969 -6.465 1 80 161 LEU B C 1
ATOM 3094 O O . LEU B 1 161 ? -7.18 -16.031 -5.234 1 80 161 LEU B O 1
ATOM 3098 N N . ASN B 1 162 ? -6.391 -15.289 -7.191 1 91.88 162 ASN B N 1
ATOM 3099 C CA . ASN B 1 162 ? -5.324 -14.484 -6.609 1 91.88 162 ASN B CA 1
ATOM 3100 C C . ASN B 1 162 ? -5.871 -13.227 -5.938 1 91.88 162 ASN B C 1
ATOM 3102 O O . ASN B 1 162 ? -5.395 -12.828 -4.875 1 91.88 162 ASN B O 1
ATOM 3106 N N . VAL B 1 163 ? -6.938 -12.734 -6.523 1 95.81 163 VAL B N 1
ATOM 3107 C CA . VAL B 1 163 ? -7.523 -11.492 -6.023 1 95.81 163 VAL B CA 1
ATOM 3108 C C . VAL B 1 163 ? -8.047 -11.711 -4.605 1 95.81 163 VAL B C 1
ATOM 3110 O O . VAL B 1 163 ? -7.789 -10.898 -3.711 1 95.81 163 VAL B O 1
ATOM 3113 N N . ALA B 1 164 ? -8.766 -12.828 -4.434 1 96.19 164 ALA B N 1
ATOM 3114 C CA . ALA B 1 164 ? -9.312 -13.133 -3.117 1 96.19 164 ALA B CA 1
ATOM 3115 C C . ALA B 1 164 ? -8.203 -13.32 -2.086 1 96.19 164 ALA B C 1
ATOM 3117 O O . ALA B 1 164 ? -8.305 -12.82 -0.964 1 96.19 164 ALA B O 1
ATOM 3118 N N . ALA B 1 165 ? -7.16 -13.992 -2.443 1 95.06 165 ALA B N 1
ATOM 3119 C CA . ALA B 1 165 ? -6.027 -14.227 -1.549 1 95.06 165 ALA B CA 1
ATOM 3120 C C . ALA B 1 165 ? -5.32 -12.914 -1.214 1 95.06 165 ALA B C 1
ATOM 3122 O O . ALA B 1 165 ? -4.934 -12.688 -0.066 1 95.06 165 ALA B O 1
ATOM 3123 N N . THR B 1 166 ? -5.141 -12.07 -2.221 1 96.94 166 THR B N 1
ATOM 3124 C CA . THR B 1 166 ? -4.504 -10.766 -2.037 1 96.94 166 THR B CA 1
ATOM 3125 C C . THR B 1 166 ? -5.27 -9.938 -1.011 1 96.94 166 THR B C 1
ATOM 3127 O O . THR B 1 166 ? -4.668 -9.359 -0.101 1 96.94 166 THR B O 1
ATOM 3130 N N . LEU B 1 167 ? -6.566 -9.938 -1.182 1 97.81 167 LEU B N 1
ATOM 3131 C CA . LEU B 1 167 ? -7.414 -9.164 -0.278 1 97.81 167 LEU B CA 1
ATOM 3132 C C . LEU B 1 167 ? -7.359 -9.734 1.136 1 97.81 167 LEU B C 1
ATOM 3134 O O . LEU B 1 167 ? -7.383 -8.984 2.113 1 97.81 167 LEU B O 1
ATOM 3138 N N . SER B 1 168 ? -7.285 -11.062 1.207 1 97.25 168 SER B N 1
ATOM 3139 C CA . SER B 1 168 ? -7.203 -11.703 2.518 1 97.25 168 SER B CA 1
ATOM 3140 C C . SER B 1 168 ? -5.895 -11.359 3.219 1 97.25 168 SER B C 1
ATOM 3142 O O . SER B 1 168 ? -5.879 -11.102 4.426 1 97.25 168 SER B O 1
ATOM 3144 N N . ILE B 1 169 ? -4.816 -11.328 2.498 1 96.25 169 ILE B N 1
ATOM 3145 C CA . ILE B 1 169 ? -3.518 -10.953 3.047 1 96.25 169 ILE B CA 1
ATOM 3146 C C . ILE B 1 169 ? -3.559 -9.508 3.539 1 96.25 169 ILE B C 1
ATOM 3148 O O . ILE B 1 169 ? -3.115 -9.211 4.652 1 96.25 169 ILE B O 1
ATOM 3152 N N . ALA B 1 170 ? -4.16 -8.633 2.758 1 97.75 170 ALA B N 1
ATOM 3153 C CA . ALA B 1 170 ? -4.168 -7.207 3.053 1 97.75 170 ALA B CA 1
ATOM 3154 C C . ALA B 1 170 ? -5.086 -6.895 4.234 1 97.75 170 ALA B C 1
ATOM 3156 O O . ALA B 1 170 ? -4.766 -6.047 5.07 1 97.75 170 ALA B O 1
ATOM 3157 N N . SER B 1 171 ? -6.203 -7.551 4.297 1 97.94 171 SER B N 1
ATOM 3158 C CA . SER B 1 171 ? -7.215 -7.219 5.297 1 97.94 171 SER B CA 1
ATOM 3159 C C . SER B 1 171 ? -7.023 -8.031 6.57 1 97.94 171 SER B C 1
ATOM 3161 O O . SER B 1 171 ? -7.582 -7.699 7.617 1 97.94 171 SER B O 1
ATOM 3163 N N . GLY B 1 172 ? -6.312 -9.188 6.43 1 95.56 172 GLY B N 1
ATOM 3164 C CA . GLY B 1 172 ? -6.18 -10.102 7.551 1 95.56 172 GLY B CA 1
ATOM 3165 C C . GLY B 1 172 ? -7.438 -10.898 7.824 1 95.56 172 GLY B C 1
ATOM 3166 O O . GLY B 1 172 ? -7.566 -11.523 8.883 1 95.56 172 GLY B O 1
ATOM 3167 N N . LYS B 1 173 ? -8.406 -10.844 6.91 1 96.38 173 LYS B N 1
ATOM 3168 C CA . LYS B 1 173 ? -9.68 -11.539 7.051 1 96.38 173 LYS B CA 1
ATOM 3169 C C . LYS B 1 173 ? -9.836 -12.625 5.984 1 96.38 173 LYS B C 1
ATOM 3171 O O . LYS B 1 173 ? -9.148 -12.602 4.965 1 96.38 173 LYS B O 1
ATOM 3176 N N . ASP B 1 174 ? -10.625 -13.633 6.355 1 95.94 174 ASP B N 1
ATOM 3177 C CA . ASP B 1 174 ? -11.102 -14.523 5.305 1 95.94 174 ASP B CA 1
ATOM 3178 C C . ASP B 1 174 ? -12.219 -13.875 4.492 1 95.94 174 ASP B C 1
ATOM 3180 O O . ASP B 1 174 ? -13.398 -14.016 4.82 1 95.94 174 ASP B O 1
ATOM 3184 N N . VAL B 1 175 ? -11.961 -13.273 3.383 1 97.25 175 VAL B N 1
ATOM 3185 C CA . VAL B 1 175 ? -12.82 -12.383 2.619 1 97.25 175 VAL B CA 1
ATOM 3186 C C . VAL B 1 175 ? -14 -13.164 2.051 1 97.25 175 VAL B C 1
ATOM 3188 O O . VAL B 1 175 ? -13.844 -14.305 1.609 1 97.25 175 VAL B O 1
ATOM 3191 N N . LYS B 1 176 ? -15.172 -12.539 2.088 1 98.06 176 LYS B N 1
ATOM 3192 C CA . LYS B 1 176 ? -16.328 -13.109 1.396 1 98.06 176 LYS B CA 1
ATOM 3193 C C . LYS B 1 176 ? -16.203 -12.922 -0.114 1 98.06 176 LYS B C 1
ATOM 3195 O O . LYS B 1 176 ? -15.953 -11.812 -0.589 1 98.06 176 LYS B O 1
ATOM 3200 N N . VAL B 1 177 ? -16.5 -13.992 -0.832 1 97.5 177 VAL B N 1
ATOM 3201 C CA . VAL B 1 177 ? -16.266 -13.977 -2.271 1 97.5 177 VAL B CA 1
ATOM 3202 C C . VAL B 1 177 ? -17.531 -14.391 -3.004 1 97.5 177 VAL B C 1
ATOM 3204 O O . VAL B 1 177 ? -18.219 -15.336 -2.59 1 97.5 177 VAL B O 1
ATOM 3207 N N . ARG B 1 178 ? -17.891 -13.648 -3.99 1 97.69 178 ARG B N 1
ATOM 3208 C CA . ARG B 1 178 ? -18.938 -13.992 -4.945 1 97.69 178 ARG B CA 1
ATOM 3209 C C . ARG B 1 178 ? -18.406 -13.977 -6.375 1 97.69 178 ARG B C 1
ATOM 3211 O O . ARG B 1 178 ? -17.906 -12.953 -6.852 1 97.69 178 ARG B O 1
ATOM 3218 N N . LEU B 1 179 ? -18.422 -15.117 -6.961 1 96.06 179 LEU B N 1
ATOM 3219 C CA . LEU B 1 179 ? -18.047 -15.242 -8.367 1 96.06 179 LEU B CA 1
ATOM 3220 C C . LEU B 1 179 ? -19.297 -15.344 -9.25 1 96.06 179 LEU B C 1
ATOM 3222 O O . LEU B 1 179 ? -20.109 -16.25 -9.078 1 96.06 179 LEU B O 1
ATOM 3226 N N . VAL B 1 180 ? -19.422 -14.422 -10.273 1 97.69 180 VAL B N 1
ATOM 3227 C CA . VAL B 1 180 ? -20.625 -14.328 -11.086 1 97.69 180 VAL B CA 1
ATOM 3228 C C . VAL B 1 180 ? -20.266 -14.461 -12.562 1 97.69 180 VAL B C 1
ATOM 3230 O O . VAL B 1 180 ? -19.406 -13.734 -13.07 1 97.69 180 VAL B O 1
ATOM 3233 N N . ALA B 1 181 ? -20.844 -15.453 -13.188 1 96.81 181 ALA B N 1
ATOM 3234 C CA . ALA B 1 181 ? -20.797 -15.547 -14.641 1 96.81 181 ALA B CA 1
ATOM 3235 C C . ALA B 1 181 ? -21.828 -14.625 -15.289 1 96.81 181 ALA B C 1
ATOM 3237 O O . ALA B 1 181 ? -23.031 -14.805 -15.086 1 96.81 181 ALA B O 1
ATOM 3238 N N . ASP B 1 182 ? -21.375 -13.648 -16.047 1 96.5 182 ASP B N 1
ATOM 3239 C CA . ASP B 1 182 ? -22.234 -12.602 -16.578 1 96.5 182 ASP B CA 1
ATOM 3240 C C . ASP B 1 182 ? -21.906 -12.312 -18.047 1 96.5 182 ASP B C 1
ATOM 3242 O O . ASP B 1 182 ? -21 -12.906 -18.609 1 96.5 182 ASP B O 1
ATOM 3246 N N . GLU B 1 183 ? -22.781 -11.508 -18.75 1 95.62 183 GLU B N 1
ATOM 3247 C CA . GLU B 1 183 ? -22.547 -11.062 -20.125 1 95.62 183 GLU B CA 1
ATOM 3248 C C . GLU B 1 183 ? -21.609 -9.859 -20.172 1 95.62 183 GLU B C 1
ATOM 3250 O O . GLU B 1 183 ? -22.047 -8.75 -20.469 1 95.62 183 GLU B O 1
ATOM 3255 N N . VAL B 1 184 ? -20.406 -10.148 -19.75 1 93.88 184 VAL B N 1
ATOM 3256 C CA . VAL B 1 184 ? -19.359 -9.125 -19.766 1 93.88 184 VAL B CA 1
ATOM 3257 C C . VAL B 1 184 ? -18.172 -9.609 -20.609 1 93.88 184 VAL B C 1
ATOM 3259 O O . VAL B 1 184 ? -17.953 -10.812 -20.75 1 93.88 184 VAL B O 1
ATOM 3262 N N . GLU B 1 185 ? -17.5 -8.695 -21.172 1 89.38 185 GLU B N 1
ATOM 3263 C CA . GLU B 1 185 ? -16.312 -9.031 -21.938 1 89.38 185 GLU B CA 1
ATOM 3264 C C . GLU B 1 185 ? -15.047 -8.922 -21.094 1 89.38 185 GLU B C 1
ATOM 3266 O O . GLU B 1 185 ? -14.086 -9.672 -21.281 1 89.38 185 GLU B O 1
ATOM 3271 N N . GLU B 1 186 ? -15.094 -7.965 -20.141 1 92.56 186 GLU B N 1
ATOM 3272 C CA . GLU B 1 186 ? -13.953 -7.734 -19.25 1 92.56 186 GLU B CA 1
ATOM 3273 C C . GLU B 1 186 ? -14.156 -8.422 -17.906 1 92.56 186 GLU B C 1
ATOM 3275 O O . GLU B 1 186 ? -15.289 -8.664 -17.484 1 92.56 186 GLU B O 1
ATOM 3280 N N . ASN B 1 187 ? -13.055 -8.789 -17.266 1 93.06 187 ASN B N 1
ATOM 3281 C CA . ASN B 1 187 ? -13.133 -9.156 -15.859 1 93.06 187 ASN B CA 1
ATOM 3282 C C . ASN B 1 187 ? -13.406 -7.945 -14.977 1 93.06 187 ASN B C 1
ATOM 3284 O O . ASN B 1 187 ? -12.703 -6.934 -15.07 1 93.06 187 ASN B O 1
ATOM 3288 N N . ILE B 1 188 ? -14.438 -8.086 -14.18 1 97.25 188 ILE B N 1
ATOM 3289 C CA . ILE B 1 188 ? -14.789 -6.984 -13.289 1 97.25 188 ILE B CA 1
ATOM 3290 C C . ILE B 1 188 ? -14.641 -7.422 -11.836 1 97.25 188 ILE B C 1
ATOM 3292 O O . ILE B 1 188 ? -15.125 -8.492 -11.453 1 97.25 188 ILE B O 1
ATOM 3296 N N . HIS B 1 189 ? -13.977 -6.676 -11.047 1 97.62 189 HIS B N 1
ATOM 3297 C CA . HIS B 1 189 ? -13.852 -6.898 -9.609 1 97.62 189 HIS B CA 1
ATOM 3298 C C . HIS B 1 189 ? -14.469 -5.75 -8.82 1 97.62 189 HIS B C 1
ATOM 3300 O O . HIS B 1 189 ? -14.148 -4.586 -9.047 1 97.62 189 HIS B O 1
ATOM 3306 N N . GLU B 1 190 ? -15.305 -6.102 -7.965 1 98.62 190 GLU B N 1
ATOM 3307 C CA . GLU B 1 190 ? -15.93 -5.152 -7.043 1 98.62 190 GLU B CA 1
ATOM 3308 C C . GLU B 1 190 ? -15.609 -5.504 -5.594 1 98.62 190 GLU B C 1
ATOM 3310 O O . GLU B 1 190 ? -15.828 -6.637 -5.16 1 98.62 190 GLU B O 1
ATOM 3315 N N . ILE B 1 191 ? -15.117 -4.543 -4.859 1 98.81 191 ILE B N 1
ATOM 3316 C CA . ILE B 1 191 ? -14.727 -4.746 -3.469 1 98.81 191 ILE B CA 1
ATOM 3317 C C . ILE B 1 191 ? -15.492 -3.777 -2.57 1 98.81 191 ILE B C 1
ATOM 3319 O O . ILE B 1 191 ? -15.508 -2.57 -2.824 1 98.81 191 ILE B O 1
ATOM 3323 N N . LEU B 1 192 ? -16.141 -4.262 -1.639 1 98.81 192 LEU B N 1
ATOM 3324 C CA . LEU B 1 192 ? -16.797 -3.471 -0.605 1 98.81 192 LEU B CA 1
ATOM 3325 C C . LEU B 1 192 ? -16.141 -3.703 0.754 1 98.81 192 LEU B C 1
ATOM 3327 O O . LEU B 1 192 ? -15.984 -4.848 1.183 1 98.81 192 LEU B O 1
ATOM 3331 N N . VAL B 1 193 ? -15.727 -2.66 1.428 1 98.75 193 VAL B N 1
ATOM 3332 C CA . VAL B 1 193 ? -15.102 -2.736 2.74 1 98.75 193 VAL B CA 1
ATOM 3333 C C . VAL B 1 193 ? -15.812 -1.802 3.713 1 98.75 193 VAL B C 1
ATOM 3335 O O . VAL B 1 193 ? -16.062 -0.637 3.395 1 98.75 193 VAL B O 1
ATOM 3338 N N . ARG B 1 194 ? -16.109 -2.242 4.875 1 98.38 194 ARG B N 1
ATOM 3339 C CA . ARG B 1 194 ? -16.734 -1.446 5.926 1 98.38 194 ARG B CA 1
ATOM 3340 C C . ARG B 1 194 ? -16.047 -1.67 7.266 1 98.38 194 ARG B C 1
ATOM 3342 O O . ARG B 1 194 ? -15.602 -2.781 7.562 1 98.38 194 ARG B O 1
ATOM 3349 N N . GLY B 1 195 ? -15.961 -0.72 8.016 1 97.62 195 GLY B N 1
ATOM 3350 C CA . GLY B 1 195 ? -15.398 -0.793 9.359 1 97.62 195 GLY B CA 1
ATOM 3351 C C . GLY B 1 195 ? -15.422 0.537 10.086 1 97.62 195 GLY B C 1
ATOM 3352 O O . GLY B 1 195 ? -16.125 1.464 9.68 1 97.62 195 GLY B O 1
ATOM 3353 N N . GLU B 1 196 ? -14.719 0.679 11.18 1 95.44 196 GLU B N 1
ATOM 3354 C CA . GLU B 1 196 ? -14.711 1.868 12.023 1 95.44 196 GLU B CA 1
ATOM 3355 C C . GLU B 1 196 ? -14.125 3.068 11.289 1 95.44 196 GLU B C 1
ATOM 3357 O O . GLU B 1 196 ? -14.43 4.219 11.617 1 95.44 196 GLU B O 1
ATOM 3362 N N . PHE B 1 197 ? -13.359 2.811 10.273 1 96 197 PHE B N 1
ATOM 3363 C CA . PHE B 1 197 ? -12.75 3.889 9.5 1 96 197 PHE B CA 1
ATOM 3364 C C . PHE B 1 197 ? -13.766 4.531 8.57 1 96 197 PHE B C 1
ATOM 3366 O O . PHE B 1 197 ? -13.562 5.656 8.102 1 96 197 PHE B O 1
ATOM 3373 N N . GLY B 1 198 ? -14.82 3.764 8.195 1 97.19 198 GLY B N 1
ATOM 3374 C CA . GLY B 1 198 ? -15.812 4.168 7.211 1 97.19 198 GLY B CA 1
ATOM 3375 C C . GLY B 1 198 ? -16.156 3.066 6.227 1 97.19 198 GLY B C 1
ATOM 3376 O O . GLY B 1 198 ? -16.328 1.91 6.613 1 97.19 198 GLY B O 1
ATOM 3377 N N . GLU B 1 199 ? -16.391 3.514 5.047 1 98.25 199 GLU B N 1
ATOM 3378 C CA . GLU B 1 199 ? -16.75 2.582 3.979 1 98.25 199 GLU B CA 1
ATOM 3379 C C . GLU B 1 199 ? -15.961 2.871 2.705 1 98.25 199 GLU B C 1
ATOM 3381 O O . GLU B 1 199 ? -15.695 4.031 2.385 1 98.25 199 GLU B O 1
ATOM 3386 N N . MET B 1 200 ? -15.633 1.863 1.982 1 98.44 200 MET B N 1
ATOM 3387 C CA . MET B 1 200 ? -14.906 1.981 0.725 1 98.44 200 MET B CA 1
ATOM 3388 C C . MET B 1 200 ? -15.461 1.021 -0.32 1 98.44 200 MET B C 1
ATOM 3390 O O . MET B 1 200 ? -15.773 -0.13 -0.008 1 98.44 200 MET B O 1
ATOM 3394 N N . GLU B 1 201 ? -15.656 1.496 -1.455 1 98.81 201 GLU B N 1
ATOM 3395 C CA . GLU B 1 201 ? -16.047 0.703 -2.619 1 98.81 201 GLU B CA 1
ATOM 3396 C C . GLU B 1 201 ? -15.039 0.878 -3.76 1 98.81 201 GLU B C 1
ATOM 3398 O O . GLU B 1 201 ? -14.672 2.004 -4.098 1 98.81 201 GLU B O 1
ATOM 3403 N N . ILE B 1 202 ? -14.633 -0.221 -4.312 1 98.75 202 ILE B N 1
ATOM 3404 C CA . ILE B 1 202 ? -13.711 -0.207 -5.441 1 98.75 202 ILE B CA 1
ATOM 3405 C C . ILE B 1 202 ? -14.25 -1.097 -6.559 1 98.75 202 ILE B C 1
ATOM 3407 O O . ILE B 1 202 ? -14.664 -2.23 -6.312 1 98.75 202 ILE B O 1
ATOM 3411 N N . ARG B 1 203 ? -14.312 -0.566 -7.723 1 98.69 203 ARG B N 1
ATOM 3412 C CA . ARG B 1 203 ? -14.688 -1.335 -8.906 1 98.69 203 ARG B CA 1
ATOM 3413 C C . ARG B 1 203 ? -13.641 -1.189 -10.008 1 98.69 203 ARG B C 1
ATOM 3415 O O . ARG B 1 203 ? -13.305 -0.073 -10.406 1 98.69 203 ARG B O 1
ATOM 3422 N N . VAL B 1 204 ? -13.109 -2.309 -10.445 1 98.44 204 VAL B N 1
ATOM 3423 C CA . VAL B 1 204 ? -12.148 -2.309 -11.539 1 98.44 204 VAL B CA 1
ATOM 3424 C C . VAL B 1 204 ? -12.688 -3.137 -12.703 1 98.44 204 VAL B C 1
ATOM 3426 O O . VAL B 1 204 ? -13.039 -4.305 -12.531 1 98.44 204 VAL B O 1
ATOM 3429 N N . ARG B 1 205 ? -12.859 -2.516 -13.852 1 97.88 205 ARG B N 1
ATOM 3430 C CA . ARG B 1 205 ? -13.141 -3.178 -15.125 1 97.88 205 ARG B CA 1
ATOM 3431 C C . ARG B 1 205 ? -11.875 -3.324 -15.961 1 97.88 205 ARG B C 1
ATOM 3433 O O . ARG B 1 205 ? -11.438 -2.371 -16.609 1 97.88 205 ARG B O 1
ATOM 3440 N N . ASN B 1 206 ? -11.344 -4.59 -16.031 1 96.94 206 ASN B N 1
ATOM 3441 C CA . ASN B 1 206 ? -10.008 -4.82 -16.578 1 96.94 206 ASN B CA 1
ATOM 3442 C C . ASN B 1 206 ? -10.047 -5.074 -18.078 1 96.94 206 ASN B C 1
ATOM 3444 O O . ASN B 1 206 ? -10.82 -5.91 -18.562 1 96.94 206 ASN B O 1
ATOM 3448 N N . ARG B 1 207 ? -9.211 -4.312 -18.797 1 94.44 207 ARG B N 1
ATOM 3449 C CA . ARG B 1 207 ? -8.945 -4.727 -20.172 1 94.44 207 ARG B CA 1
ATOM 3450 C C . ARG B 1 207 ? -7.957 -5.887 -20.219 1 94.44 207 ARG B C 1
ATOM 3452 O O . ARG B 1 207 ? -6.914 -5.848 -19.562 1 94.44 207 ARG B O 1
ATOM 3459 N N . PRO B 1 208 ? -8.344 -6.934 -20.969 1 91.38 208 PRO B N 1
ATOM 3460 C CA . PRO B 1 208 ? -7.422 -8.07 -21.062 1 91.38 208 PRO B CA 1
ATOM 3461 C C . PRO B 1 208 ? -6.145 -7.727 -21.828 1 91.38 208 PRO B C 1
ATOM 3463 O O . PRO B 1 208 ? -6.145 -6.816 -22.656 1 91.38 208 PRO B O 1
ATOM 3466 N N . MET B 1 209 ? -5.125 -8.406 -21.453 1 89.06 209 MET B N 1
ATOM 3467 C CA . MET B 1 209 ? -3.916 -8.281 -22.266 1 89.06 209 MET B CA 1
ATOM 3468 C C . MET B 1 209 ? -4.137 -8.844 -23.656 1 89.06 209 MET B C 1
ATOM 3470 O O . MET B 1 209 ? -4.809 -9.859 -23.828 1 89.06 209 MET B O 1
ATOM 3474 N N . ARG B 1 210 ? -3.52 -8.227 -24.672 1 81.06 210 ARG B N 1
ATOM 3475 C CA . ARG B 1 210 ? -3.703 -8.648 -26.062 1 81.06 210 ARG B CA 1
ATOM 3476 C C . ARG B 1 210 ? -3.199 -10.07 -26.281 1 81.06 210 ARG B C 1
ATOM 3478 O O . ARG B 1 210 ? -3.84 -10.867 -26.969 1 81.06 210 ARG B O 1
ATOM 3485 N N . GLU B 1 211 ? -2.141 -10.438 -25.547 1 82 211 GLU B N 1
ATOM 3486 C CA . GLU B 1 211 ? -1.485 -11.727 -25.75 1 82 211 GLU B CA 1
ATOM 3487 C C . GLU B 1 211 ? -2.201 -12.836 -24.969 1 82 211 GLU B C 1
ATOM 3489 O O . GLU B 1 211 ? -1.994 -14.023 -25.25 1 82 211 GLU B O 1
ATOM 3494 N N . ASN B 1 212 ? -2.959 -12.477 -23.984 1 83.94 212 ASN B N 1
ATOM 3495 C CA . ASN B 1 212 ? -3.697 -13.43 -23.156 1 83.94 212 ASN B CA 1
ATOM 3496 C C . ASN B 1 212 ? -4.996 -12.828 -22.625 1 83.94 212 ASN B C 1
ATOM 3498 O O . ASN B 1 212 ? -5 -12.164 -21.594 1 83.94 212 ASN B O 1
ATOM 3502 N N . PRO B 1 213 ? -6.078 -13.172 -23.234 1 80 213 PRO B N 1
ATOM 3503 C CA . PRO B 1 213 ? -7.352 -12.539 -22.875 1 80 213 PRO B CA 1
ATOM 3504 C C . PRO B 1 213 ? -7.797 -12.875 -21.453 1 80 213 PRO B C 1
ATOM 3506 O O . PRO B 1 213 ? -8.719 -12.242 -20.922 1 80 213 PRO B O 1
ATOM 3509 N N . LYS B 1 214 ? -7.117 -13.805 -20.828 1 79.12 214 LYS B N 1
ATOM 3510 C CA . LYS B 1 214 ? -7.492 -14.188 -19.469 1 79.12 214 LYS B CA 1
ATOM 3511 C C . LYS B 1 214 ? -6.742 -13.352 -18.438 1 79.12 214 LYS B C 1
ATOM 3513 O O . LYS B 1 214 ? -7.047 -13.398 -17.234 1 79.12 214 LYS B O 1
ATOM 3518 N N . THR B 1 215 ? -5.84 -12.578 -18.875 1 85.12 215 THR B N 1
ATOM 3519 C CA . THR B 1 215 ? -4.977 -11.828 -17.969 1 85.12 215 THR B CA 1
ATOM 3520 C C . THR B 1 215 ? -5.273 -10.336 -18.047 1 85.12 215 THR B C 1
ATOM 3522 O O . THR B 1 215 ? -5.406 -9.781 -19.141 1 85.12 215 THR B O 1
ATOM 3525 N N . SER B 1 216 ? -5.465 -9.781 -16.922 1 91.19 216 SER B N 1
ATOM 3526 C CA . SER B 1 216 ? -5.719 -8.352 -16.844 1 91.19 216 SER B CA 1
ATOM 3527 C C . SER B 1 216 ? -4.438 -7.547 -17.031 1 91.19 216 SER B C 1
ATOM 3529 O O . SER B 1 216 ? -3.402 -7.879 -16.453 1 91.19 216 SER B O 1
ATOM 3531 N N . TYR B 1 217 ? -4.508 -6.516 -17.781 1 94.75 217 TYR B N 1
ATOM 3532 C CA . TYR B 1 217 ? -3.381 -5.613 -18 1 94.75 217 TYR B CA 1
ATOM 3533 C C . TYR B 1 217 ? -2.881 -5.043 -16.672 1 94.75 217 TYR B C 1
ATOM 3535 O O . TYR B 1 217 ? -1.671 -4.957 -16.453 1 94.75 217 TYR B O 1
ATOM 3543 N N . LEU B 1 218 ? -3.777 -4.762 -15.836 1 97 218 LEU B N 1
ATOM 3544 C CA . LEU B 1 218 ? -3.455 -4.141 -14.555 1 97 218 LEU B CA 1
ATOM 3545 C C . LEU B 1 218 ? -2.58 -5.062 -13.711 1 97 218 LEU B C 1
ATOM 3547 O O . LEU B 1 218 ? -1.75 -4.59 -12.93 1 97 218 LEU B O 1
ATOM 3551 N N . ALA B 1 219 ? -2.744 -6.34 -13.898 1 95.94 219 ALA B N 1
ATOM 3552 C CA . ALA B 1 219 ? -1.931 -7.289 -13.141 1 95.94 219 ALA B CA 1
ATOM 3553 C C . ALA B 1 219 ? -0.449 -7.125 -13.469 1 95.94 219 ALA B C 1
ATOM 3555 O O . ALA B 1 219 ? 0.389 -7.059 -12.562 1 95.94 219 ALA B O 1
ATOM 3556 N N . ALA B 1 220 ? -0.134 -6.988 -14.719 1 96.81 220 ALA B N 1
ATOM 3557 C CA . ALA B 1 220 ? 1.247 -6.766 -15.141 1 96.81 220 ALA B CA 1
ATOM 3558 C C . ALA B 1 220 ? 1.753 -5.41 -14.656 1 96.81 220 ALA B C 1
ATOM 3560 O O . ALA B 1 220 ? 2.877 -5.301 -14.156 1 96.81 220 ALA B O 1
ATOM 3561 N N . LEU B 1 221 ? 0.91 -4.414 -14.711 1 98.06 221 LEU B N 1
ATOM 3562 C CA . LEU B 1 221 ? 1.276 -3.055 -14.328 1 98.06 221 LEU B CA 1
ATOM 3563 C C . LEU B 1 221 ? 1.55 -2.969 -12.836 1 98.06 221 LEU B C 1
ATOM 3565 O O . LEU B 1 221 ? 2.387 -2.174 -12.398 1 98.06 221 LEU B O 1
ATOM 3569 N N . SER B 1 222 ? 0.876 -3.82 -12.047 1 98.38 222 SER B N 1
ATOM 3570 C CA . SER B 1 222 ? 1.063 -3.805 -10.602 1 98.38 222 SER B CA 1
ATOM 3571 C C . SER B 1 222 ? 2.496 -4.168 -10.219 1 98.38 222 SER B C 1
ATOM 3573 O O . SER B 1 222 ? 3.012 -3.707 -9.203 1 98.38 222 SER B O 1
ATOM 3575 N N . VAL B 1 223 ? 3.16 -4.953 -11.023 1 98.62 223 VAL B N 1
ATOM 3576 C CA . VAL B 1 223 ? 4.555 -5.32 -10.797 1 98.62 223 VAL B CA 1
ATOM 3577 C C . VAL B 1 223 ? 5.461 -4.133 -11.102 1 98.62 223 VAL B C 1
ATOM 3579 O O . VAL B 1 223 ? 6.406 -3.854 -10.367 1 98.62 223 VAL B O 1
ATOM 3582 N N . THR B 1 224 ? 5.184 -3.418 -12.211 1 98.44 224 THR B N 1
ATOM 3583 C CA . THR B 1 224 ? 6.012 -2.285 -12.609 1 98.44 224 THR B CA 1
ATOM 3584 C C . THR B 1 224 ? 6.012 -1.209 -11.531 1 98.44 224 THR B C 1
ATOM 3586 O O . THR B 1 224 ? 7.027 -0.547 -11.305 1 98.44 224 THR B O 1
ATOM 3589 N N . ARG B 1 225 ? 4.859 -1.052 -10.82 1 98.12 225 ARG B N 1
ATOM 3590 C CA . ARG B 1 225 ? 4.781 -0.106 -9.711 1 98.12 225 ARG B CA 1
ATOM 3591 C C . ARG B 1 225 ? 5.805 -0.439 -8.633 1 98.12 225 ARG B C 1
ATOM 3593 O O . ARG B 1 225 ? 6.527 0.442 -8.164 1 98.12 225 ARG B O 1
ATOM 3600 N N . ILE B 1 226 ? 5.797 -1.708 -8.258 1 98.62 226 ILE B N 1
ATOM 3601 C CA . ILE B 1 226 ? 6.684 -2.137 -7.188 1 98.62 226 ILE B CA 1
ATOM 3602 C C . ILE B 1 226 ? 8.141 -1.937 -7.605 1 98.62 226 ILE B C 1
ATOM 3604 O O . ILE B 1 226 ? 8.961 -1.451 -6.82 1 98.62 226 ILE B O 1
ATOM 3608 N N . LEU B 1 227 ? 8.477 -2.221 -8.844 1 98.75 227 LEU B N 1
ATOM 3609 C CA . LEU B 1 227 ? 9.836 -2.061 -9.359 1 98.75 227 LEU B CA 1
ATOM 3610 C C . LEU B 1 227 ? 10.242 -0.59 -9.383 1 98.75 227 LEU B C 1
ATOM 3612 O O . LEU B 1 227 ? 11.359 -0.242 -8.992 1 98.75 227 LEU B O 1
ATOM 3616 N N . ARG B 1 228 ? 9.336 0.292 -9.844 1 97.94 228 ARG B N 1
ATOM 3617 C CA . ARG B 1 228 ? 9.594 1.729 -9.828 1 97.94 228 ARG B CA 1
ATOM 3618 C C . ARG B 1 228 ? 9.852 2.225 -8.414 1 97.94 228 ARG B C 1
ATOM 3620 O O . ARG B 1 228 ? 10.773 3.014 -8.18 1 97.94 228 ARG B O 1
ATOM 3627 N N . ASN B 1 229 ? 9.047 1.734 -7.465 1 98 229 ASN B N 1
ATOM 3628 C CA . ASN B 1 229 ? 9.188 2.141 -6.07 1 98 229 ASN B CA 1
ATOM 3629 C C . ASN B 1 229 ? 10.508 1.667 -5.48 1 98 229 ASN B C 1
ATOM 3631 O O . ASN B 1 229 ? 11.078 2.328 -4.609 1 98 229 ASN B O 1
ATOM 3635 N N . LEU B 1 230 ? 10.984 0.529 -5.945 1 97.62 230 LEU B N 1
ATOM 3636 C CA . LEU B 1 230 ? 12.25 0.003 -5.441 1 97.62 230 LEU B CA 1
ATOM 3637 C C . LEU B 1 230 ? 13.422 0.812 -5.98 1 97.62 230 LEU B C 1
ATOM 3639 O O . LEU B 1 230 ? 14.484 0.863 -5.355 1 97.62 230 LEU B O 1
ATOM 3643 N N . LYS B 1 231 ? 13.227 1.436 -7.078 1 95.69 231 LYS B N 1
ATOM 3644 C CA . LYS B 1 231 ? 14.328 2.107 -7.762 1 95.69 231 LYS B CA 1
ATOM 3645 C C . LYS B 1 231 ? 14.32 3.605 -7.469 1 95.69 231 LYS B C 1
ATOM 3647 O O . LYS B 1 231 ? 15.383 4.227 -7.367 1 95.69 231 LYS B O 1
ATOM 3652 N N . GLU B 1 232 ? 13.141 4.23 -7.227 1 94.56 232 GLU B N 1
ATOM 3653 C CA . GLU B 1 232 ? 13 5.684 -7.172 1 94.56 232 GLU B CA 1
ATOM 3654 C C . GLU B 1 232 ? 13.008 6.184 -5.73 1 94.56 232 GLU B C 1
ATOM 3656 O O . GLU B 1 232 ? 12.781 5.41 -4.797 1 94.56 232 GLU B O 1
ATOM 3661 N N . GLY B 1 233 ? 13.305 7.52 -5.656 1 96 233 GLY B N 1
ATOM 3662 C CA . GLY B 1 233 ? 13.352 8.141 -4.344 1 96 233 GLY B CA 1
ATOM 3663 C C . GLY B 1 233 ? 11.977 8.492 -3.799 1 96 233 GLY B C 1
ATOM 3664 O O . GLY B 1 233 ? 11.773 8.523 -2.584 1 96 233 GLY B O 1
ATOM 3665 N N . LEU B 1 234 ? 11.094 8.781 -4.656 1 97.25 234 LEU B N 1
ATOM 3666 C CA . LEU B 1 234 ? 9.703 9.023 -4.289 1 97.25 234 LEU B CA 1
ATOM 3667 C C . LEU B 1 234 ? 8.875 7.75 -4.406 1 97.25 234 LEU B C 1
ATOM 3669 O O . LEU B 1 234 ? 8.734 7.191 -5.496 1 97.25 234 LEU B O 1
ATOM 3673 N N . VAL B 1 235 ? 8.336 7.277 -3.295 1 98.31 235 VAL B N 1
ATOM 3674 C CA . VAL B 1 235 ? 7.641 6 -3.221 1 98.31 235 VAL B CA 1
ATOM 3675 C C . VAL B 1 235 ? 6.137 6.234 -3.121 1 98.31 235 VAL B C 1
ATOM 3677 O O . VAL B 1 235 ? 5.676 6.969 -2.242 1 98.31 235 VAL B O 1
ATOM 3680 N N . VAL B 1 236 ? 5.383 5.641 -4.051 1 96.69 236 VAL B N 1
ATOM 3681 C CA . VAL B 1 236 ? 3.939 5.84 -4.129 1 96.69 236 VAL B CA 1
ATOM 3682 C C . VAL B 1 236 ? 3.223 4.504 -3.939 1 96.69 236 VAL B C 1
ATOM 3684 O O . VAL B 1 236 ? 3.561 3.514 -4.59 1 96.69 236 VAL B O 1
#

=== Feature glossary ===
Reading guide. The protein is described through the following features:

Foldseek 3Di. A 3Di character summarizes, for each residue, the relative orientation of the Cα frame of its nearest spatial neighbor. Because it encodes fold topology rather than chemistry, 3Di alignments detect remote structural similarity that sequence alignment misses.

Contact-map, Ramachandran, and PAE plots. Plot images: a contact map (which residues are close in 3D, as an N×N binary image), a Ramachandran scatter (backbone torsion angles, revealing secondary-structure composition at a glance), and — for AlphaFold structures — a PAE heatmap (pairwise prediction confidence).

Radius of gyration, Cα contacts, bounding box. Radius of gyration (Rg) is the root-mean-square distance of Cα atoms from their centroid — a single number for overall size and compactness. A globular domain of N residues has Rg ≈ 2.2·N^0.38 Å; an extended or disordered chain has a much larger Rg. The Cα contact count is the number of residue pairs whose Cα atoms are within 8 Å and are more than four positions apart in sequence — a standard proxy for tertiary packing density. The bounding box is the smallest axis-aligned box enclosing all Cα atoms.

Secondary structure (8-state, DSSP). Eight-state secondary structure (DSSP): H is the canonical α-helix, G the tighter 3₁₀-helix, I the wider π-helix; E/B are β-structure, T and S are turns and bends, and '-' is everything else. DSSP derives these from the pattern of main-chain N–H···O=C hydrogen bonds, not from the sequence.

B-factor. B-factor (Debye–Waller factor) reflects atomic displacement in the crystal lattice. It is an experimental observable (units Å²), not a prediction; low values mean the atom is pinned down, high values mean it moves or is heterogeneous across the crystal.

pLDDT. pLDDT is the predicted lDDT-Cα score: AlphaFold's confidence that the local environment of each residue (all inter-atomic distances within 15 Å) is correctly placed. It is a per-residue number between 0 and 100, with higher meaning more reliable.

Nearest PDB structures. Nearest PDB neighbors are the top structural matches found by Foldseek when searching this structure against the entire Protein Data Bank. Each hit reports a TM-score (0 to 1; >0.5 almost always implies the same fold) and an E-value. These are *structural* homologs — they may share no detectable sequence similarity.

Solvent-accessible surface area. Accessible surface area quantifies burial. A residue with SASA near zero is packed into the hydrophobic core; one with SASA >100 Å² sits on the surface. Computed here via the Shrake–Rupley numerical algorithm with a 1.4 Å probe.

Rendered structure images. Structure images are PyMOL renders from six orthogonal camera directions. Cartoon representation draws helices as coils and strands as arrows; sticks shows the backbone as bonds; surface shows the solvent-excluded envelope. Rainbow coloring maps sequence position to hue (blue→red, N→C); chain coloring assigns a distinct color per polypeptide.

Backbone torsions (φ/ψ). φ (phi) and ψ (psi) are the two rotatable backbone dihedrals per residue: φ is the C(i-1)–N–Cα–C torsion, ψ is the N–Cα–C–N(i+1) torsion, both in degrees on (−180°, 180°]. α-helical residues cluster near (−60°, −45°); β-strand residues near (−120°, +130°). A Ramachandran plot is simply a scatter of (φ, ψ) for every residue.

Predicted aligned error. Predicted Aligned Error (PAE) is an AlphaFold confidence matrix: entry (i, j) is the expected error in the position of residue j, in ångströms, when the prediction is superimposed on the true structure at residue i. Low PAE within a block of residues means that block is internally rigid and well-predicted; high PAE between two blocks means their relative placement is uncertain even if each block individually is confident.

mmCIF coordinates. Structure coordinates are given as an mmCIF _atom_site loop: one row per atom with element, residue name, chain id, sequence number, and x/y/z position in Å. Only the four main-chain atoms per residue are included here; side chains are omitted to keep the record compact.

InterPro / GO / CATH / organism. Database cross-references. InterPro integrates a dozen domain/family signature databases into unified entries with residue-range hits. GO terms attach function/process/location labels with evidence codes. CATH codes position the fold in a four-level structural taxonomy. Organism is the NCBI-taxonomy species name.

Secondary structure (3-state, P-SEA). SS3 is a coarse helix/strand/coil call (letters a/b/c) made by the P-SEA algorithm from inter-Cα distances and dihedrals. It is less detailed than DSSP but needs only Cα positions.

Sequence. Sequence gives the chain of amino acids in standard one-letter code (A=alanine, C=cysteine, …, Y=tyrosine), read N→C. It is the only feature that is directly encoded by the gene; all structural features are derived from the folded form of this sequence.